Protein AF-A0A0L0DV68-F1 (afdb_monomer)

Solvent-accessible surface area (backbone atoms only — not comparable to full-atom values): 23708 Å² total; per-residue (Å²): 133,90,84,85,75,81,83,61,69,49,74,47,81,45,77,39,84,91,65,30,35,39,22,37,43,39,29,26,82,90,66,39,16,22,33,39,34,48,41,49,31,47,70,41,86,89,80,71,48,73,49,52,77,67,43,48,54,56,53,46,53,35,61,77,66,68,40,44,39,55,33,26,34,37,32,44,70,42,40,53,47,31,35,22,40,49,57,52,30,75,74,59,44,42,42,37,33,36,29,50,40,41,20,57,55,28,42,56,47,30,62,73,68,68,43,88,82,68,68,50,74,46,76,59,38,79,36,70,43,52,70,72,39,72,51,66,41,62,84,40,57,33,37,31,39,66,32,28,9,31,33,60,18,22,24,22,52,28,30,84,96,38,37,33,38,40,24,64,49,46,39,51,32,91,72,16,58,54,61,28,70,44,90,71,25,30,47,67,46,29,51,53,29,51,54,57,55,61,70,49,60,47,81,29,32,30,34,25,30,47,42,84,40,71,85,90,47,88,63,79,62,46,76,53,28,38,39,53,35,40,72,51,16,70,61,68,17,74,88,61,54,67,68,62,39,33,52,52,48,53,61,52,40,78,71,56,76,80,54,94,32,32,68,69,8,42,72,19,23,67,34,41,30,44,75,59,76,56,46,100,84,70,49,62,70,86,82,79,71,78,76,65,63,82,39,35,70,57,53,40,59,44,40,74,47,38,43,73,78,52,86,49,36,32,31,13,35,72,68,51,75,70,49,43,41,48,37,35,77,70,63,67,36,43,18,39,37,40,32,46,44,90,87,48,92,87,60,60,86,63,48,63,59,54,36,48,74,38,73,35,46,70,45,84,30,46,39,49,97,69,84,64,48,55,66,36,50,50,50,29,31,51,53,58,73,71,48,53,69,20,27,35,28,18,16,80,80,19,54,68,26,46,37,34,53,37,45,55,45,46,75,77,44,90,60,56,71,66,57,54,38,59,76,72,45,96,64,59,67,72,51,56,48,47,37,51,53,36,56,62,71,74,109

InterPro domains:
  IPR001279 Metallo-beta-lactamase [PF00753] (32-210)
  IPR001279 Metallo-beta-lactamase [SM00849] (20-210)
  IPR005939 Beta-lactamase hydrolase-like protein, phosphatase-like domain [PF04273] (306-410)
  IPR029021 Protein-tyrosine phosphatase-like [G3DSA:3.90.190.10] (297-435)
  IPR029021 Protein-tyrosine phosphatase-like [SSF52799] (291-408)
  IPR036866 Ribonuclease Z/Hydroxyacylglutathione hydrolase-like [G3DSA:3.60.15.10] (4-293)
  IPR036866 Ribonuclease Z/Hydroxyacylglutathione hydrolase-like [SSF56281] (14-298)
  IPR044528 Persulfide dioxygenase-like, MBL-fold metallo-hydrolase domain [cd07724] (14-212)
  IPR051682 Mitochondrial Persulfide Dioxygenase [PTHR43084] (8-285)

Secondary structure (DSSP, 8-state):
-------PPEEEEEEETTTTEEEEEEEETTTTEEEEES-EEEEETTTTEEE-TTHHHHHHHHHHTT-EEEEEE-SS--SSSEE-HHHHHHHH--EEEEETTHHHHHHHHHHHTT-SS--SSSTTSSEEEPTT-EEEETTEEEEEEE--SSSTT-EEEEETTTEEE--SSB--TTT-B----STT--HHHHHHHHHHHHTS-TT-EEE-SB----TT--S---EEEHHHHHHH-TTT-TT--HHHHHHHHHHHHTTPPPPTTHHHHHHHHTTTTPPPPP-TTS-------SSSSTTHHHHHHHHTT-EE-SSSEEEESPPPHHHHHHHHHTT--SEEEE-PPTT-TTPPTTHHHHHHHTT-EEEE----SSS--HHHHHHHHHHHHHSPSSEEEE-TTSHHHHHHHHHHHHTTS---HHHHHHHH----HHHHHHHHHHHHTT-

Sequence (443 aa):
MSATNENKATVIVFHEPDSHTAQYLVIDETTSACAVIDSVLEYNAVSGVTSTTEVDKIIAVINERELRCEWVLDTHAHADHISASRYVQSKVGGTTGIGEHIKTVQSIFKTVFNWGDLIPDGRDFDKLFKEGETFAIGSLEVNVLSTPGHTPACVSYYLPGDAVFVGDTIFMPDMGTARCDFPGGSSEVLWNSVQKLFALPDETRLFTCHDYAPGDRSDYVFESTIGAQKASNKHVALGTDEEQFVNWRAERDATLSLPRLFVPSIQLNVRAGKLPEAEVNGVRYLKMPINLFGSIDEFVARQGKFRIIDNDVLVGPWLSTDDLTYLADKGLVASIVDVAAANEDGHLENEGEAVAAAGLSFAAAPIPPSGPTVADLTAAVAAFDAAPKPVLVHCRSGARAAAVVAAARARAAPDTVDTLMSEYMVVKDVHKQLVRDYLAAQV

Mean predicted aligned error: 11.62 Å

Nearest PDB structures (foldseek):
  4efz-assembly3_B  TM=9.841E-01  e=1.621E-38  Burkholderia pseudomallei 1710b
  4ysl-assembly1_B  TM=9.803E-01  e=1.933E-38  Pseudomonas putida F1
  4efz-assembly2_A  TM=9.631E-01  e=2.109E-36  Burkholderia pseudomallei 1710b
  3gxh-assembly3_B  TM=8.303E-01  e=4.662E-07  Shewanella putrefaciens CN-32
  3gxg-assembly1_A  TM=7.650E-01  e=2.593E-07  Shewanella putrefaciens CN-32

pLDDT: mean 88.01, std 13.82, range [34.75, 98.94]

Radius of gyration: 23.17 Å; Cα contacts (8 Å, |Δi|>4): 911; chains: 1; bounding box: 58×58×61 Å

Structure (mmCIF, N/CA/C/O backbone):
data_AF-A0A0L0DV68-F1
#
_entry.id   AF-A0A0L0DV68-F1
#
loop_
_atom_site.group_PDB
_atom_site.id
_atom_site.type_symbol
_atom_site.label_atom_id
_atom_site.label_alt_id
_atom_site.label_comp_id
_atom_site.label_asym_id
_atom_site.label_entity_id
_atom_site.label_seq_id
_atom_site.pdbx_PDB_ins_code
_atom_site.Cartn_x
_atom_site.Cartn_y
_atom_site.Cartn_z
_atom_site.occupancy
_atom_site.B_iso_or_equiv
_atom_site.auth_seq_id
_atom_site.auth_comp_id
_atom_site.auth_asym_id
_atom_site.auth_atom_id
_atom_site.pdbx_PDB_model_num
ATOM 1 N N . MET A 1 1 ? -18.703 24.742 28.998 1.00 34.75 1 MET A N 1
ATOM 2 C CA . MET A 1 1 ? -19.522 23.517 28.919 1.00 34.75 1 MET A CA 1
ATOM 3 C C . MET A 1 1 ? -18.657 22.482 28.234 1.00 34.75 1 MET A C 1
ATOM 5 O O . MET A 1 1 ? -18.193 22.754 27.138 1.00 34.75 1 MET A O 1
ATOM 9 N N . SER A 1 2 ? -18.317 21.415 28.956 1.00 37.75 2 SER A N 1
ATOM 10 C CA . SER A 1 2 ? -17.449 20.333 28.487 1.00 37.75 2 SER A CA 1
ATOM 11 C C . SER A 1 2 ? -18.145 19.563 27.364 1.00 37.75 2 SER A C 1
ATOM 13 O O . SER A 1 2 ? -19.257 19.087 27.574 1.00 37.75 2 SER A O 1
ATOM 15 N N . ALA A 1 3 ? -17.504 19.459 26.203 1.00 37.97 3 ALA A N 1
ATOM 16 C CA . ALA A 1 3 ? -17.896 18.553 25.129 1.00 37.97 3 ALA A CA 1
ATOM 17 C C . ALA A 1 3 ? -16.793 17.501 24.941 1.00 37.97 3 ALA A C 1
ATOM 19 O O . ALA A 1 3 ? -16.195 17.392 23.881 1.00 37.97 3 ALA A O 1
ATOM 20 N N . THR A 1 4 ? -16.473 16.763 26.004 1.00 43.12 4 THR A N 1
ATOM 21 C CA . THR A 1 4 ? -15.651 15.550 25.921 1.00 43.12 4 THR A CA 1
ATOM 22 C C . THR A 1 4 ? -16.578 14.346 25.820 1.00 43.12 4 THR A C 1
ATOM 24 O O . THR A 1 4 ? -16.886 13.708 26.823 1.00 43.12 4 THR A O 1
ATOM 27 N N . ASN A 1 5 ? -17.052 14.075 24.612 1.00 44.09 5 ASN A N 1
ATOM 28 C CA . ASN A 1 5 ? -17.360 12.717 24.179 1.00 44.09 5 ASN A CA 1
ATOM 29 C C . ASN A 1 5 ? -16.576 12.540 22.877 1.00 44.09 5 ASN A C 1
ATOM 31 O O . ASN A 1 5 ? -17.111 12.760 21.795 1.00 44.09 5 ASN A O 1
ATOM 35 N N . GLU A 1 6 ? -15.274 12.264 22.989 1.00 63.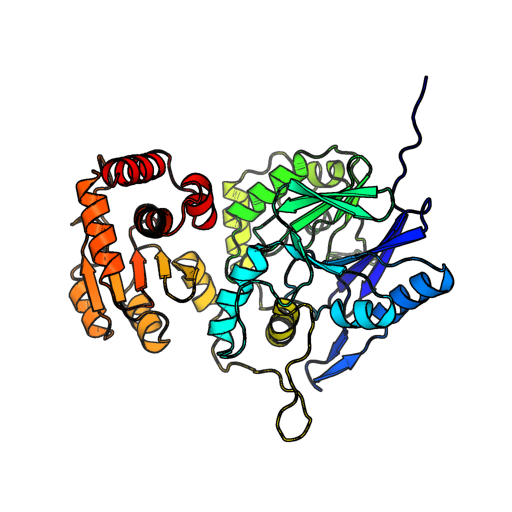38 6 GLU A N 1
ATOM 36 C CA . GLU A 1 6 ? -14.477 11.818 21.843 1.00 63.38 6 GLU A CA 1
ATOM 37 C C . GLU A 1 6 ? -15.056 10.469 21.410 1.00 63.38 6 GLU A C 1
ATOM 39 O O . GLU A 1 6 ? -14.866 9.464 22.097 1.00 63.38 6 GLU A O 1
ATOM 44 N N . ASN A 1 7 ? -15.845 10.458 20.333 1.00 80.06 7 ASN A N 1
ATOM 45 C CA . ASN A 1 7 ? -16.344 9.223 19.738 1.00 80.06 7 ASN A CA 1
ATOM 46 C C . ASN A 1 7 ? -15.153 8.518 19.074 1.00 80.06 7 ASN A C 1
ATOM 48 O O . ASN A 1 7 ? -14.844 8.783 17.916 1.00 80.06 7 ASN A O 1
ATOM 52 N N . LYS A 1 8 ? -14.421 7.711 19.849 1.00 92.94 8 LYS A N 1
ATOM 53 C CA . LYS A 1 8 ? -13.301 6.900 19.360 1.00 92.94 8 LYS A CA 1
ATOM 54 C C . LYS A 1 8 ? -13.823 5.661 18.648 1.00 92.94 8 LYS A C 1
ATOM 56 O O . LYS A 1 8 ? -14.838 5.093 19.049 1.00 92.94 8 LYS A O 1
ATOM 61 N N . ALA A 1 9 ? -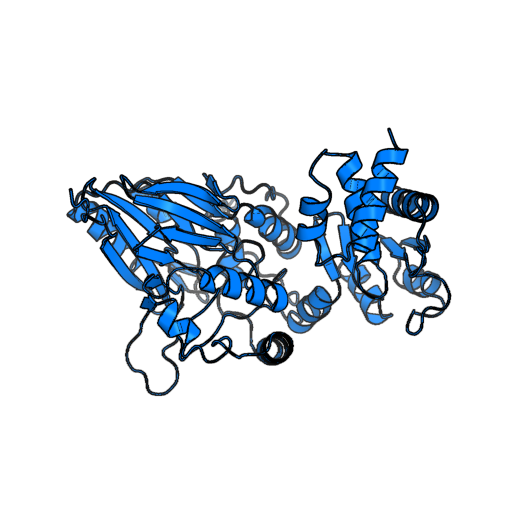13.103 5.221 17.628 1.00 97.19 9 ALA A N 1
ATOM 62 C CA . ALA A 1 9 ? -13.431 4.015 16.898 1.00 97.19 9 ALA A CA 1
ATOM 63 C C . ALA A 1 9 ? -13.127 2.766 17.740 1.00 97.19 9 ALA A C 1
ATOM 65 O O . ALA A 1 9 ? -12.026 2.609 18.290 1.00 97.19 9 ALA A O 1
ATOM 66 N N . THR A 1 10 ? -14.072 1.823 17.770 1.00 98.50 10 THR A N 1
ATOM 67 C CA . THR A 1 10 ? -13.751 0.446 18.160 1.00 98.50 10 THR A CA 1
ATOM 68 C C . THR A 1 10 ? -12.981 -0.190 17.008 1.00 98.50 10 THR A C 1
ATOM 70 O O . THR A 1 10 ? -13.466 -0.229 15.879 1.00 98.50 10 THR A O 1
ATOM 73 N N . VAL A 1 11 ? -11.785 -0.707 17.288 1.00 98.69 11 VAL A N 1
ATOM 74 C CA . VAL A 1 11 ? -10.940 -1.387 16.297 1.00 98.69 11 VAL A CA 1
ATOM 75 C C . VAL A 1 11 ? -10.763 -2.837 16.723 1.00 98.69 11 VAL A C 1
ATOM 77 O O . VAL A 1 11 ? -10.284 -3.104 17.824 1.00 98.69 11 VAL A O 1
ATOM 80 N N . ILE A 1 12 ? -11.154 -3.773 15.859 1.00 98.69 12 ILE A N 1
ATOM 81 C CA . ILE A 1 12 ? -10.911 -5.208 16.043 1.00 98.69 12 ILE A CA 1
ATOM 82 C C . ILE A 1 12 ? -9.857 -5.639 15.026 1.00 98.69 12 ILE A C 1
ATOM 84 O O . ILE A 1 12 ? -10.007 -5.376 13.833 1.00 98.69 12 ILE A O 1
ATOM 88 N N . VAL A 1 13 ? -8.801 -6.297 15.506 1.00 98.50 13 VAL A N 1
ATOM 89 C CA . VAL A 1 13 ? -7.684 -6.773 14.682 1.00 98.50 13 VAL A CA 1
ATOM 90 C C . VAL A 1 13 ? -7.826 -8.271 14.434 1.00 98.50 13 VAL A C 1
ATOM 92 O O . VAL A 1 13 ? -8.016 -9.042 15.377 1.00 98.50 13 VAL A O 1
ATOM 95 N N . PHE A 1 14 ? -7.693 -8.683 13.178 1.00 98.50 14 PHE A N 1
ATOM 96 C CA . PHE A 1 14 ? -7.663 -10.079 12.755 1.00 98.50 14 PHE A CA 1
ATOM 97 C C . PHE A 1 14 ? -6.320 -10.351 12.079 1.00 98.50 14 PHE A C 1
ATOM 99 O O . PHE A 1 14 ? -6.010 -9.762 11.048 1.00 98.50 14 PHE A O 1
ATOM 106 N N . HIS A 1 15 ? -5.514 -11.227 12.670 1.00 97.56 15 HIS A N 1
ATOM 107 C CA . HIS A 1 15 ? -4.205 -11.597 12.134 1.00 97.56 15 HIS A CA 1
ATOM 108 C C . HIS A 1 15 ? -4.344 -12.757 11.144 1.00 97.56 15 HIS A C 1
ATOM 110 O O . HIS A 1 15 ? -4.804 -13.833 11.530 1.00 97.56 15 HIS A O 1
ATOM 116 N N . GLU A 1 16 ? -3.921 -12.547 9.897 1.00 97.75 16 GLU A N 1
ATOM 117 C CA . GLU A 1 16 ? -3.729 -13.616 8.916 1.00 97.75 16 GLU A CA 1
ATOM 118 C C . GLU A 1 16 ? -2.303 -14.189 9.065 1.00 97.75 16 GLU A C 1
ATOM 120 O O . GLU A 1 16 ? -1.330 -13.447 8.920 1.00 97.75 16 GLU A O 1
ATOM 125 N N . PRO A 1 17 ? -2.151 -15.480 9.416 1.00 94.88 17 PRO A N 1
ATOM 126 C CA . PRO A 1 17 ? -0.864 -16.033 9.833 1.00 94.88 17 PRO A CA 1
ATOM 127 C C . PRO A 1 17 ? 0.112 -16.406 8.701 1.00 94.88 17 PRO A C 1
ATOM 129 O O . PRO A 1 17 ? 1.274 -16.661 9.013 1.00 94.88 17 PRO A O 1
ATOM 132 N N . ASP A 1 18 ? -0.310 -16.502 7.435 1.00 94.75 18 ASP A N 1
ATOM 133 C CA . ASP A 1 18 ? 0.555 -16.889 6.304 1.00 94.75 18 ASP A CA 1
ATOM 134 C C . ASP A 1 18 ? 1.336 -15.699 5.713 1.00 94.75 18 ASP A C 1
ATOM 136 O O . ASP A 1 18 ? 2.488 -15.861 5.288 1.00 94.75 18 ASP A O 1
ATOM 140 N N . SER A 1 19 ? 0.728 -14.511 5.687 1.00 95.81 19 SER A N 1
ATOM 141 C CA . SER A 1 19 ? 1.345 -13.240 5.285 1.00 95.81 19 SER A CA 1
ATOM 142 C C . SER A 1 19 ? 1.708 -12.340 6.468 1.00 95.81 19 SER A C 1
ATOM 144 O O . SER A 1 19 ? 2.452 -11.378 6.289 1.00 95.81 19 SER A O 1
ATOM 146 N N . HIS A 1 20 ? 1.256 -12.677 7.681 1.00 97.00 20 HIS A N 1
ATOM 147 C CA . HIS A 1 20 ? 1.410 -11.867 8.894 1.00 97.00 20 HIS A CA 1
ATOM 148 C C . HIS A 1 20 ? 0.721 -10.498 8.821 1.00 97.00 20 HIS A C 1
ATOM 150 O O . HIS A 1 20 ? 1.164 -9.521 9.434 1.00 97.00 20 HIS A O 1
ATOM 156 N N . THR A 1 21 ? -0.367 -10.431 8.056 1.00 98.50 21 THR A N 1
ATOM 157 C CA . THR A 1 21 ? -1.139 -9.210 7.826 1.00 98.50 21 THR A CA 1
ATOM 158 C C . THR A 1 21 ? -2.168 -9.007 8.934 1.00 98.50 21 THR A C 1
ATOM 160 O O . THR A 1 21 ? -2.883 -9.932 9.333 1.00 98.50 21 THR A O 1
ATOM 163 N N . ALA A 1 22 ? -2.275 -7.774 9.413 1.00 98.62 22 ALA A N 1
ATOM 164 C CA . ALA A 1 22 ? -3.366 -7.313 10.249 1.00 98.62 22 ALA A CA 1
ATOM 165 C C . ALA A 1 22 ? -4.504 -6.783 9.375 1.00 98.62 22 ALA A C 1
ATOM 167 O O . ALA A 1 22 ? -4.355 -5.804 8.651 1.00 98.62 22 ALA A O 1
ATOM 168 N N . GLN A 1 23 ? -5.668 -7.403 9.514 1.00 98.62 23 GLN A N 1
ATOM 169 C CA . GLN A 1 23 ? -6.914 -6.942 8.923 1.00 98.62 23 GLN A CA 1
ATOM 170 C C . GLN A 1 23 ? -7.708 -6.207 10.003 1.00 98.62 23 GLN A C 1
ATOM 172 O O . GLN A 1 23 ? -7.880 -6.727 11.113 1.00 98.62 23 GLN A O 1
ATOM 177 N N . TYR A 1 24 ? -8.222 -5.021 9.696 1.00 98.94 24 TYR A N 1
ATOM 178 C CA . TYR A 1 24 ? -8.925 -4.203 10.685 1.00 98.94 24 TYR A CA 1
ATOM 179 C C . TYR A 1 24 ? -10.410 -4.093 10.382 1.00 98.94 24 TYR A C 1
ATOM 181 O O . TYR A 1 24 ? -10.796 -3.746 9.269 1.00 98.94 24 TYR A O 1
ATOM 189 N N . LEU A 1 25 ? -11.240 -4.310 11.402 1.00 98.94 25 LEU A N 1
ATOM 190 C CA . LEU A 1 25 ? -12.635 -3.883 11.415 1.00 98.94 25 LEU A CA 1
ATOM 191 C C . LEU A 1 25 ? -12.754 -2.641 12.301 1.00 98.94 25 LEU A C 1
ATOM 193 O O . LEU A 1 25 ? -12.602 -2.727 13.522 1.00 98.94 25 LEU A O 1
ATOM 197 N N . VAL A 1 26 ? -13.016 -1.497 11.676 1.00 98.88 26 VAL A N 1
ATOM 198 C CA . VAL A 1 26 ? -13.181 -0.193 12.330 1.00 98.88 26 VAL A CA 1
ATOM 199 C C . VAL A 1 26 ? -14.667 0.092 12.458 1.00 98.88 26 VAL A C 1
ATOM 201 O O . VAL A 1 26 ? -15.372 0.086 11.452 1.00 98.88 26 VAL A O 1
ATOM 204 N N . ILE A 1 27 ? -15.154 0.318 13.675 1.00 98.81 27 ILE A N 1
ATOM 205 C CA . ILE A 1 27 ? -16.582 0.422 13.982 1.00 98.81 27 ILE A CA 1
ATOM 206 C C . ILE A 1 27 ? -16.862 1.766 14.651 1.00 98.81 27 ILE A C 1
ATOM 208 O O . ILE A 1 27 ? -16.257 2.108 15.670 1.00 98.81 27 ILE A O 1
ATOM 212 N N . ASP A 1 28 ? -17.833 2.491 14.103 1.00 98.44 28 ASP A N 1
ATOM 213 C CA . ASP A 1 28 ? -18.521 3.559 14.816 1.00 98.44 28 ASP A CA 1
ATOM 214 C C . ASP A 1 28 ? -19.673 2.960 15.630 1.00 98.44 28 ASP A C 1
ATOM 216 O O . ASP A 1 28 ? -20.759 2.702 15.105 1.00 98.44 28 ASP A O 1
ATOM 220 N N . GLU A 1 29 ? -19.452 2.758 16.928 1.00 97.00 29 GLU A N 1
ATOM 221 C CA . GLU A 1 29 ? -20.454 2.184 17.838 1.00 97.00 29 GLU A CA 1
ATOM 222 C C . GLU A 1 29 ? -21.729 3.044 17.934 1.00 97.00 29 GLU A C 1
ATOM 224 O O . GLU A 1 29 ? -22.790 2.541 18.302 1.00 97.00 29 GLU A O 1
ATOM 229 N N . THR A 1 30 ? -21.658 4.335 17.585 1.00 96.50 30 THR A N 1
ATOM 230 C CA . THR A 1 30 ? -22.813 5.243 17.644 1.00 96.50 30 THR A CA 1
ATOM 231 C C . THR A 1 30 ? -23.785 5.016 16.485 1.00 96.50 30 THR A C 1
ATOM 233 O O . THR A 1 30 ? -24.998 5.146 16.659 1.00 96.50 30 THR A O 1
ATOM 236 N N . THR A 1 31 ? -23.275 4.696 15.294 1.00 97.81 31 THR A N 1
ATOM 237 C CA . THR A 1 31 ? -24.087 4.569 14.068 1.00 97.81 31 THR A CA 1
ATOM 238 C C . THR A 1 31 ? -24.146 3.147 13.517 1.00 97.81 31 THR A C 1
ATOM 240 O O . THR A 1 31 ? -24.839 2.907 12.524 1.00 97.81 31 THR A O 1
ATOM 243 N N . SER A 1 32 ? -23.400 2.223 14.127 1.00 98.12 32 SER A N 1
ATOM 244 C CA . SER A 1 32 ? -23.171 0.859 13.641 1.00 98.12 32 SER A CA 1
ATOM 245 C C . SER A 1 32 ? -22.555 0.806 12.236 1.00 98.12 32 SER A C 1
ATOM 247 O O . SER A 1 32 ? -22.595 -0.236 11.585 1.00 98.12 32 SER A O 1
ATOM 249 N N . ALA A 1 33 ? -21.991 1.913 11.740 1.00 98.75 33 ALA A N 1
ATOM 250 C CA . ALA A 1 33 ? -21.224 1.923 10.503 1.00 98.75 33 ALA A CA 1
ATOM 251 C C . ALA A 1 33 ? -19.843 1.303 10.734 1.00 98.75 33 ALA A C 1
ATOM 253 O O . ALA A 1 33 ? -19.257 1.454 11.809 1.00 98.75 33 ALA A O 1
ATOM 254 N N . CYS A 1 34 ? -19.307 0.625 9.724 1.00 98.88 34 CYS A N 1
ATOM 255 C CA . CYS A 1 34 ? -17.966 0.067 9.807 1.00 98.88 34 CYS A CA 1
ATOM 256 C C . CYS A 1 34 ? -17.186 0.150 8.493 1.00 98.88 34 CYS A C 1
ATOM 258 O O . CYS A 1 34 ? -17.757 0.259 7.403 1.00 98.88 34 CYS A O 1
ATOM 260 N N . ALA A 1 35 ? -15.865 0.046 8.617 1.00 98.94 35 ALA A N 1
ATOM 261 C CA . ALA A 1 35 ? -14.934 -0.142 7.516 1.00 98.94 35 ALA A CA 1
ATOM 262 C C . ALA A 1 35 ? -14.073 -1.384 7.755 1.00 98.94 35 ALA A C 1
ATOM 264 O O . ALA A 1 35 ? -13.702 -1.675 8.893 1.00 98.94 35 ALA A O 1
ATOM 265 N N . VAL A 1 36 ? -13.743 -2.090 6.677 1.00 98.94 36 VAL A N 1
ATOM 266 C CA . VAL A 1 36 ? -12.718 -3.139 6.678 1.00 98.94 36 VAL A CA 1
ATOM 267 C C . VAL A 1 36 ? -11.468 -2.579 6.012 1.00 98.94 36 VAL A C 1
ATOM 269 O O . VAL A 1 36 ? -11.587 -1.986 4.944 1.00 98.94 36 VAL A O 1
ATOM 272 N N . ILE A 1 37 ? -10.296 -2.740 6.623 1.00 98.94 37 ILE A N 1
ATOM 273 C CA . ILE A 1 37 ? -9.017 -2.256 6.083 1.00 98.94 37 ILE A CA 1
ATOM 274 C C . ILE A 1 37 ? -8.057 -3.437 5.908 1.00 98.94 37 ILE A C 1
ATOM 276 O O . ILE A 1 37 ? -7.916 -4.238 6.834 1.00 98.94 37 ILE A O 1
ATOM 280 N N . ASP A 1 38 ? -7.418 -3.516 4.737 1.00 98.81 38 ASP A N 1
ATOM 281 C CA . ASP A 1 38 ? -6.386 -4.492 4.354 1.00 98.81 38 ASP A CA 1
ATOM 282 C C . ASP A 1 38 ? -6.836 -5.958 4.505 1.00 98.81 38 ASP A C 1
ATOM 284 O O . ASP A 1 38 ? -6.138 -6.802 5.057 1.00 98.81 38 ASP A O 1
ATOM 288 N N . SER A 1 39 ? -8.052 -6.271 4.037 1.00 98.69 39 SER A N 1
ATOM 289 C CA . SER A 1 39 ? -8.605 -7.635 4.096 1.00 98.69 39 SER A CA 1
ATOM 290 C C . SER A 1 39 ? -7.831 -8.627 3.224 1.00 98.69 39 SER A C 1
ATOM 292 O O . SER A 1 39 ? -7.484 -8.297 2.092 1.00 98.69 39 SER A O 1
ATOM 294 N N . VAL A 1 40 ? -7.667 -9.871 3.683 1.00 98.75 40 VAL A N 1
ATOM 295 C CA . VAL A 1 40 ? -6.854 -10.896 3.008 1.00 98.75 40 VAL A CA 1
ATOM 296 C C . VAL A 1 40 ? -7.711 -12.018 2.422 1.00 98.75 40 VAL A C 1
ATOM 298 O O . VAL A 1 40 ? -8.560 -12.596 3.094 1.00 98.75 40 VAL A O 1
ATOM 301 N N . LEU A 1 41 ? -7.455 -12.363 1.161 1.00 98.50 41 LEU A N 1
ATOM 302 C CA . LEU A 1 41 ? -7.883 -13.600 0.519 1.00 98.50 41 LEU A CA 1
ATOM 303 C C . LEU A 1 41 ? -6.708 -14.580 0.568 1.00 98.50 41 LEU A C 1
ATOM 305 O O . LEU A 1 41 ? -5.719 -14.402 -0.149 1.00 98.50 41 LEU A O 1
ATOM 309 N N . GLU A 1 42 ? -6.802 -15.615 1.402 1.00 97.88 42 GLU A N 1
ATOM 310 C CA . GLU A 1 42 ? -5.700 -16.563 1.565 1.00 97.88 42 GLU A CA 1
ATOM 311 C C . GLU A 1 42 ? -5.409 -17.284 0.242 1.00 97.88 42 GLU A C 1
ATOM 313 O O . GLU A 1 42 ? -6.331 -17.695 -0.468 1.00 97.88 42 GLU A O 1
ATOM 318 N N . TYR A 1 43 ? -4.130 -17.477 -0.092 1.00 97.12 43 TYR A N 1
ATOM 319 C CA . TYR A 1 43 ? -3.729 -18.077 -1.363 1.00 97.12 43 TYR A CA 1
ATOM 320 C C . TYR A 1 43 ? -2.548 -19.031 -1.232 1.00 97.12 43 TYR A C 1
ATOM 322 O O . TYR A 1 43 ? -1.442 -18.674 -0.825 1.00 97.12 43 TYR A O 1
ATOM 330 N N . ASN A 1 44 ? -2.759 -20.264 -1.684 1.00 95.06 44 ASN A N 1
ATOM 331 C CA . ASN A 1 44 ? -1.718 -21.272 -1.737 1.00 95.06 44 ASN A CA 1
ATOM 332 C C . ASN A 1 44 ? -0.987 -21.223 -3.088 1.00 95.06 44 ASN A C 1
ATOM 334 O O . ASN A 1 44 ? -1.468 -21.754 -4.089 1.00 95.06 44 ASN A O 1
ATOM 338 N N . ALA A 1 45 ? 0.223 -20.662 -3.102 1.00 91.12 45 ALA A N 1
ATOM 339 C CA . ALA A 1 45 ? 1.017 -20.506 -4.325 1.00 91.12 45 ALA A CA 1
ATOM 340 C C . ALA A 1 45 ? 1.417 -21.816 -5.028 1.00 91.12 45 ALA A C 1
ATOM 342 O O . ALA A 1 45 ? 1.740 -21.787 -6.213 1.00 91.12 45 ALA A O 1
ATOM 343 N N . VAL A 1 46 ? 1.396 -22.957 -4.330 1.00 89.75 46 VAL A N 1
ATOM 344 C CA . VAL A 1 46 ? 1.735 -24.263 -4.923 1.00 89.75 46 VAL A CA 1
ATOM 345 C C . VAL A 1 46 ? 0.563 -24.828 -5.726 1.00 89.75 46 VAL A C 1
ATOM 347 O O . VAL A 1 46 ? 0.764 -25.411 -6.787 1.00 89.75 46 VAL A O 1
ATOM 350 N N . SER A 1 47 ? -0.658 -24.675 -5.216 1.00 93.88 47 SER A N 1
ATOM 351 C CA . SER A 1 47 ? -1.867 -25.282 -5.791 1.00 93.88 47 SER A CA 1
ATOM 352 C C . SER A 1 47 ? -2.764 -24.300 -6.544 1.00 93.88 47 SER A C 1
ATOM 354 O O . SER A 1 47 ? -3.635 -24.735 -7.293 1.00 93.88 47 SER A O 1
ATOM 356 N N . GLY A 1 48 ? -2.577 -22.994 -6.349 1.00 94.62 48 GLY A N 1
ATOM 357 C CA . GLY A 1 48 ? -3.457 -21.955 -6.882 1.00 94.62 48 GLY A CA 1
ATOM 358 C C . GLY A 1 48 ? -4.797 -21.831 -6.147 1.00 94.62 48 GLY A C 1
ATOM 359 O O . GLY A 1 48 ? -5.694 -21.147 -6.634 1.00 94.62 48 GLY A O 1
ATOM 360 N N . VAL A 1 49 ? -4.965 -22.506 -5.005 1.00 96.25 49 VAL A N 1
ATOM 361 C CA . VAL A 1 49 ? -6.216 -22.499 -4.233 1.00 96.25 49 VAL A CA 1
ATOM 362 C C . VAL A 1 49 ? -6.323 -21.225 -3.400 1.00 96.25 49 VAL A C 1
ATOM 364 O O . VAL A 1 49 ? -5.398 -20.897 -2.657 1.00 96.25 49 VAL A O 1
ATOM 367 N N . THR A 1 50 ? -7.473 -20.555 -3.488 1.00 96.88 50 THR A N 1
ATOM 368 C CA . THR A 1 50 ? -7.867 -19.466 -2.585 1.00 96.88 50 THR A CA 1
ATOM 369 C C . THR A 1 50 ? -8.742 -19.984 -1.439 1.00 96.88 50 THR A C 1
ATOM 371 O O . THR A 1 50 ? -9.548 -20.894 -1.647 1.00 96.88 50 THR A O 1
ATOM 374 N N . SER A 1 51 ? -8.640 -19.377 -0.260 1.00 97.38 51 SER A N 1
ATOM 375 C CA . SER A 1 51 ? -9.497 -19.607 0.915 1.00 97.38 51 SER A CA 1
ATOM 376 C C . SER A 1 51 ? -9.996 -18.266 1.461 1.00 97.38 51 SER A C 1
ATOM 378 O O . SER A 1 51 ? -9.467 -17.224 1.089 1.00 97.38 51 SER A O 1
ATOM 380 N N . THR A 1 52 ? -11.051 -18.303 2.276 1.00 98.31 52 THR A N 1
ATOM 381 C CA . THR A 1 52 ? -11.682 -17.128 2.903 1.00 98.31 52 THR A CA 1
ATOM 382 C C . THR A 1 52 ? -11.784 -17.272 4.423 1.00 98.31 52 THR A C 1
ATOM 384 O O . THR A 1 52 ? -12.594 -16.598 5.052 1.00 98.31 52 THR A O 1
ATOM 387 N N . THR A 1 53 ? -11.014 -18.178 5.032 1.00 97.50 53 THR A N 1
ATOM 388 C CA . THR A 1 53 ? -11.233 -18.613 6.421 1.00 97.50 53 THR A CA 1
ATOM 389 C C . THR A 1 53 ? -11.026 -17.462 7.398 1.00 97.50 53 THR A C 1
ATOM 391 O O . THR A 1 53 ? -11.829 -17.288 8.316 1.00 97.50 53 THR A O 1
ATOM 394 N N . GLU A 1 54 ? -9.975 -16.666 7.206 1.00 97.25 54 GLU A N 1
ATOM 395 C CA . GLU A 1 54 ? -9.685 -15.529 8.082 1.00 97.25 54 GLU A CA 1
ATOM 396 C C . GLU A 1 54 ? -10.616 -14.339 7.816 1.00 97.25 54 GLU A C 1
ATOM 398 O O . GLU A 1 54 ? -11.196 -13.795 8.759 1.00 97.25 54 GLU A O 1
ATOM 403 N N . VAL A 1 55 ? -10.847 -13.971 6.552 1.00 98.38 55 VAL A N 1
ATOM 404 C CA . VAL A 1 55 ? -11.729 -12.836 6.220 1.00 98.38 55 VAL A CA 1
ATOM 405 C C . VAL A 1 55 ? -13.204 -13.112 6.544 1.00 98.38 55 VAL A C 1
ATOM 407 O O . VAL A 1 55 ? -13.941 -12.196 6.920 1.00 98.38 55 VAL A O 1
ATOM 410 N N . ASP A 1 56 ? -13.649 -14.373 6.506 1.00 98.75 56 ASP A N 1
ATOM 411 C CA . ASP A 1 56 ? -15.006 -14.748 6.915 1.00 98.75 56 ASP A CA 1
ATOM 412 C C . ASP A 1 56 ? -15.250 -14.498 8.416 1.00 98.75 56 ASP A C 1
ATOM 414 O O . ASP A 1 56 ? -16.396 -14.281 8.811 1.00 98.75 56 ASP A O 1
ATOM 418 N N . LYS A 1 57 ? -14.205 -14.430 9.258 1.00 98.75 57 LYS A N 1
ATOM 419 C CA . LYS A 1 57 ? -14.343 -14.024 10.672 1.00 98.75 57 LYS A CA 1
ATOM 420 C C . LYS A 1 57 ? -14.723 -12.550 10.803 1.00 98.75 57 LYS A C 1
ATOM 422 O O . LYS A 1 57 ? -15.532 -12.203 11.660 1.00 98.75 57 LYS A O 1
ATOM 427 N N . ILE A 1 58 ? -14.187 -11.692 9.934 1.00 98.81 58 ILE A N 1
ATOM 428 C CA . ILE A 1 58 ? -14.545 -10.267 9.873 1.00 98.81 58 ILE A CA 1
ATOM 429 C C . ILE A 1 58 ? -16.010 -10.131 9.455 1.00 98.81 58 ILE A C 1
ATOM 431 O O . ILE A 1 58 ? -16.795 -9.449 10.113 1.00 98.81 58 ILE A O 1
ATOM 435 N N . ILE A 1 59 ? -16.396 -10.846 8.394 1.00 98.88 59 ILE A N 1
ATOM 436 C CA . ILE A 1 59 ? -17.771 -10.876 7.881 1.00 98.88 59 ILE A CA 1
ATOM 437 C C . ILE A 1 59 ? -18.746 -11.416 8.936 1.00 98.88 59 ILE A C 1
ATOM 439 O O . ILE A 1 59 ? -19.851 -10.891 9.070 1.00 98.88 59 ILE A O 1
ATOM 443 N N . ALA A 1 60 ? -18.350 -12.431 9.709 1.00 98.81 60 ALA A N 1
ATOM 444 C CA . ALA A 1 60 ? -19.154 -12.954 10.808 1.00 98.81 60 ALA A CA 1
ATOM 445 C C . ALA A 1 60 ? -19.441 -11.868 11.852 1.00 98.81 60 ALA A C 1
ATOM 447 O O . ALA A 1 60 ? -20.604 -11.656 12.176 1.00 98.81 60 ALA A O 1
ATOM 448 N N . VAL A 1 61 ? -18.430 -11.108 12.292 1.00 98.81 61 VAL A N 1
ATOM 449 C CA . VAL A 1 61 ? -18.637 -10.007 13.251 1.00 98.81 61 VAL A CA 1
ATOM 450 C C . VAL A 1 61 ? -19.549 -8.918 12.681 1.00 98.81 61 VAL A C 1
ATOM 452 O O . VAL A 1 61 ? -20.424 -8.435 13.399 1.00 98.81 61 VAL A O 1
ATOM 455 N N . ILE A 1 62 ? -19.388 -8.555 11.403 1.00 98.81 62 ILE A N 1
ATOM 456 C CA . ILE A 1 62 ? -20.262 -7.580 10.728 1.00 98.81 62 ILE A CA 1
ATOM 457 C C . ILE A 1 62 ? -21.720 -8.049 10.760 1.00 98.81 62 ILE A C 1
ATOM 459 O O . ILE A 1 62 ? -22.600 -7.284 11.147 1.00 98.81 62 ILE A O 1
ATOM 463 N N . ASN A 1 63 ? -21.977 -9.311 10.409 1.00 98.69 63 ASN A N 1
ATOM 464 C CA . ASN A 1 63 ? -23.330 -9.864 10.371 1.00 98.69 63 ASN A CA 1
ATOM 465 C C . ASN A 1 63 ? -23.930 -10.062 11.771 1.00 98.69 63 ASN A C 1
ATOM 467 O O . ASN A 1 63 ? -25.085 -9.716 11.996 1.00 98.69 63 ASN A O 1
ATOM 471 N N . GLU A 1 64 ? -23.159 -10.603 12.716 1.00 98.50 64 GLU A N 1
ATOM 472 C CA . GLU A 1 64 ? -23.608 -10.879 14.087 1.00 98.50 64 GLU A CA 1
ATOM 473 C C . GLU A 1 64 ? -23.962 -9.605 14.856 1.00 98.50 64 GLU A C 1
ATOM 475 O O . GLU A 1 64 ? -24.865 -9.620 15.692 1.00 98.50 64 GLU A O 1
ATOM 480 N N . ARG A 1 65 ? -23.255 -8.504 14.579 1.00 98.50 65 ARG A N 1
ATOM 481 C CA . ARG A 1 65 ? -23.498 -7.195 15.198 1.00 98.50 65 ARG A CA 1
ATOM 482 C C . ARG A 1 65 ? -24.381 -6.274 14.354 1.00 98.50 65 ARG A C 1
ATOM 484 O O . ARG A 1 65 ? -24.541 -5.116 14.724 1.00 98.50 65 ARG A O 1
ATOM 491 N N . GLU A 1 66 ? -24.928 -6.769 13.242 1.00 98.31 66 GLU A N 1
ATOM 492 C CA . GLU A 1 66 ? -25.774 -6.007 12.311 1.00 98.31 66 GLU A CA 1
ATOM 493 C C . GLU A 1 66 ? -25.126 -4.681 11.853 1.00 98.31 66 GLU A C 1
ATOM 495 O O . GLU A 1 66 ? -25.789 -3.652 11.709 1.00 98.31 66 GLU A O 1
ATOM 500 N N . LEU A 1 67 ? -23.806 -4.698 11.631 1.00 98.75 67 LEU A N 1
ATOM 501 C CA . LEU A 1 67 ? -23.052 -3.517 11.212 1.00 98.75 67 LEU A CA 1
ATOM 502 C C . LEU A 1 67 ? -23.301 -3.200 9.737 1.00 98.75 67 LEU A C 1
ATOM 504 O O . LEU A 1 67 ? -23.455 -4.083 8.890 1.00 98.75 67 LEU A O 1
ATOM 508 N N . ARG A 1 68 ? -23.259 -1.911 9.405 1.00 98.69 68 ARG A N 1
ATOM 509 C CA . ARG A 1 68 ? -23.354 -1.415 8.034 1.00 98.69 68 ARG A CA 1
ATOM 510 C C . ARG A 1 68 ? -21.958 -1.138 7.489 1.00 98.69 68 ARG A C 1
ATOM 512 O O . ARG A 1 68 ? -21.370 -0.101 7.788 1.00 98.69 68 ARG A O 1
ATOM 519 N N . CYS A 1 69 ? -21.448 -2.050 6.664 1.00 98.81 69 CYS A N 1
ATOM 520 C CA . CYS A 1 69 ? -20.170 -1.862 5.984 1.00 98.81 69 CYS A CA 1
ATOM 521 C C . CYS A 1 69 ? -20.285 -0.751 4.929 1.00 98.81 69 CYS A C 1
ATOM 523 O O . CYS A 1 69 ? -20.992 -0.892 3.930 1.00 98.81 69 CYS A O 1
ATOM 525 N N . GLU A 1 70 ? -19.619 0.377 5.172 1.00 98.81 70 GLU A N 1
ATOM 526 C CA . GLU A 1 70 ? -19.578 1.516 4.246 1.00 98.81 70 GLU A CA 1
ATOM 527 C C . GLU A 1 70 ? -18.344 1.471 3.343 1.00 98.81 70 GLU A C 1
ATOM 529 O O . GLU A 1 70 ? -18.420 1.870 2.178 1.00 98.81 70 GLU A O 1
ATOM 534 N N . TRP A 1 71 ? -17.233 0.937 3.856 1.00 98.94 71 TRP A N 1
ATOM 535 C CA . TRP A 1 71 ? -15.931 0.975 3.197 1.00 98.94 71 TRP A CA 1
ATOM 536 C C . TRP A 1 71 ? -15.179 -0.346 3.303 1.00 98.94 71 TRP A C 1
ATOM 538 O O . TRP A 1 71 ? -15.172 -0.996 4.350 1.00 98.94 71 TRP A O 1
ATOM 548 N N . VAL A 1 72 ? -14.496 -0.693 2.216 1.00 98.88 72 VAL A N 1
ATOM 549 C CA . VAL A 1 72 ? -13.513 -1.773 2.156 1.00 98.88 72 VAL A CA 1
ATOM 550 C C . VAL A 1 72 ? -12.245 -1.177 1.554 1.00 98.88 72 VAL A C 1
ATOM 552 O O . VAL A 1 72 ? -12.217 -0.811 0.382 1.00 98.88 72 VAL A O 1
ATOM 555 N N . LEU A 1 73 ? -11.240 -0.951 2.384 1.00 98.94 73 LEU A N 1
ATOM 556 C CA . LEU A 1 73 ? -10.116 -0.079 2.080 1.00 98.94 73 LEU A CA 1
ATOM 557 C C . LEU A 1 73 ? -8.830 -0.886 1.992 1.00 98.94 73 LEU A C 1
ATOM 559 O O . LEU A 1 73 ? -8.558 -1.712 2.856 1.00 98.94 73 LEU A O 1
ATOM 563 N N . ASP A 1 74 ? -8.010 -0.574 1.001 1.00 98.88 74 ASP A N 1
ATOM 564 C CA . ASP A 1 74 ? -6.622 -1.011 0.952 1.00 98.88 74 ASP A CA 1
ATOM 565 C C . ASP A 1 74 ? -5.727 0.210 1.222 1.00 98.88 74 ASP A C 1
ATOM 567 O O . ASP A 1 74 ? -5.945 1.300 0.678 1.00 98.88 74 ASP A O 1
ATOM 571 N N . THR A 1 75 ? -4.728 0.064 2.091 1.00 98.88 75 THR A N 1
ATOM 572 C CA . THR A 1 75 ? -3.722 1.107 2.353 1.00 98.88 75 THR A CA 1
ATOM 573 C C . THR A 1 75 ? -2.757 1.256 1.183 1.00 98.88 75 THR A C 1
ATOM 575 O O . THR A 1 75 ? -2.246 2.346 0.933 1.00 98.88 75 THR A O 1
ATOM 578 N N . HIS A 1 76 ? -2.507 0.172 0.448 1.00 98.69 76 HIS A N 1
ATOM 579 C CA . HIS A 1 76 ? -1.676 0.142 -0.749 1.00 98.69 76 HIS A CA 1
ATOM 580 C C . HIS A 1 76 ? -1.959 -1.118 -1.583 1.00 98.69 76 HIS A C 1
ATOM 582 O O . HIS A 1 76 ? -2.728 -1.989 -1.187 1.00 98.69 76 HIS A O 1
ATOM 588 N N . ALA A 1 77 ? -1.339 -1.229 -2.761 1.00 97.62 77 ALA A N 1
ATOM 589 C CA . ALA A 1 77 ? -1.356 -2.477 -3.519 1.00 97.62 77 ALA A CA 1
ATOM 590 C C . ALA A 1 77 ? -0.373 -3.475 -2.888 1.00 97.62 77 ALA A C 1
ATOM 592 O O . ALA A 1 77 ? 0.826 -3.417 -3.162 1.00 97.62 77 ALA A O 1
ATOM 593 N N . HIS A 1 78 ? -0.897 -4.370 -2.050 1.00 98.25 78 HIS A N 1
ATOM 594 C CA . HIS A 1 78 ? -0.109 -5.337 -1.280 1.00 98.25 78 HIS A CA 1
ATOM 595 C C . HIS A 1 78 ? 0.688 -6.292 -2.174 1.00 98.25 78 HIS A C 1
ATOM 597 O O . HIS A 1 78 ? 0.217 -6.721 -3.234 1.00 98.25 78 HIS A O 1
ATOM 603 N N . ALA A 1 79 ? 1.894 -6.650 -1.742 1.00 96.00 79 ALA A N 1
ATOM 604 C CA . ALA A 1 79 ? 2.796 -7.538 -2.479 1.00 96.00 79 ALA A CA 1
ATOM 605 C C . ALA A 1 79 ? 2.984 -8.905 -1.796 1.00 96.00 79 ALA A C 1
ATOM 607 O O . ALA A 1 79 ? 3.625 -9.802 -2.333 1.00 96.00 79 ALA A O 1
ATOM 608 N N . ASP A 1 80 ? 2.446 -9.077 -0.604 1.00 96.62 80 ASP A N 1
ATOM 609 C CA . ASP A 1 80 ? 2.664 -10.217 0.284 1.00 96.62 80 ASP A CA 1
ATOM 610 C C . ASP A 1 80 ? 1.401 -11.078 0.455 1.00 96.62 80 ASP A C 1
ATOM 612 O O . ASP A 1 80 ? 1.530 -12.261 0.758 1.00 96.62 80 ASP A O 1
ATOM 616 N N . HIS A 1 81 ? 0.216 -10.537 0.150 1.00 98.19 81 HIS A N 1
ATOM 617 C CA . HIS A 1 81 ? -1.072 -11.237 0.180 1.00 98.19 81 HIS A CA 1
ATOM 618 C C . HIS A 1 81 ? -2.024 -10.727 -0.909 1.00 98.19 81 HIS A C 1
ATOM 620 O O . HIS A 1 81 ? -1.775 -9.689 -1.516 1.00 98.19 81 HIS A O 1
ATOM 626 N N . ILE A 1 82 ? -3.113 -11.448 -1.181 1.00 98.50 82 ILE A N 1
ATOM 627 C CA . ILE A 1 82 ? -4.154 -11.013 -2.125 1.00 98.50 82 ILE A CA 1
ATOM 628 C C . ILE A 1 82 ? -5.245 -10.295 -1.336 1.00 98.50 82 ILE A C 1
ATOM 630 O O . ILE A 1 82 ? -5.729 -10.835 -0.349 1.00 98.50 82 ILE A O 1
ATOM 634 N N . SER A 1 83 ? -5.661 -9.113 -1.776 1.00 98.50 83 SER A N 1
ATOM 635 C CA . SER A 1 83 ? -6.746 -8.372 -1.139 1.00 98.50 83 SER A CA 1
ATOM 636 C C . SER A 1 83 ? -8.076 -9.114 -1.301 1.00 98.50 83 SER A C 1
ATOM 638 O O . SER A 1 83 ? -8.447 -9.540 -2.399 1.00 98.50 83 SER A O 1
ATOM 640 N N . ALA A 1 84 ? -8.828 -9.243 -0.211 1.00 98.56 84 ALA A N 1
ATOM 641 C CA . ALA A 1 84 ? -10.203 -9.733 -0.218 1.00 98.56 84 ALA A CA 1
ATOM 642 C C . ALA A 1 84 ? -11.233 -8.616 -0.454 1.00 98.56 84 ALA A C 1
ATOM 644 O O . ALA A 1 84 ? -12.431 -8.877 -0.319 1.00 98.56 84 ALA A O 1
ATOM 645 N N . SER A 1 85 ? -10.820 -7.408 -0.864 1.00 98.38 85 SER A N 1
ATOM 646 C CA . SER A 1 85 ? -11.706 -6.242 -0.970 1.00 98.38 85 SER A CA 1
ATOM 647 C C . SER A 1 85 ? -12.990 -6.520 -1.765 1.00 98.38 85 SER A C 1
ATOM 649 O O . SER A 1 85 ? -14.104 -6.279 -1.290 1.00 98.38 85 SER A O 1
ATOM 651 N N . ARG A 1 86 ? -12.870 -7.128 -2.954 1.00 97.31 86 ARG A N 1
ATOM 652 C CA . ARG A 1 86 ? -14.036 -7.516 -3.774 1.00 97.31 86 ARG A CA 1
ATOM 653 C C . ARG A 1 86 ? -14.846 -8.673 -3.183 1.00 97.31 86 ARG A C 1
ATOM 655 O O . ARG A 1 86 ? -16.061 -8.720 -3.381 1.00 97.31 86 ARG A O 1
ATOM 662 N N . TYR A 1 87 ? -14.213 -9.592 -2.453 1.00 98.44 87 TYR A N 1
ATOM 663 C CA . TYR A 1 87 ? -14.926 -10.667 -1.761 1.00 98.44 87 TYR A CA 1
ATOM 664 C C . TYR A 1 87 ? -15.775 -10.105 -0.616 1.00 98.44 87 TYR A C 1
ATOM 666 O O . TYR A 1 87 ? -16.986 -10.330 -0.613 1.00 98.44 87 TYR A O 1
ATOM 674 N N . VAL A 1 88 ? -15.184 -9.307 0.278 1.00 98.69 88 VAL A N 1
ATOM 675 C CA . VAL A 1 88 ? -15.888 -8.622 1.376 1.00 98.69 88 VAL A CA 1
ATOM 676 C C . VAL A 1 88 ? -17.045 -7.799 0.823 1.00 98.69 88 VAL A C 1
ATOM 678 O O . VAL A 1 88 ? -18.188 -7.987 1.245 1.00 98.69 88 VAL A O 1
ATOM 681 N N . GLN A 1 89 ? -16.786 -6.986 -0.206 1.00 98.56 89 GLN A N 1
ATOM 682 C CA . GLN A 1 89 ? -17.822 -6.182 -0.846 1.00 98.56 89 GLN A CA 1
ATOM 683 C C . GLN A 1 89 ? -19.007 -7.022 -1.338 1.00 98.56 89 GLN A C 1
ATOM 685 O O . GLN A 1 89 ? -20.164 -6.647 -1.149 1.00 98.56 89 GLN A O 1
ATOM 690 N N . SER A 1 90 ? -18.745 -8.184 -1.941 1.00 98.19 90 SER A N 1
ATOM 691 C CA . SER A 1 90 ? -19.808 -9.070 -2.430 1.00 98.19 90 SER A CA 1
ATOM 692 C C . SER A 1 90 ? -20.674 -9.680 -1.319 1.00 98.19 90 SER A C 1
ATOM 694 O O . SER A 1 90 ? -21.788 -10.128 -1.593 1.00 98.19 90 SER A O 1
ATOM 696 N N . LYS A 1 91 ? -20.165 -9.732 -0.080 1.00 98.69 91 LYS A N 1
ATOM 697 C CA . LYS A 1 91 ? -20.833 -10.355 1.070 1.00 98.69 91 LYS A CA 1
ATOM 698 C C . LYS A 1 91 ? -21.592 -9.357 1.928 1.00 98.69 91 LYS A C 1
ATOM 700 O O . LYS A 1 91 ? -22.702 -9.667 2.346 1.00 98.69 91 LYS A O 1
ATOM 705 N N . VAL A 1 92 ? -20.997 -8.195 2.187 1.00 98.44 92 VAL A N 1
ATOM 706 C CA . VAL A 1 92 ? -21.521 -7.215 3.155 1.00 98.44 92 VAL A CA 1
ATOM 707 C C . VAL A 1 92 ? -21.693 -5.807 2.577 1.00 98.44 92 VAL A C 1
ATOM 709 O O . VAL A 1 92 ? -22.131 -4.906 3.287 1.00 98.44 92 VAL A O 1
ATOM 712 N N . GLY A 1 93 ? -21.415 -5.608 1.286 1.00 98.12 93 GLY A N 1
ATOM 713 C CA . GLY A 1 93 ? -21.492 -4.302 0.633 1.00 98.12 93 GLY A CA 1
ATOM 714 C C . GLY A 1 93 ? -20.279 -3.416 0.928 1.00 98.12 93 GLY A C 1
ATOM 715 O O . GLY A 1 93 ? -19.179 -3.904 1.160 1.00 98.12 93 GLY A O 1
ATOM 716 N N . GLY A 1 94 ? -20.482 -2.102 0.886 1.00 98.12 94 GLY A N 1
ATOM 717 C CA . GLY A 1 94 ? -19.416 -1.114 1.047 1.00 98.12 94 GLY A CA 1
ATOM 718 C C . GLY A 1 94 ? -18.741 -0.714 -0.266 1.00 98.12 94 GLY A C 1
ATOM 719 O O . GLY A 1 94 ? -18.944 -1.317 -1.323 1.00 98.12 94 GLY A O 1
ATOM 720 N N . THR A 1 95 ? -17.958 0.355 -0.194 1.00 98.75 95 THR A N 1
ATOM 721 C CA . THR A 1 95 ? -17.240 0.958 -1.323 1.00 98.75 95 THR A CA 1
ATOM 722 C C . THR A 1 95 ? -15.772 0.561 -1.249 1.00 98.75 95 THR A C 1
ATOM 724 O O . THR A 1 95 ? -15.135 0.797 -0.220 1.00 98.75 95 THR A O 1
ATOM 727 N N . THR A 1 96 ? -15.229 -0.030 -2.319 1.00 98.81 96 THR A N 1
ATOM 728 C CA . THR A 1 96 ? -13.789 -0.326 -2.379 1.00 98.81 96 THR A CA 1
ATOM 729 C C . THR A 1 96 ? -12.983 0.957 -2.565 1.00 98.81 96 THR A C 1
ATOM 731 O O . THR A 1 96 ? -13.341 1.786 -3.406 1.00 98.81 96 THR A O 1
ATOM 734 N N . GLY A 1 97 ? -11.911 1.137 -1.794 1.00 98.62 97 GLY A N 1
ATOM 735 C CA . GLY A 1 97 ? -11.141 2.380 -1.786 1.00 98.62 97 GLY A CA 1
ATOM 736 C C . GLY A 1 97 ? -9.631 2.186 -1.676 1.00 98.62 97 GLY A C 1
ATOM 737 O O . GLY A 1 97 ? -9.171 1.318 -0.941 1.00 98.62 97 GLY A O 1
ATOM 738 N N . ILE A 1 98 ? -8.871 3.009 -2.403 1.00 98.81 98 ILE A N 1
ATOM 739 C CA . ILE A 1 98 ? -7.398 3.036 -2.385 1.00 98.81 98 ILE A CA 1
ATOM 740 C C . ILE A 1 98 ? -6.877 4.440 -2.748 1.00 98.81 98 ILE A C 1
ATOM 742 O O . ILE A 1 98 ? -7.622 5.270 -3.275 1.00 98.81 98 ILE A O 1
ATOM 746 N N . GLY A 1 99 ? -5.595 4.725 -2.504 1.00 98.62 99 GLY A N 1
ATOM 747 C CA . GLY A 1 99 ? -4.945 5.964 -2.946 1.00 98.62 99 GLY A CA 1
ATOM 748 C C . GLY A 1 99 ? -4.909 6.132 -4.471 1.00 98.62 99 GLY A C 1
ATOM 749 O O . GLY A 1 99 ? -4.695 5.175 -5.217 1.00 98.62 99 GLY A O 1
ATOM 750 N N . GLU A 1 100 ? -5.074 7.362 -4.967 1.00 97.69 100 GLU A N 1
ATOM 751 C CA . GLU A 1 100 ? -5.199 7.625 -6.408 1.00 97.69 100 GLU A CA 1
ATOM 752 C C . GLU A 1 100 ? -3.960 7.242 -7.231 1.00 97.69 100 GLU A C 1
ATOM 754 O O . GLU A 1 100 ? -4.073 6.920 -8.415 1.00 97.69 100 GLU A O 1
ATOM 759 N N . HIS A 1 101 ? -2.777 7.205 -6.616 1.00 92.81 101 HIS A N 1
ATOM 760 C CA . HIS A 1 101 ? -1.542 6.788 -7.283 1.00 92.81 101 HIS A CA 1
ATOM 761 C C . HIS A 1 101 ? -1.476 5.276 -7.561 1.00 92.81 101 HIS A C 1
ATOM 763 O O . HIS A 1 101 ? -0.502 4.800 -8.146 1.00 92.81 101 HIS A O 1
ATOM 769 N N . ILE A 1 102 ? -2.543 4.517 -7.270 1.00 97.81 102 ILE A N 1
ATOM 770 C CA . ILE A 1 102 ? -2.749 3.177 -7.836 1.00 97.81 102 ILE A CA 1
ATOM 771 C C . ILE A 1 102 ? -2.636 3.180 -9.367 1.00 97.81 102 ILE A C 1
ATOM 773 O O . ILE A 1 102 ? -2.156 2.209 -9.942 1.00 97.81 102 ILE A O 1
ATOM 777 N N . LYS A 1 103 ? -2.971 4.301 -10.025 1.00 91.88 103 LYS A N 1
ATOM 778 C CA . LYS A 1 103 ? -2.754 4.541 -11.464 1.00 91.88 103 LYS A CA 1
ATOM 779 C C . LYS A 1 103 ? -1.295 4.308 -11.887 1.00 91.88 103 LYS A C 1
ATOM 781 O O . LYS A 1 103 ? -1.025 3.696 -12.923 1.00 91.88 103 LYS A O 1
ATOM 786 N N . THR A 1 104 ? -0.344 4.748 -11.062 1.00 84.88 104 THR A N 1
ATOM 787 C CA . THR A 1 104 ? 1.096 4.567 -11.297 1.00 84.88 104 THR A CA 1
ATOM 788 C C . THR A 1 104 ? 1.476 3.095 -11.184 1.00 84.88 104 THR A C 1
ATOM 790 O O . THR A 1 104 ? 2.120 2.547 -12.076 1.00 84.88 104 THR A O 1
ATOM 793 N N . VAL A 1 105 ? 1.005 2.420 -10.133 1.00 87.25 105 VAL A N 1
ATOM 794 C CA . VAL A 1 105 ? 1.263 0.988 -9.919 1.00 87.25 105 VAL A CA 1
ATOM 795 C C . VAL A 1 105 ? 0.650 0.155 -11.054 1.00 87.25 105 VAL A C 1
ATOM 797 O O . VAL A 1 105 ? 1.322 -0.696 -11.632 1.00 87.25 105 VAL A O 1
ATOM 800 N N . GLN A 1 106 ? -0.589 0.449 -11.455 1.00 91.00 106 GLN A N 1
ATOM 801 C CA . GLN A 1 106 ? -1.240 -0.179 -12.605 1.00 91.00 106 GLN A CA 1
ATOM 802 C C . GLN A 1 106 ? -0.437 0.018 -13.897 1.00 91.00 106 GLN A C 1
ATOM 804 O O . GLN A 1 106 ? -0.283 -0.938 -14.652 1.00 91.00 106 GLN A O 1
ATOM 809 N N . SER A 1 107 ? 0.103 1.216 -14.148 1.00 83.81 107 SER A N 1
ATOM 810 C CA . SER A 1 107 ? 0.934 1.493 -15.331 1.00 83.81 107 SER A CA 1
ATOM 811 C C . SER A 1 107 ? 2.205 0.643 -15.345 1.00 83.81 107 SER A C 1
ATOM 813 O O . SER A 1 107 ? 2.494 -0.014 -16.344 1.00 83.81 107 SER A O 1
ATOM 815 N N . ILE A 1 108 ? 2.921 0.577 -14.218 1.00 79.06 108 ILE A N 1
ATOM 816 C CA . ILE A 1 108 ? 4.136 -0.239 -14.086 1.00 79.06 108 ILE A CA 1
ATOM 817 C C . ILE A 1 108 ? 3.820 -1.711 -14.373 1.00 79.06 108 ILE A C 1
ATOM 819 O O . ILE A 1 108 ? 4.449 -2.346 -15.225 1.00 79.06 108 ILE A O 1
ATOM 823 N N . PHE A 1 109 ? 2.818 -2.266 -13.689 1.00 84.81 109 PHE A N 1
ATOM 824 C CA . PHE A 1 109 ? 2.548 -3.699 -13.766 1.00 84.81 109 PHE A CA 1
ATOM 825 C C . PHE A 1 109 ? 1.794 -4.124 -15.026 1.00 84.81 109 PHE A C 1
ATOM 827 O O . PHE A 1 109 ? 1.934 -5.275 -15.443 1.00 84.81 109 PHE A O 1
ATOM 834 N N . LYS A 1 110 ? 1.101 -3.199 -15.705 1.00 85.44 110 LYS A N 1
ATOM 835 C CA . LYS A 1 110 ? 0.596 -3.407 -17.070 1.00 85.44 110 LYS A CA 1
ATOM 836 C C . LYS A 1 110 ? 1.696 -3.881 -18.009 1.00 85.44 110 LYS A C 1
ATOM 838 O O . LYS A 1 110 ? 1.493 -4.858 -18.733 1.00 85.44 110 LYS A O 1
ATOM 843 N N . THR A 1 111 ? 2.850 -3.225 -17.955 1.00 78.25 111 THR A N 1
ATOM 844 C CA . THR A 1 111 ? 4.017 -3.567 -18.770 1.00 78.25 111 THR A CA 1
ATOM 845 C C . THR A 1 111 ? 4.642 -4.881 -18.309 1.00 78.25 111 THR A C 1
ATOM 847 O O . THR A 1 111 ? 4.835 -5.784 -19.121 1.00 78.25 111 THR A O 1
ATOM 850 N N . VAL A 1 112 ? 4.870 -5.041 -17.000 1.00 79.06 112 VAL A N 1
ATOM 851 C CA . VAL A 1 112 ? 5.485 -6.248 -16.408 1.00 79.06 112 VAL A CA 1
ATOM 852 C C . VAL A 1 112 ? 4.718 -7.524 -16.762 1.00 79.06 112 VAL A C 1
ATOM 854 O O . VAL A 1 112 ? 5.316 -8.531 -17.142 1.00 79.06 112 VAL A O 1
ATOM 857 N N . PHE A 1 113 ? 3.389 -7.494 -16.660 1.00 84.31 113 PHE A N 1
ATOM 858 C CA . PHE A 1 113 ? 2.544 -8.660 -16.916 1.00 84.31 113 PHE A CA 1
ATOM 859 C C . PHE A 1 113 ? 1.995 -8.720 -18.339 1.00 84.31 113 PHE A C 1
ATOM 861 O O . PHE A 1 113 ? 1.271 -9.666 -18.665 1.00 84.31 113 PHE A O 1
ATOM 868 N N . ASN A 1 114 ? 2.358 -7.767 -19.204 1.00 81.69 114 ASN A N 1
ATOM 869 C CA . ASN A 1 114 ? 1.876 -7.658 -20.579 1.00 81.69 114 ASN A CA 1
ATOM 870 C C . ASN A 1 114 ? 0.341 -7.785 -20.648 1.00 81.69 114 ASN A C 1
ATOM 872 O O . ASN A 1 114 ? -0.202 -8.738 -21.225 1.00 81.69 114 ASN A O 1
ATOM 876 N N . TRP A 1 115 ? -0.356 -6.880 -19.961 1.00 84.69 115 TRP A N 1
ATOM 877 C CA . TRP A 1 115 ? -1.817 -6.812 -19.978 1.00 84.69 115 TRP A CA 1
ATOM 878 C C . TRP A 1 115 ? -2.294 -5.834 -21.046 1.00 84.69 115 TRP A C 1
ATOM 880 O O . TRP A 1 115 ? -2.082 -4.628 -20.942 1.00 84.69 115 TRP A O 1
ATOM 890 N N . GLY A 1 116 ? -2.992 -6.343 -22.059 1.00 80.56 116 GLY A N 1
ATOM 891 C CA . GLY A 1 116 ? -3.655 -5.494 -23.052 1.00 80.56 116 GLY A CA 1
ATOM 892 C C . GLY A 1 116 ? -4.952 -4.861 -22.535 1.00 80.56 116 GLY A C 1
ATOM 893 O O . GLY A 1 116 ? -5.352 -3.804 -23.013 1.00 80.56 116 GLY A O 1
ATOM 894 N N . ASP A 1 117 ? -5.595 -5.493 -21.553 1.00 86.56 117 ASP A N 1
ATOM 895 C CA . ASP A 1 117 ? -6.926 -5.149 -21.049 1.00 86.56 117 ASP A CA 1
ATOM 896 C C . ASP A 1 117 ? -6.908 -4.193 -19.846 1.00 86.56 117 ASP A C 1
ATOM 898 O O . ASP A 1 117 ? -7.901 -3.507 -19.605 1.00 86.56 117 ASP A O 1
ATOM 902 N N . LEU A 1 118 ? -5.801 -4.121 -19.095 1.00 91.25 118 LEU A N 1
ATOM 903 C CA . LEU A 1 118 ? -5.691 -3.197 -17.964 1.00 91.25 118 LEU A CA 1
ATOM 904 C C . LEU A 1 118 ? -5.636 -1.754 -18.473 1.00 91.25 118 LEU A C 1
ATOM 906 O O . LEU A 1 118 ? -4.750 -1.398 -19.253 1.00 91.25 118 LEU A O 1
ATOM 910 N N . ILE A 1 119 ? -6.538 -0.901 -17.995 1.00 92.12 119 ILE A N 1
ATOM 911 C CA . ILE A 1 119 ? -6.471 0.548 -18.201 1.00 92.12 119 ILE A CA 1
ATOM 912 C C . ILE A 1 119 ? -5.985 1.159 -16.882 1.00 92.12 119 ILE A C 1
ATOM 914 O O . ILE A 1 119 ? -6.671 0.995 -15.878 1.00 92.12 119 ILE A O 1
ATOM 918 N N . PRO A 1 120 ? -4.813 1.819 -16.851 1.00 91.12 120 PRO A N 1
ATOM 919 C CA . PRO A 1 120 ? -4.201 2.266 -15.604 1.00 91.12 120 PRO A CA 1
ATOM 920 C C . PRO A 1 120 ? -4.777 3.606 -15.111 1.00 91.12 120 PRO A C 1
ATOM 922 O O . PRO A 1 120 ? -4.055 4.580 -14.918 1.00 91.12 120 PRO A O 1
ATOM 925 N N . ASP A 1 121 ? -6.097 3.678 -14.956 1.00 92.44 121 ASP A N 1
ATOM 926 C CA . ASP A 1 121 ? -6.818 4.864 -14.478 1.00 92.44 121 ASP A CA 1
ATOM 927 C C . ASP A 1 121 ? -7.517 4.647 -13.124 1.00 92.44 121 ASP A C 1
ATOM 929 O O . ASP A 1 121 ? -8.261 5.512 -12.665 1.00 92.44 121 ASP A O 1
ATOM 933 N N . GLY A 1 122 ? -7.257 3.510 -12.473 1.00 96.69 122 GLY A N 1
ATOM 934 C CA . GLY A 1 122 ? -7.787 3.156 -11.160 1.00 96.69 122 GLY A CA 1
ATOM 935 C C . GLY A 1 122 ? -9.262 2.749 -11.152 1.00 96.69 122 GLY A C 1
ATOM 936 O O . GLY A 1 122 ? -9.808 2.532 -10.074 1.00 96.69 122 GLY A O 1
ATOM 937 N N . ARG A 1 123 ? -9.913 2.589 -12.316 1.00 96.88 123 ARG A N 1
ATOM 938 C CA . ARG A 1 123 ? -11.346 2.232 -12.422 1.00 96.88 123 ARG A CA 1
ATOM 939 C C . ARG A 1 123 ? -11.733 0.893 -11.790 1.00 96.88 123 ARG A C 1
ATOM 941 O O . ARG A 1 123 ? -12.916 0.600 -11.646 1.00 96.88 123 ARG A O 1
ATOM 948 N N . ASP A 1 124 ? -10.750 0.057 -11.474 1.00 96.75 124 ASP A N 1
ATOM 949 C CA . ASP A 1 124 ? -10.953 -1.202 -10.764 1.00 96.75 124 ASP A CA 1
ATOM 950 C C . ASP A 1 124 ? -11.271 -1.004 -9.274 1.00 96.75 124 ASP A C 1
ATOM 952 O O . ASP A 1 124 ? -11.572 -1.986 -8.599 1.00 96.75 124 ASP A O 1
ATOM 956 N N . PHE A 1 125 ? -11.235 0.229 -8.765 1.00 98.50 125 PHE A N 1
ATOM 957 C CA . PHE A 1 125 ? -11.660 0.617 -7.421 1.00 98.50 125 PHE A CA 1
ATOM 958 C C . PHE A 1 125 ? -12.845 1.577 -7.519 1.00 98.50 125 PHE A C 1
ATOM 960 O O . PHE A 1 125 ? -12.915 2.400 -8.432 1.00 98.50 125 PHE A O 1
ATOM 967 N N . ASP A 1 126 ? -13.781 1.487 -6.576 1.00 98.62 126 ASP A N 1
ATOM 968 C CA . ASP A 1 126 ? -14.972 2.346 -6.602 1.00 98.62 126 ASP A CA 1
ATOM 969 C C . ASP A 1 126 ? -14.639 3.784 -6.158 1.00 98.62 126 ASP A C 1
ATOM 971 O O . ASP A 1 126 ? -15.284 4.741 -6.594 1.00 98.62 126 ASP A O 1
ATOM 975 N N . LYS A 1 127 ? -13.608 3.942 -5.314 1.00 98.69 127 LYS A N 1
ATOM 976 C CA . LYS A 1 127 ? -13.103 5.227 -4.830 1.00 98.69 127 LYS A CA 1
ATOM 977 C C . LYS A 1 127 ? -11.576 5.313 -4.915 1.00 98.69 127 LYS A C 1
ATOM 979 O O . LYS A 1 127 ? -10.859 4.463 -4.398 1.00 98.69 127 LYS A O 1
ATOM 984 N N . LEU A 1 128 ? -11.095 6.401 -5.516 1.00 98.81 128 LEU A N 1
ATOM 985 C CA . LEU A 1 128 ? -9.697 6.827 -5.457 1.00 98.81 128 LEU A CA 1
ATOM 986 C C . LEU A 1 128 ? -9.579 8.024 -4.517 1.00 98.81 128 LEU A C 1
ATOM 988 O O . LEU A 1 128 ? -10.306 9.006 -4.699 1.00 98.81 128 LEU A O 1
ATOM 992 N N . PHE A 1 129 ? -8.685 7.934 -3.537 1.00 98.62 129 PHE A N 1
ATOM 993 C CA . PHE A 1 129 ? -8.468 8.981 -2.544 1.00 98.62 129 PHE A CA 1
ATOM 994 C C . PHE A 1 129 ? -7.241 9.833 -2.846 1.00 98.62 129 PHE A C 1
ATOM 996 O O . PHE A 1 129 ? -6.185 9.314 -3.219 1.00 98.62 129 PHE A O 1
ATOM 1003 N N . LYS A 1 130 ? -7.382 11.142 -2.635 1.00 97.56 130 LYS A N 1
ATOM 1004 C CA . LYS A 1 130 ? -6.295 12.119 -2.764 1.00 97.56 130 LYS A CA 1
ATOM 1005 C C . LYS A 1 130 ? -5.699 12.490 -1.408 1.00 97.56 130 LYS A C 1
ATOM 1007 O O . LYS A 1 130 ? -6.327 12.299 -0.369 1.00 97.56 130 LYS A O 1
ATOM 1012 N N . GLU A 1 131 ? -4.508 13.088 -1.425 1.00 97.38 131 GLU A N 1
ATOM 1013 C CA . GLU A 1 131 ? -3.937 13.754 -0.246 1.00 97.38 131 GLU A CA 1
ATOM 1014 C C . GLU A 1 131 ? -4.941 14.744 0.362 1.00 97.38 131 GLU A C 1
ATOM 1016 O O . GLU A 1 131 ? -5.483 15.601 -0.340 1.00 97.38 131 GLU A O 1
ATOM 1021 N N . GLY A 1 132 ? -5.154 14.643 1.675 1.00 95.69 132 GLY A N 1
ATOM 1022 C CA . GLY A 1 132 ? -6.004 15.551 2.442 1.00 95.69 132 GLY A CA 1
ATOM 1023 C C . GLY A 1 132 ? -7.502 15.385 2.185 1.00 95.69 132 GLY A C 1
ATOM 1024 O O . GLY A 1 132 ? -8.293 16.142 2.745 1.00 95.69 132 GLY A O 1
ATOM 1025 N N . GLU A 1 133 ? -7.908 14.424 1.352 1.00 98.25 133 GLU A N 1
ATOM 1026 C CA . GLU A 1 133 ? -9.317 14.117 1.154 1.00 98.25 133 GLU A CA 1
ATOM 1027 C C . GLU A 1 133 ? -9.923 13.536 2.433 1.00 98.25 133 GLU A C 1
ATOM 1029 O O . GLU A 1 133 ? -9.279 12.761 3.143 1.00 98.25 133 GLU A O 1
ATOM 1034 N N . THR A 1 134 ? -11.173 13.901 2.714 1.00 98.44 134 THR A N 1
ATOM 1035 C CA . THR A 1 134 ? -11.901 13.405 3.877 1.00 98.44 134 THR A CA 1
ATOM 1036 C C . THR A 1 134 ? -13.126 12.598 3.468 1.00 98.44 134 THR A C 1
ATOM 1038 O O . THR A 1 134 ? -13.784 12.875 2.461 1.00 98.44 134 THR A O 1
ATOM 1041 N N . PHE A 1 135 ? -13.436 11.574 4.255 1.00 98.69 135 PHE A N 1
ATOM 1042 C CA . PHE A 1 135 ? -14.672 10.800 4.166 1.00 98.69 135 PHE A CA 1
ATOM 1043 C C . PHE A 1 135 ? -15.124 10.397 5.573 1.00 98.69 135 PHE A C 1
ATOM 1045 O O . PHE A 1 135 ? -14.465 10.731 6.555 1.00 98.69 135 PHE A O 1
ATOM 1052 N N . ALA A 1 136 ? -16.262 9.714 5.688 1.00 98.25 136 ALA A N 1
ATOM 1053 C CA . ALA A 1 136 ? -16.798 9.298 6.979 1.00 98.25 136 ALA A CA 1
ATOM 1054 C C . ALA A 1 136 ? -17.033 7.788 7.051 1.00 98.25 136 ALA A C 1
ATOM 1056 O O . ALA A 1 136 ? -17.418 7.181 6.052 1.00 98.25 136 ALA A O 1
ATOM 1057 N N . ILE A 1 137 ? -16.848 7.222 8.244 1.00 98.50 137 ILE A N 1
ATOM 1058 C CA . ILE A 1 137 ? -17.373 5.914 8.651 1.00 98.50 137 ILE A CA 1
ATOM 1059 C C . ILE A 1 137 ? -18.461 6.204 9.685 1.00 98.50 137 ILE A C 1
ATOM 1061 O O . ILE A 1 137 ? -18.174 6.428 10.863 1.00 98.50 137 ILE A O 1
ATOM 1065 N N . GLY A 1 138 ? -19.712 6.296 9.239 1.00 97.88 138 GLY A N 1
ATOM 1066 C CA . GLY A 1 138 ? -20.799 6.789 10.081 1.00 97.88 138 GLY A CA 1
ATOM 1067 C C . GLY A 1 138 ? -20.564 8.232 10.532 1.00 97.88 138 GLY A C 1
ATOM 1068 O O . GLY A 1 138 ? -20.650 9.158 9.730 1.00 97.88 138 GLY A O 1
ATOM 1069 N N . SER A 1 139 ? -20.291 8.427 11.822 1.00 97.31 139 SER A N 1
ATOM 1070 C CA . SER A 1 139 ? -19.955 9.727 12.417 1.00 97.31 139 SER A CA 1
ATOM 1071 C C . SER A 1 139 ? -18.451 9.972 12.598 1.00 97.31 139 SER A C 1
ATOM 1073 O O . SER A 1 139 ? -18.067 11.072 12.994 1.00 97.31 139 SER A O 1
ATOM 1075 N N . LEU A 1 140 ? -17.603 8.980 12.307 1.00 98.00 140 LEU A N 1
ATOM 1076 C CA . LEU A 1 140 ? -16.147 9.104 12.382 1.00 98.00 140 LEU A CA 1
ATOM 1077 C C . LEU A 1 140 ? -15.623 9.787 11.117 1.00 98.00 140 LEU A C 1
ATOM 1079 O O . LEU A 1 140 ? -15.792 9.254 10.022 1.00 98.00 140 LEU A O 1
ATOM 1083 N N . GLU A 1 141 ? -14.975 10.942 11.259 1.00 98.25 141 GLU A N 1
ATOM 1084 C CA . GLU A 1 141 ? -14.248 11.591 10.163 1.00 98.25 141 GLU A CA 1
ATOM 1085 C C . GLU A 1 141 ? -12.908 10.882 9.928 1.00 98.25 141 GLU A C 1
ATOM 1087 O O . GLU A 1 141 ? -12.172 10.594 10.873 1.00 98.25 141 GLU A O 1
ATOM 1092 N N . VAL A 1 142 ? -12.590 10.615 8.662 1.00 98.69 142 VAL A N 1
ATOM 1093 C CA . VAL A 1 142 ? -11.323 10.028 8.228 1.00 98.69 142 VAL A CA 1
ATOM 1094 C C . VAL A 1 142 ? -10.650 10.972 7.242 1.00 98.69 142 VAL A C 1
ATOM 1096 O O . VAL A 1 142 ? -11.218 11.298 6.201 1.00 98.69 142 VAL A O 1
ATOM 1099 N N . ASN A 1 143 ? -9.414 11.351 7.546 1.00 98.62 143 ASN A N 1
ATOM 1100 C CA . ASN A 1 143 ? -8.523 12.123 6.694 1.00 98.62 143 ASN A CA 1
ATOM 1101 C C . ASN A 1 143 ? -7.534 11.178 6.014 1.00 98.62 143 ASN A C 1
ATOM 1103 O O . ASN A 1 143 ? -6.828 10.413 6.676 1.00 98.62 143 ASN A O 1
ATOM 1107 N N . VAL A 1 144 ? -7.450 11.254 4.691 1.00 98.81 144 VAL A N 1
ATOM 1108 C CA . VAL A 1 144 ? -6.488 10.475 3.916 1.00 98.81 144 VAL A CA 1
ATOM 1109 C C . VAL A 1 144 ? -5.164 11.222 3.851 1.00 98.81 144 VAL A C 1
ATOM 1111 O O . VAL A 1 144 ? -5.080 12.341 3.346 1.00 98.81 144 VAL A O 1
ATOM 1114 N N . LEU A 1 145 ? -4.112 10.582 4.348 1.00 98.81 145 LEU A N 1
ATOM 1115 C CA . LEU A 1 145 ? -2.738 11.050 4.224 1.00 98.81 145 LEU A CA 1
ATOM 1116 C C . LEU A 1 145 ? -2.048 10.202 3.156 1.00 98.81 145 LEU A C 1
ATOM 1118 O O . LEU A 1 145 ? -1.889 9.003 3.337 1.00 98.81 145 LEU A O 1
ATOM 1122 N N . SER A 1 146 ? -1.613 10.799 2.054 1.00 98.19 146 SER A N 1
ATOM 1123 C CA . SER A 1 146 ? -0.687 10.164 1.117 1.00 98.19 146 SER A CA 1
ATOM 1124 C C . SER A 1 146 ? 0.649 9.954 1.826 1.00 98.19 146 SER A C 1
ATOM 1126 O O . SER A 1 146 ? 1.288 10.916 2.272 1.00 98.19 146 SER A O 1
ATOM 1128 N N . THR A 1 147 ? 1.055 8.697 1.964 1.00 98.44 147 THR A N 1
ATOM 1129 C CA . THR A 1 147 ? 2.273 8.273 2.667 1.00 98.44 147 THR A CA 1
ATOM 1130 C C . THR A 1 147 ? 3.118 7.347 1.785 1.00 98.44 147 THR A C 1
ATOM 1132 O O . THR A 1 147 ? 3.441 6.225 2.177 1.00 98.44 147 THR A O 1
ATOM 1135 N N . PRO A 1 148 ? 3.502 7.792 0.570 1.00 95.38 148 PRO A N 1
ATOM 1136 C CA . PRO A 1 148 ? 4.293 6.988 -0.350 1.00 95.38 148 PRO A CA 1
ATOM 1137 C C . PRO A 1 148 ? 5.685 6.679 0.212 1.00 95.38 148 PRO A C 1
ATOM 1139 O O . PRO A 1 148 ? 6.167 7.309 1.153 1.00 95.38 148 PRO A O 1
ATOM 1142 N N . GLY A 1 149 ? 6.360 5.717 -0.404 1.00 90.00 149 GLY A N 1
ATOM 1143 C CA . GLY A 1 149 ? 7.732 5.349 -0.061 1.00 90.00 149 GLY A CA 1
ATOM 1144 C C . GLY A 1 149 ? 7.937 3.849 -0.143 1.00 90.00 149 GLY A C 1
ATOM 1145 O O . GLY A 1 149 ? 8.780 3.394 -0.908 1.00 90.00 149 GLY A O 1
ATOM 1146 N N . HIS A 1 150 ? 7.094 3.079 0.548 1.00 95.19 150 HIS A N 1
ATOM 1147 C CA . HIS A 1 150 ? 7.023 1.634 0.336 1.00 95.19 150 HIS A CA 1
ATOM 1148 C C . HIS A 1 150 ? 6.480 1.309 -1.060 1.00 95.19 150 HIS A C 1
ATOM 1150 O O . HIS A 1 150 ? 7.112 0.583 -1.820 1.00 95.19 150 HIS A O 1
ATOM 1156 N N . THR A 1 151 ? 5.364 1.937 -1.439 1.00 92.56 151 THR A N 1
ATOM 1157 C CA . THR A 1 151 ? 4.882 2.005 -2.825 1.00 92.56 151 THR A CA 1
ATOM 1158 C C . THR A 1 151 ? 4.503 3.452 -3.174 1.00 92.56 151 THR A C 1
ATOM 1160 O O . THR A 1 151 ? 4.305 4.265 -2.264 1.00 92.56 151 THR A O 1
ATOM 1163 N N . PRO A 1 152 ? 4.341 3.800 -4.465 1.00 84.69 152 PRO A N 1
ATOM 1164 C CA . PRO A 1 152 ? 3.813 5.108 -4.866 1.00 84.69 152 PRO A CA 1
ATOM 1165 C C . PRO A 1 152 ? 2.379 5.385 -4.390 1.00 84.69 152 PRO A C 1
ATOM 1167 O O . PRO A 1 152 ? 1.966 6.538 -4.344 1.00 84.69 152 PRO A O 1
ATOM 1170 N N . ALA A 1 153 ? 1.605 4.335 -4.094 1.00 93.75 153 ALA A N 1
ATOM 1171 C CA . ALA A 1 153 ? 0.168 4.410 -3.836 1.00 93.75 153 ALA A CA 1
ATOM 1172 C C . ALA A 1 153 ? -0.212 4.307 -2.354 1.00 93.75 153 ALA A C 1
ATOM 1174 O O . ALA A 1 153 ? -1.403 4.263 -2.048 1.00 93.75 153 ALA A O 1
ATOM 1175 N N . CYS A 1 154 ? 0.772 4.246 -1.452 1.00 98.50 154 CYS A N 1
ATOM 1176 C CA . CYS A 1 154 ? 0.514 4.130 -0.023 1.00 98.50 154 CYS A CA 1
ATOM 1177 C C . CYS A 1 154 ? -0.260 5.341 0.507 1.00 98.50 154 CYS A C 1
ATOM 1179 O O . CYS A 1 154 ? 0.107 6.496 0.270 1.00 98.50 154 CYS A O 1
ATOM 1181 N N . VAL A 1 155 ? -1.314 5.049 1.260 1.00 98.88 155 VAL A N 1
ATOM 1182 C CA . VAL A 1 155 ? -2.065 6.015 2.053 1.00 98.88 155 VAL A CA 1
ATOM 1183 C C . VAL A 1 155 ? -2.170 5.544 3.496 1.00 98.88 155 VAL A C 1
ATOM 1185 O O . VAL A 1 155 ? -2.122 4.352 3.800 1.00 98.88 155 VAL A O 1
ATOM 1188 N N . SER A 1 156 ? -2.355 6.502 4.393 1.00 98.94 156 SER A N 1
ATOM 1189 C CA . SER A 1 156 ? -2.712 6.274 5.781 1.00 98.94 156 SER A CA 1
ATOM 1190 C C . SER A 1 156 ? -4.074 6.891 6.074 1.00 98.94 156 SER A C 1
ATOM 1192 O O . SER A 1 156 ? -4.332 8.046 5.730 1.00 98.94 156 SER A O 1
ATOM 1194 N N . TYR A 1 157 ? -4.946 6.119 6.716 1.00 98.88 157 TYR A N 1
ATOM 1195 C CA . TYR A 1 157 ? -6.291 6.550 7.091 1.00 98.88 157 TYR A CA 1
ATOM 1196 C C . TYR A 1 157 ? -6.254 7.084 8.522 1.00 98.88 157 TYR A C 1
ATOM 1198 O O . TYR A 1 157 ? -6.115 6.307 9.466 1.00 98.88 157 TYR A O 1
ATOM 1206 N N . TYR A 1 158 ? -6.316 8.405 8.686 1.00 98.81 158 TYR A N 1
ATOM 1207 C CA . TYR A 1 158 ? -6.218 9.077 9.982 1.00 98.81 158 TYR A CA 1
ATOM 1208 C C . TYR A 1 158 ? -7.596 9.513 10.477 1.00 98.81 158 TYR A C 1
ATOM 1210 O O . TYR A 1 158 ? -8.283 10.261 9.797 1.00 98.81 158 TYR A O 1
ATOM 1218 N N . LEU A 1 159 ? -7.982 9.080 11.673 1.00 98.56 159 LEU A N 1
ATOM 1219 C CA . LEU A 1 159 ? -9.163 9.519 12.407 1.00 98.56 159 LEU A CA 1
ATOM 1220 C C . LEU A 1 159 ? -8.715 10.578 13.427 1.00 98.56 159 LEU A C 1
ATOM 1222 O O . LEU A 1 159 ? -8.098 10.214 14.439 1.00 98.56 159 LEU A O 1
ATOM 1226 N N . PRO A 1 160 ? -8.971 11.879 13.183 1.00 97.62 160 PRO A N 1
ATOM 1227 C CA . PRO A 1 160 ? -8.474 12.945 14.041 1.00 97.62 160 PRO A CA 1
ATOM 1228 C C . PRO A 1 160 ? -8.849 12.773 15.514 1.00 97.62 160 PRO A C 1
ATOM 1230 O O . PRO A 1 160 ? -10.020 12.637 15.858 1.00 97.62 160 PRO A O 1
ATOM 1233 N N . GLY A 1 161 ? -7.840 12.809 16.390 1.00 95.69 161 GLY A N 1
ATOM 1234 C CA . GLY A 1 161 ? -8.017 12.648 17.839 1.00 95.69 161 GLY A CA 1
ATOM 1235 C C . GLY A 1 161 ? -8.110 11.198 18.339 1.00 95.69 161 GLY A C 1
ATOM 1236 O O . GLY A 1 161 ? -8.320 10.990 19.533 1.00 95.69 161 GLY A O 1
ATOM 1237 N N . ASP A 1 162 ? -7.937 10.194 17.472 1.00 98.12 162 ASP A N 1
ATOM 1238 C CA . ASP A 1 162 ? -8.000 8.781 17.873 1.00 98.12 162 ASP A CA 1
ATOM 1239 C C . ASP A 1 162 ? -6.870 7.929 17.283 1.00 98.12 162 ASP A C 1
ATOM 1241 O O . ASP A 1 162 ? -5.953 7.538 18.011 1.00 98.12 162 ASP A O 1
ATOM 1245 N N . ALA A 1 163 ? -6.928 7.628 15.983 1.00 98.62 163 ALA A N 1
ATOM 1246 C CA . ALA A 1 163 ? -6.168 6.529 15.392 1.00 98.62 163 ALA A CA 1
ATOM 1247 C C . ALA A 1 163 ? -5.674 6.818 13.970 1.00 98.62 163 ALA A C 1
ATOM 1249 O O . ALA A 1 163 ? -6.297 7.567 13.229 1.00 98.62 163 ALA A O 1
ATOM 1250 N N . VAL A 1 164 ? -4.585 6.174 13.554 1.00 98.88 164 VAL A N 1
ATOM 1251 C CA . VAL A 1 164 ? -4.104 6.159 12.169 1.00 98.88 164 VAL A CA 1
ATOM 1252 C C . VAL A 1 164 ? -3.733 4.743 11.738 1.00 98.88 164 VAL A C 1
ATOM 1254 O O . VAL A 1 164 ? -2.989 4.051 12.430 1.00 98.88 164 VAL A O 1
ATOM 1257 N N . PHE A 1 165 ? -4.230 4.320 10.577 1.00 98.94 165 PHE A N 1
ATOM 1258 C CA . PHE A 1 165 ? -3.862 3.059 9.926 1.00 98.94 165 PHE A CA 1
ATOM 1259 C C . PHE A 1 165 ? -2.791 3.358 8.886 1.00 98.94 165 PHE A C 1
ATOM 1261 O O . PHE A 1 165 ? -3.066 4.084 7.933 1.00 98.94 165 PHE A O 1
ATOM 1268 N N . VAL A 1 166 ? -1.565 2.875 9.094 1.00 98.81 166 VAL A N 1
ATOM 1269 C CA . VAL A 1 166 ? -0.379 3.395 8.385 1.00 98.81 166 VAL A CA 1
ATOM 1270 C C . VAL A 1 166 ? 0.083 2.554 7.197 1.00 98.81 166 VAL A C 1
ATOM 1272 O O . VAL A 1 166 ? 1.051 2.931 6.534 1.00 98.81 166 VAL A O 1
ATOM 1275 N N . GLY A 1 167 ? -0.585 1.432 6.918 1.00 98.56 167 GLY A N 1
ATOM 1276 C CA . GLY A 1 167 ? -0.124 0.493 5.897 1.00 98.56 167 GLY A CA 1
ATOM 1277 C C . GLY A 1 167 ? 1.297 0.002 6.197 1.00 98.56 167 GLY A C 1
ATOM 1278 O O . GLY A 1 167 ? 1.732 -0.023 7.353 1.00 98.56 167 GLY A O 1
ATOM 1279 N N . ASP A 1 168 ? 2.048 -0.292 5.140 1.00 98.38 168 ASP A N 1
ATOM 1280 C CA . ASP A 1 168 ? 3.484 -0.580 5.204 1.00 98.38 168 ASP A CA 1
ATOM 1281 C C . ASP A 1 168 ? 4.331 0.697 5.104 1.00 98.38 168 ASP A C 1
ATOM 1283 O O . ASP A 1 168 ? 5.218 0.826 4.269 1.00 98.38 168 ASP A O 1
ATOM 1287 N N . THR A 1 169 ? 4.077 1.670 5.979 1.00 98.06 169 THR A N 1
ATOM 1288 C CA . THR A 1 169 ? 4.968 2.835 6.146 1.00 98.06 169 THR A CA 1
ATOM 1289 C C . THR A 1 169 ? 5.975 2.571 7.269 1.00 98.06 169 THR A C 1
ATOM 1291 O O . THR A 1 169 ? 7.196 2.581 7.088 1.00 98.06 169 THR A O 1
ATOM 1294 N N . ILE A 1 170 ? 5.447 2.293 8.459 1.00 97.81 170 ILE A N 1
ATOM 1295 C CA . ILE A 1 170 ? 6.200 2.062 9.689 1.00 97.81 170 ILE A CA 1
ATOM 1296 C C . ILE A 1 170 ? 5.638 0.814 10.370 1.00 97.81 170 ILE A C 1
ATOM 1298 O O . ILE A 1 170 ? 4.431 0.581 10.344 1.00 97.81 170 ILE A O 1
ATOM 1302 N N . PHE A 1 171 ? 6.515 0.012 10.964 1.00 98.44 171 PHE A N 1
ATOM 1303 C CA . PHE A 1 171 ? 6.145 -1.172 11.735 1.00 98.44 171 PHE A CA 1
ATOM 1304 C C . PHE A 1 171 ? 6.189 -0.878 13.231 1.00 98.44 171 PHE A C 1
ATOM 1306 O O . PHE A 1 171 ? 6.447 0.252 13.651 1.00 98.44 171 PHE A O 1
ATOM 1313 N N . MET A 1 172 ? 5.954 -1.899 14.053 1.00 98.31 172 MET A N 1
ATOM 1314 C CA . MET A 1 172 ? 6.176 -1.810 15.493 1.00 98.31 172 MET A CA 1
ATOM 1315 C C . MET A 1 172 ? 7.587 -1.269 15.804 1.00 98.31 172 MET A C 1
ATOM 1317 O O . MET A 1 172 ? 8.518 -1.511 15.027 1.00 98.31 172 MET A O 1
ATOM 1321 N N . PRO A 1 173 ? 7.785 -0.520 16.909 1.00 97.88 173 PRO A N 1
ATOM 1322 C CA . PRO A 1 173 ? 9.057 0.157 17.168 1.00 97.88 173 PRO A CA 1
ATOM 1323 C C . PRO A 1 173 ? 10.291 -0.761 17.151 1.00 97.88 173 PRO A C 1
ATOM 1325 O O . PRO A 1 173 ? 11.358 -0.350 16.701 1.00 97.88 173 PRO A O 1
ATOM 1328 N N . ASP A 1 174 ? 10.141 -2.016 17.579 1.00 96.00 174 ASP A N 1
ATOM 1329 C CA . ASP A 1 174 ? 11.177 -3.058 17.574 1.00 96.00 174 ASP A CA 1
ATOM 1330 C C . ASP A 1 174 ? 11.530 -3.583 16.167 1.00 96.00 174 ASP A C 1
ATOM 1332 O O . ASP A 1 174 ? 12.641 -4.078 15.942 1.00 96.00 174 ASP A O 1
ATOM 1336 N N . MET A 1 175 ? 10.613 -3.441 15.209 1.00 95.75 175 MET A N 1
ATOM 1337 C CA . MET A 1 175 ? 10.776 -3.820 13.805 1.00 95.75 175 MET A CA 1
ATOM 1338 C C . MET A 1 175 ? 11.274 -2.682 12.920 1.00 95.75 175 MET A C 1
ATOM 1340 O O . MET A 1 175 ? 12.032 -2.924 11.980 1.00 95.75 175 MET A O 1
ATOM 1344 N N . GLY A 1 176 ? 10.843 -1.454 13.200 1.00 97.62 176 GLY A N 1
ATOM 1345 C CA . GLY A 1 176 ? 11.263 -0.266 12.475 1.00 97.62 176 GLY A CA 1
ATOM 1346 C C . GLY A 1 176 ? 10.361 0.099 11.290 1.00 97.62 176 GLY A C 1
ATOM 1347 O O . GLY A 1 176 ? 9.272 0.624 11.495 1.00 97.62 176 GLY A O 1
ATOM 1348 N N . THR A 1 177 ? 10.814 -0.107 10.051 1.00 98.31 177 THR A N 1
ATOM 1349 C CA . THR A 1 177 ? 10.187 0.427 8.820 1.00 98.31 177 THR A CA 1
ATOM 1350 C C . THR A 1 177 ? 10.134 -0.594 7.689 1.00 98.31 177 THR A C 1
ATOM 1352 O O . THR A 1 177 ? 10.948 -1.526 7.640 1.00 98.31 177 THR A O 1
ATOM 1355 N N . ALA A 1 178 ? 9.201 -0.378 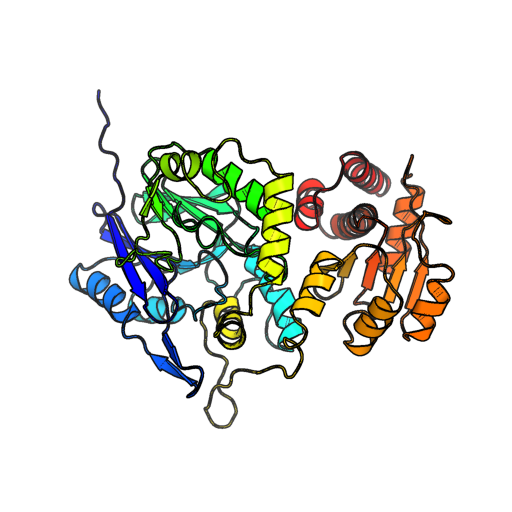6.759 1.00 97.38 178 ALA A N 1
ATOM 1356 C CA . ALA A 1 178 ? 9.041 -1.184 5.556 1.00 97.38 178 ALA A CA 1
ATOM 1357 C C . ALA A 1 178 ? 10.211 -1.039 4.567 1.00 97.38 178 ALA A C 1
ATOM 1359 O O . ALA A 1 178 ? 11.046 -0.136 4.667 1.00 97.38 178 ALA A O 1
ATOM 1360 N N . ARG A 1 179 ? 10.277 -1.980 3.620 1.00 94.19 179 ARG A N 1
ATOM 1361 C CA . ARG A 1 179 ? 11.193 -1.963 2.466 1.00 94.19 179 ARG A CA 1
ATOM 1362 C C . ARG A 1 179 ? 10.758 -0.915 1.432 1.00 94.19 179 ARG A C 1
ATOM 1364 O O . ARG A 1 179 ? 9.575 -0.598 1.370 1.00 94.19 179 ARG A O 1
ATOM 1371 N N . CYS A 1 180 ? 11.677 -0.398 0.623 1.00 88.69 180 CYS A N 1
ATOM 1372 C CA . CYS A 1 180 ? 11.437 0.667 -0.368 1.00 88.69 180 CYS A CA 1
ATOM 1373 C C . CYS A 1 180 ? 11.837 0.280 -1.802 1.00 88.69 180 CYS A C 1
ATOM 1375 O O . CYS A 1 180 ? 11.919 1.133 -2.680 1.00 88.69 180 CYS A O 1
ATOM 1377 N N . ASP A 1 181 ? 12.100 -0.996 -2.046 1.00 79.94 181 ASP A N 1
ATOM 1378 C CA . ASP A 1 181 ? 12.596 -1.565 -3.302 1.00 79.94 181 ASP A CA 1
ATOM 1379 C C . ASP A 1 181 ? 11.481 -2.168 -4.177 1.00 79.94 181 ASP A C 1
ATOM 1381 O O . ASP A 1 181 ? 11.729 -2.823 -5.190 1.00 79.94 181 ASP A O 1
ATOM 1385 N N . PHE A 1 182 ? 10.222 -1.917 -3.819 1.00 80.50 182 PHE A N 1
ATOM 1386 C CA . PHE A 1 182 ? 9.103 -2.094 -4.737 1.00 80.50 182 PHE A CA 1
ATOM 1387 C C . PHE A 1 182 ? 9.279 -1.174 -5.963 1.00 80.50 182 PHE A C 1
ATOM 1389 O O . PHE A 1 182 ? 9.807 -0.070 -5.820 1.00 80.50 182 PHE A O 1
ATOM 1396 N N . PRO A 1 183 ? 8.814 -1.546 -7.171 1.00 76.88 183 PRO A N 1
ATOM 1397 C CA . PRO A 1 183 ? 8.833 -0.638 -8.317 1.00 76.88 183 PRO A CA 1
ATOM 1398 C C . PRO A 1 183 ? 8.135 0.708 -8.029 1.00 76.88 183 PRO A C 1
ATOM 1400 O O . PRO A 1 183 ? 6.921 0.770 -7.839 1.00 76.88 183 PRO A O 1
ATOM 1403 N N . GLY A 1 184 ? 8.916 1.794 -8.000 1.00 73.25 184 GLY A N 1
ATOM 1404 C CA . GLY A 1 184 ? 8.458 3.142 -7.635 1.00 73.25 184 GLY A CA 1
ATOM 1405 C C . GLY A 1 184 ? 8.552 3.484 -6.139 1.00 73.25 184 GLY A C 1
ATOM 1406 O O . GLY A 1 184 ? 8.167 4.584 -5.747 1.00 73.25 184 GLY A O 1
ATOM 1407 N N . GLY A 1 185 ? 9.060 2.578 -5.304 1.00 80.00 185 GLY A N 1
ATOM 1408 C CA . GLY A 1 185 ? 9.409 2.855 -3.914 1.00 80.00 185 GLY A CA 1
ATOM 1409 C C . GLY A 1 185 ? 10.644 3.758 -3.783 1.00 80.00 185 GLY A C 1
ATOM 1410 O O . GLY A 1 185 ? 11.442 3.908 -4.711 1.00 80.00 185 GLY A O 1
ATOM 1411 N N . SER A 1 186 ? 10.776 4.423 -2.635 1.00 86.25 186 SER A N 1
ATOM 1412 C CA . SER A 1 186 ? 11.888 5.328 -2.331 1.00 86.25 186 SER A CA 1
ATOM 1413 C C . SER A 1 186 ? 12.026 5.543 -0.825 1.00 86.25 186 SER A C 1
ATOM 1415 O O . SER A 1 186 ? 11.075 5.957 -0.162 1.00 86.25 186 SER A O 1
ATOM 1417 N N . SER A 1 187 ? 13.230 5.319 -0.293 1.00 88.06 187 SER A N 1
ATOM 1418 C CA . SER A 1 187 ? 13.544 5.541 1.123 1.00 88.06 187 SER A CA 1
ATOM 1419 C C . SER A 1 187 ? 13.514 7.023 1.513 1.00 88.06 187 SER A C 1
ATOM 1421 O O . SER A 1 187 ? 13.025 7.343 2.592 1.00 88.06 187 SER A O 1
ATOM 1423 N N . GLU A 1 188 ? 13.935 7.935 0.631 1.00 87.12 188 GLU A N 1
ATOM 1424 C CA . GLU A 1 188 ? 13.789 9.391 0.830 1.00 87.12 188 GLU A CA 1
ATOM 1425 C C . GLU A 1 188 ? 12.310 9.790 0.953 1.00 87.12 188 GLU A C 1
ATOM 1427 O O . GLU A 1 188 ? 11.912 10.561 1.827 1.00 87.12 188 GLU A O 1
ATOM 1432 N N . VAL A 1 189 ? 11.455 9.240 0.087 1.00 88.44 189 VAL A N 1
ATOM 1433 C CA . VAL A 1 189 ? 10.014 9.519 0.131 1.00 88.44 189 VAL A CA 1
ATOM 1434 C C . VAL A 1 189 ? 9.384 8.886 1.375 1.00 88.44 189 VAL A C 1
ATOM 1436 O O . VAL A 1 189 ? 8.599 9.548 2.053 1.00 88.44 189 VAL A O 1
ATOM 1439 N N . LEU A 1 190 ? 9.785 7.660 1.735 1.00 96.12 190 LEU A N 1
ATOM 1440 C CA . LEU A 1 190 ? 9.323 6.997 2.955 1.00 96.12 190 LEU A CA 1
ATOM 1441 C C . LEU A 1 190 ? 9.669 7.815 4.202 1.00 96.12 190 LEU A C 1
ATOM 1443 O O . LEU A 1 190 ? 8.820 7.984 5.074 1.00 96.12 190 LEU A O 1
ATOM 1447 N N . TRP A 1 191 ? 10.890 8.348 4.278 1.00 97.25 191 TRP A N 1
ATOM 1448 C CA . TRP A 1 191 ? 11.312 9.217 5.374 1.00 97.25 191 TRP A CA 1
ATOM 1449 C C . TRP A 1 191 ? 10.367 10.409 5.536 1.00 97.25 191 TRP A C 1
ATOM 1451 O O . TRP A 1 191 ? 9.843 10.640 6.626 1.00 97.25 191 TRP A O 1
ATOM 1461 N N . ASN A 1 192 ? 10.076 11.118 4.443 1.00 96.19 192 ASN A N 1
ATOM 1462 C CA . ASN A 1 192 ? 9.157 12.257 4.451 1.00 96.19 192 ASN A CA 1
ATOM 1463 C C . ASN A 1 192 ? 7.732 11.862 4.879 1.00 96.19 192 ASN A C 1
ATOM 1465 O O . ASN A 1 192 ? 7.090 12.586 5.644 1.00 96.19 192 ASN A O 1
ATOM 1469 N N . SER A 1 193 ? 7.251 10.693 4.450 1.00 98.19 193 SER A N 1
ATOM 1470 C CA . SER A 1 193 ? 5.965 10.136 4.890 1.00 98.19 193 SER A CA 1
ATOM 1471 C C . SER A 1 193 ? 5.947 9.820 6.387 1.00 98.19 193 SER A C 1
ATOM 1473 O O . SER A 1 193 ? 4.973 10.139 7.069 1.00 98.19 193 SER A O 1
ATOM 1475 N N . VAL A 1 194 ? 7.037 9.279 6.939 1.00 98.44 194 VAL A N 1
ATOM 1476 C CA . VAL A 1 194 ? 7.188 9.082 8.389 1.00 98.44 194 VAL A CA 1
ATOM 1477 C C . VAL A 1 194 ? 7.181 10.422 9.126 1.00 98.44 194 VAL A C 1
ATOM 1479 O O . VAL A 1 194 ? 6.481 10.546 10.130 1.00 98.44 194 VAL A O 1
ATOM 1482 N N . GLN A 1 195 ? 7.879 11.449 8.627 1.00 97.94 195 GLN A N 1
ATOM 1483 C CA . GLN A 1 195 ? 7.854 12.780 9.251 1.00 97.94 195 GLN A CA 1
ATOM 1484 C C . GLN A 1 195 ? 6.445 13.389 9.245 1.00 97.94 195 GLN A C 1
ATOM 1486 O O . GLN A 1 195 ? 6.036 14.004 10.230 1.00 97.94 195 GLN A O 1
ATOM 1491 N N . LYS A 1 196 ? 5.666 13.164 8.177 1.00 98.12 196 LYS A N 1
ATOM 1492 C CA . LYS A 1 196 ? 4.247 13.548 8.119 1.00 98.12 196 LYS A CA 1
ATOM 1493 C C . LYS A 1 196 ? 3.436 12.851 9.216 1.00 98.12 196 LYS A C 1
ATOM 1495 O O . LYS A 1 196 ? 2.693 13.521 9.929 1.00 98.12 196 LYS A O 1
ATOM 1500 N N . LEU A 1 197 ? 3.605 11.539 9.402 1.00 98.62 197 LEU A N 1
ATOM 1501 C CA . LEU A 1 197 ? 2.954 10.803 10.495 1.00 98.62 197 LEU A CA 1
ATOM 1502 C C . LEU A 1 197 ? 3.404 11.319 11.868 1.00 98.62 197 LEU A C 1
ATOM 1504 O O . LEU A 1 197 ? 2.592 11.472 12.775 1.00 98.62 197 LEU A O 1
ATOM 1508 N N . PHE A 1 198 ? 4.681 11.660 12.027 1.00 98.50 198 PHE A N 1
ATOM 1509 C CA . PHE A 1 198 ? 5.212 12.209 13.274 1.00 98.50 198 PHE A CA 1
ATOM 1510 C C . PHE A 1 198 ? 4.738 13.643 13.557 1.00 98.50 198 PHE A C 1
ATOM 1512 O O . PHE A 1 198 ? 4.905 14.127 14.674 1.00 98.50 198 PHE A O 1
ATOM 1519 N N . ALA A 1 199 ? 4.094 14.329 12.615 1.00 98.25 199 ALA A N 1
ATOM 1520 C CA . ALA A 1 199 ? 3.417 15.591 12.904 1.00 98.25 199 ALA A CA 1
ATOM 1521 C C . ALA A 1 199 ? 2.082 15.398 13.654 1.00 98.25 199 ALA A C 1
ATOM 1523 O O . ALA A 1 199 ? 1.539 16.367 14.186 1.00 98.25 199 ALA A O 1
ATOM 1524 N N . LEU A 1 200 ? 1.555 14.168 13.718 1.00 98.56 200 LEU A N 1
ATOM 1525 C CA . LEU A 1 200 ? 0.341 13.845 14.468 1.00 98.56 200 LEU A CA 1
ATOM 1526 C C . LEU A 1 200 ? 0.585 13.879 15.996 1.00 98.56 200 LEU A C 1
ATOM 1528 O O . LEU A 1 200 ? 1.734 13.724 16.441 1.00 98.56 200 LEU A O 1
ATOM 1532 N N . PRO A 1 201 ? -0.475 14.061 16.814 1.00 98.56 201 PRO A N 1
ATOM 1533 C CA . PRO A 1 201 ? -0.376 14.028 18.275 1.00 98.56 201 PRO A CA 1
ATOM 1534 C C . PRO A 1 201 ? 0.214 12.714 18.795 1.00 98.56 201 PRO A C 1
ATOM 1536 O O . PRO A 1 201 ? -0.083 11.645 18.259 1.00 98.56 201 PRO A O 1
ATOM 1539 N N . ASP A 1 202 ? 1.027 12.779 19.850 1.00 98.62 202 ASP A N 1
ATOM 1540 C CA . ASP A 1 202 ? 1.774 11.628 20.382 1.00 98.62 202 ASP A CA 1
ATOM 1541 C C . ASP A 1 202 ? 0.858 10.503 20.893 1.00 98.62 202 ASP A C 1
ATOM 1543 O O . ASP A 1 202 ? 1.215 9.326 20.821 1.00 98.62 202 ASP A O 1
ATOM 1547 N N . GLU A 1 203 ? -0.326 10.860 21.385 1.00 98.06 203 GLU A N 1
ATOM 1548 C CA . GLU A 1 203 ? -1.367 9.957 21.873 1.00 98.06 203 GLU A CA 1
ATOM 1549 C C . GLU A 1 203 ? -2.146 9.239 20.764 1.00 98.06 203 GLU A C 1
ATOM 1551 O O . GLU A 1 203 ? -2.902 8.316 21.067 1.00 98.06 203 GLU A O 1
ATOM 1556 N N . THR A 1 204 ? -1.967 9.635 19.498 1.00 98.69 204 THR A N 1
ATOM 1557 C CA . THR A 1 204 ? -2.638 8.997 18.358 1.00 98.69 204 THR A CA 1
ATOM 1558 C C . THR A 1 204 ? -2.246 7.524 18.303 1.00 98.69 204 THR A C 1
ATOM 1560 O O . THR A 1 204 ? -1.058 7.197 18.194 1.00 98.69 204 THR A O 1
ATOM 1563 N N . ARG A 1 205 ? -3.243 6.636 18.359 1.00 98.75 205 ARG A N 1
ATOM 1564 C CA . ARG A 1 205 ? -3.063 5.191 18.182 1.00 98.75 205 ARG A CA 1
ATOM 1565 C C . ARG A 1 205 ? -2.591 4.928 16.762 1.00 98.75 205 ARG A C 1
ATOM 1567 O O . ARG A 1 205 ? -3.110 5.512 15.818 1.00 98.75 205 ARG A O 1
ATOM 1574 N N . LEU A 1 206 ? -1.610 4.059 16.596 1.00 98.81 206 LEU A N 1
ATOM 1575 C CA . LEU A 1 206 ? -1.045 3.732 15.295 1.00 98.81 206 LEU A CA 1
ATOM 1576 C C . LEU A 1 206 ?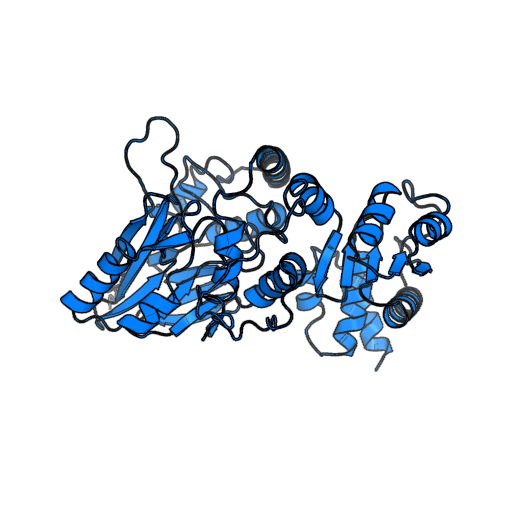 -1.210 2.242 15.028 1.00 98.81 206 LEU A C 1
ATOM 1578 O O . LEU A 1 206 ? -0.762 1.427 15.830 1.00 98.81 206 LEU A O 1
ATOM 1582 N N . PHE A 1 207 ? -1.817 1.914 13.891 1.00 98.88 207 PHE A N 1
ATOM 1583 C CA . PHE A 1 207 ? -2.136 0.558 13.460 1.00 98.88 207 PHE A CA 1
ATOM 1584 C C . PHE A 1 207 ? -1.298 0.151 12.244 1.00 98.88 207 PHE A C 1
ATOM 1586 O O . PHE A 1 207 ? -1.416 0.765 11.181 1.00 98.88 207 PHE A O 1
ATOM 1593 N N . THR A 1 208 ? -0.433 -0.853 12.414 1.00 98.56 208 THR A N 1
ATOM 1594 C CA . THR A 1 208 ? 0.537 -1.325 11.407 1.00 98.56 208 THR A CA 1
ATOM 1595 C C . THR A 1 208 ? 0.001 -2.486 10.573 1.00 98.56 208 THR A C 1
ATOM 1597 O O . THR A 1 208 ? -0.508 -3.449 11.135 1.00 98.56 208 THR A O 1
ATOM 1600 N N . CYS A 1 209 ? 0.221 -2.484 9.258 1.00 98.50 209 CYS A N 1
ATOM 1601 C CA . CYS A 1 209 ? -0.301 -3.543 8.380 1.00 98.50 209 CYS A CA 1
ATOM 1602 C C . CYS A 1 209 ? 0.314 -4.930 8.646 1.00 98.50 209 CYS A C 1
ATOM 1604 O O . CYS A 1 209 ? -0.385 -5.932 8.533 1.00 98.50 209 CYS A O 1
ATOM 1606 N N . HIS A 1 210 ? 1.579 -5.000 9.075 1.00 98.56 210 HIS A N 1
ATOM 1607 C CA . HIS A 1 210 ? 2.259 -6.269 9.347 1.00 98.56 210 HIS A CA 1
ATOM 1608 C C . HIS A 1 210 ? 2.995 -6.280 10.677 1.00 98.56 210 HIS A C 1
ATOM 1610 O O . HIS A 1 210 ? 3.493 -5.255 11.153 1.00 98.56 210 HIS A O 1
ATOM 1616 N N . ASP A 1 211 ? 3.135 -7.487 11.216 1.00 97.69 211 ASP A N 1
ATOM 1617 C CA . ASP A 1 211 ? 4.016 -7.768 12.334 1.00 97.69 211 ASP A CA 1
ATOM 1618 C C . ASP A 1 211 ? 4.666 -9.147 12.195 1.00 97.69 211 ASP A C 1
ATOM 1620 O O . ASP A 1 211 ? 3.989 -10.162 12.093 1.00 97.69 211 ASP A O 1
ATOM 1624 N N . TYR A 1 212 ? 5.997 -9.194 12.232 1.00 94.50 212 TYR A N 1
ATOM 1625 C CA . TYR A 1 212 ? 6.770 -10.429 12.060 1.00 94.50 212 TYR A CA 1
ATOM 1626 C C . TYR A 1 212 ? 7.325 -10.979 13.383 1.00 94.50 212 TYR A C 1
ATOM 1628 O O . TYR A 1 212 ? 8.173 -11.869 13.345 1.00 94.50 212 TYR A O 1
ATOM 1636 N N . ALA A 1 213 ? 6.890 -10.436 14.532 1.00 91.25 213 ALA A N 1
ATOM 1637 C CA . ALA A 1 213 ? 7.290 -10.860 15.879 1.00 91.25 213 ALA A CA 1
ATOM 1638 C C . ALA A 1 213 ? 8.822 -11.053 16.030 1.00 91.25 213 ALA A C 1
ATOM 1640 O O . ALA A 1 213 ? 9.305 -12.167 16.241 1.00 91.25 213 ALA A O 1
ATOM 1641 N N . PRO A 1 214 ? 9.633 -9.986 15.874 1.00 87.69 214 PRO A N 1
ATOM 1642 C CA . PRO A 1 214 ? 11.085 -10.110 15.847 1.00 87.69 214 PRO A CA 1
ATOM 1643 C C . PRO A 1 214 ? 11.667 -10.507 17.214 1.00 87.69 214 PRO A C 1
ATOM 1645 O O . PRO A 1 214 ? 11.155 -10.147 18.276 1.00 87.69 214 PRO A O 1
ATOM 1648 N N . GLY A 1 215 ? 12.828 -11.165 17.183 1.00 85.56 215 GLY A N 1
ATOM 1649 C CA . GLY A 1 215 ? 13.573 -11.532 18.390 1.00 85.56 215 GLY A CA 1
ATOM 1650 C C . GLY A 1 215 ? 12.891 -12.654 19.171 1.00 85.56 215 GLY A C 1
ATOM 1651 O O . GLY A 1 215 ? 12.532 -13.673 18.592 1.00 85.56 215 GLY A O 1
ATOM 1652 N N . ASP A 1 216 ? 12.734 -12.459 20.482 1.00 86.75 216 ASP A N 1
ATOM 1653 C CA . ASP A 1 216 ? 12.136 -13.448 21.392 1.00 86.75 216 ASP A CA 1
ATOM 1654 C C . ASP A 1 216 ? 10.629 -13.213 21.624 1.00 86.75 216 ASP A C 1
ATOM 1656 O O . ASP A 1 216 ? 10.035 -13.792 22.538 1.00 86.75 216 ASP A O 1
ATOM 1660 N N . ARG A 1 217 ? 9.997 -12.325 20.843 1.00 91.50 217 ARG A N 1
ATOM 1661 C CA . ARG A 1 217 ? 8.579 -11.991 21.001 1.00 91.50 217 ARG A CA 1
ATOM 1662 C C . ARG A 1 217 ? 7.702 -13.153 20.517 1.00 91.50 217 ARG A C 1
ATOM 1664 O O . ARG A 1 217 ? 7.806 -13.578 19.375 1.00 91.50 217 ARG A O 1
ATOM 1671 N N . SER A 1 218 ? 6.829 -13.659 21.393 1.00 83.69 218 SER A N 1
ATOM 1672 C CA . SER A 1 218 ? 5.886 -14.746 21.072 1.00 83.69 218 SER A CA 1
ATOM 1673 C C . SER A 1 218 ? 4.563 -14.265 20.481 1.00 83.69 218 SER A C 1
ATOM 1675 O O . SER A 1 218 ? 3.859 -15.047 19.846 1.00 83.69 218 SER A O 1
ATOM 1677 N N . ASP A 1 219 ? 4.218 -13.001 20.725 1.00 91.06 219 ASP A N 1
ATOM 1678 C CA . ASP A 1 219 ? 2.893 -12.458 20.447 1.00 91.06 219 ASP A CA 1
ATOM 1679 C C . ASP A 1 219 ? 2.956 -11.474 19.287 1.00 91.06 219 ASP A C 1
ATOM 1681 O O . ASP A 1 219 ? 3.863 -10.642 19.240 1.00 91.06 219 ASP A O 1
ATOM 1685 N N . TYR A 1 220 ? 1.964 -11.524 18.401 1.00 95.44 220 TYR A N 1
ATOM 1686 C CA . TYR A 1 220 ? 1.803 -10.544 17.334 1.00 95.44 220 TYR A CA 1
ATOM 1687 C C . TYR A 1 220 ? 1.110 -9.283 17.868 1.00 95.44 220 TYR A C 1
ATOM 1689 O O . TYR A 1 220 ? 0.102 -9.372 18.572 1.00 95.44 220 TYR A O 1
ATOM 1697 N N . VAL A 1 221 ? 1.650 -8.109 17.551 1.00 96.25 221 VAL A N 1
ATOM 1698 C CA . VAL A 1 221 ? 1.200 -6.801 18.030 1.00 96.25 221 VAL A CA 1
ATOM 1699 C C . VAL A 1 221 ? 1.116 -5.851 16.846 1.00 96.25 221 VAL A C 1
ATOM 1701 O O . VAL A 1 221 ? 2.072 -5.704 16.095 1.00 96.25 221 VAL A O 1
ATOM 1704 N N . PHE A 1 222 ? -0.025 -5.178 16.721 1.00 98.00 222 PHE A N 1
ATOM 1705 C CA . PHE A 1 222 ? -0.338 -4.319 15.575 1.00 98.00 222 PHE A CA 1
ATOM 1706 C C . PHE A 1 222 ? -0.762 -2.904 15.976 1.00 98.00 222 PHE A C 1
ATOM 1708 O O . PHE A 1 222 ? -1.163 -2.126 15.117 1.00 98.00 222 PHE A O 1
ATOM 1715 N N . GLU A 1 223 ? -0.733 -2.587 17.274 1.00 98.38 223 GLU A N 1
ATOM 1716 C CA . GLU A 1 223 ? -1.099 -1.280 17.818 1.00 98.38 223 GLU A CA 1
ATOM 1717 C C . GLU A 1 223 ? 0.087 -0.676 18.577 1.00 98.38 223 GLU A C 1
ATOM 1719 O O . GLU A 1 223 ? 0.688 -1.304 19.450 1.00 98.38 223 GLU A O 1
ATOM 1724 N N . SER A 1 224 ? 0.405 0.570 18.247 1.00 98.25 224 SER A N 1
ATOM 1725 C CA . SER A 1 224 ? 1.389 1.418 18.913 1.00 98.25 224 SER A CA 1
ATOM 1726 C C . SER A 1 224 ? 0.814 2.831 19.077 1.00 98.25 224 SER A C 1
ATOM 1728 O O . SER A 1 224 ? -0.391 3.045 18.948 1.00 98.25 224 SER A O 1
ATOM 1730 N N . THR A 1 225 ? 1.663 3.820 19.340 1.00 98.81 225 THR A N 1
ATOM 1731 C CA . THR A 1 225 ? 1.296 5.239 19.283 1.00 98.81 225 THR A CA 1
ATOM 1732 C C . THR A 1 225 ? 2.353 6.040 18.542 1.00 98.81 225 THR A C 1
ATOM 1734 O O . THR A 1 225 ? 3.516 5.635 18.468 1.00 98.81 225 THR A O 1
ATOM 1737 N N . ILE A 1 226 ? 1.979 7.212 18.031 1.00 98.75 226 ILE A N 1
ATOM 1738 C CA . ILE A 1 226 ? 2.935 8.138 17.407 1.00 98.75 226 ILE A CA 1
ATOM 1739 C C . ILE A 1 226 ? 4.073 8.497 18.374 1.00 98.75 226 ILE A C 1
ATOM 1741 O O . ILE A 1 226 ? 5.239 8.490 17.979 1.00 98.75 226 ILE A O 1
ATOM 1745 N N . GLY A 1 227 ? 3.767 8.729 19.653 1.00 98.75 227 GLY A N 1
ATOM 1746 C CA . GLY A 1 227 ? 4.771 9.001 20.683 1.00 98.75 227 GLY A CA 1
ATOM 1747 C C . GLY A 1 227 ? 5.738 7.833 20.905 1.00 98.75 227 GLY A C 1
ATOM 1748 O O . GLY A 1 227 ? 6.946 8.044 21.015 1.00 98.75 227 GLY A O 1
ATOM 1749 N N . ALA A 1 228 ? 5.243 6.590 20.915 1.00 98.62 228 ALA A N 1
ATOM 1750 C CA . ALA A 1 228 ? 6.091 5.406 21.054 1.00 98.62 228 ALA A CA 1
ATOM 1751 C C . ALA A 1 228 ? 7.019 5.218 19.842 1.00 98.62 228 ALA A C 1
ATOM 1753 O O . ALA A 1 228 ? 8.205 4.918 20.015 1.00 98.62 228 ALA A O 1
ATOM 1754 N N . GLN A 1 229 ? 6.509 5.459 18.630 1.00 98.62 229 GLN A N 1
ATOM 1755 C CA . GLN A 1 229 ? 7.304 5.419 17.402 1.00 98.62 229 GLN A CA 1
ATOM 1756 C C . GLN A 1 229 ? 8.410 6.478 17.416 1.00 98.62 229 GLN A C 1
ATOM 1758 O O . GLN A 1 229 ? 9.582 6.152 17.228 1.00 98.62 229 GLN A O 1
ATOM 1763 N N . LYS A 1 230 ? 8.069 7.728 17.744 1.00 98.62 230 LYS A N 1
ATOM 1764 C CA . LYS A 1 230 ? 9.037 8.821 17.918 1.00 98.62 230 LYS A CA 1
ATOM 1765 C C . LYS A 1 230 ? 10.125 8.483 18.933 1.00 98.62 230 LYS A C 1
ATOM 1767 O O . LYS A 1 230 ? 11.287 8.803 18.708 1.00 98.62 230 LYS A O 1
ATOM 1772 N N . ALA A 1 231 ? 9.760 7.861 20.051 1.00 98.50 231 ALA A N 1
ATOM 1773 C CA . ALA A 1 231 ? 10.694 7.585 21.135 1.00 98.50 231 ALA A CA 1
ATOM 1774 C C . ALA A 1 231 ? 11.622 6.394 20.858 1.00 98.50 231 ALA A C 1
ATOM 1776 O O . ALA A 1 231 ? 12.749 6.382 21.347 1.00 98.50 231 ALA A O 1
ATOM 1777 N N . SER A 1 232 ? 11.137 5.371 20.149 1.00 97.81 232 SER A N 1
ATOM 1778 C CA . SER A 1 232 ? 11.773 4.048 20.188 1.00 97.81 232 SER A CA 1
ATOM 1779 C C . SER A 1 232 ? 11.799 3.280 18.871 1.00 97.81 232 SER A C 1
ATOM 1781 O O . SER A 1 232 ? 12.303 2.158 18.860 1.00 97.81 232 SER A O 1
ATOM 1783 N N . ASN A 1 233 ? 11.303 3.845 17.763 1.00 98.44 233 ASN A N 1
ATOM 1784 C CA . ASN A 1 233 ? 11.403 3.160 16.480 1.00 98.44 233 ASN A CA 1
ATOM 1785 C C . ASN A 1 233 ? 12.871 2.925 16.100 1.00 98.44 233 ASN A C 1
ATOM 1787 O O . ASN A 1 233 ? 13.660 3.860 15.971 1.00 98.44 233 ASN A O 1
ATOM 1791 N N . LYS A 1 234 ? 13.216 1.660 15.870 1.00 96.38 234 LYS A N 1
ATOM 1792 C CA . LYS A 1 234 ? 14.580 1.201 15.613 1.00 96.38 234 LYS A CA 1
ATOM 1793 C C . LYS A 1 234 ? 15.264 1.882 14.424 1.00 96.38 234 LYS A C 1
ATOM 1795 O O . LYS A 1 234 ? 16.491 1.924 14.398 1.00 96.38 234 LYS A O 1
ATOM 1800 N N . HIS A 1 235 ? 14.505 2.359 13.435 1.00 97.81 235 HIS A N 1
ATOM 1801 C CA . HIS A 1 235 ? 15.061 2.940 12.209 1.00 97.81 235 HIS A CA 1
ATOM 1802 C C . HIS A 1 235 ? 14.819 4.441 12.070 1.00 97.81 235 HIS A C 1
ATOM 1804 O O . HIS A 1 235 ? 15.560 5.079 11.336 1.00 97.81 235 HIS A O 1
ATOM 1810 N N . VAL A 1 236 ? 13.773 4.992 12.695 1.00 97.75 236 VAL A N 1
ATOM 1811 C CA . VAL A 1 236 ? 13.331 6.379 12.452 1.00 97.75 236 VAL A CA 1
ATOM 1812 C C . VAL A 1 236 ? 12.958 7.141 13.726 1.00 97.75 236 VAL A C 1
ATOM 1814 O O . VAL A 1 236 ? 12.267 8.150 13.643 1.00 97.75 236 VAL A O 1
ATOM 1817 N N . ALA A 1 237 ? 13.384 6.697 14.915 1.00 97.56 237 ALA A N 1
ATOM 1818 C CA . ALA A 1 237 ? 13.165 7.456 16.152 1.00 97.56 237 ALA A CA 1
ATOM 1819 C C . ALA A 1 237 ? 13.713 8.895 16.054 1.00 97.56 237 ALA A C 1
ATOM 1821 O O . ALA A 1 237 ? 14.641 9.181 15.290 1.00 97.56 237 ALA A O 1
ATOM 1822 N N . LEU A 1 238 ? 13.163 9.806 16.862 1.00 95.62 238 LEU A N 1
ATOM 1823 C CA . LEU A 1 238 ? 13.612 11.195 16.938 1.00 95.62 238 LEU A CA 1
ATOM 1824 C C . LEU A 1 238 ? 15.118 11.270 17.221 1.00 95.62 238 LEU A C 1
ATOM 1826 O O . LEU A 1 238 ? 15.627 10.638 18.144 1.00 95.62 238 LEU A O 1
ATOM 1830 N N . GLY A 1 239 ? 15.817 12.084 16.429 1.00 94.69 239 GLY A N 1
ATOM 1831 C CA . GLY A 1 239 ? 17.276 12.200 16.461 1.00 94.69 239 GLY A CA 1
ATOM 1832 C C . GLY A 1 239 ? 18.002 11.312 15.448 1.00 94.69 239 GLY A C 1
ATOM 1833 O O . GLY A 1 239 ? 19.216 11.445 15.320 1.00 94.69 239 GLY A O 1
ATOM 1834 N N . THR A 1 240 ? 17.286 10.455 14.711 1.00 96.38 240 THR A N 1
ATOM 1835 C CA . THR A 1 240 ? 17.843 9.769 13.537 1.00 96.38 240 THR A CA 1
ATOM 1836 C C . THR A 1 240 ? 18.111 10.781 12.420 1.00 96.38 240 THR A C 1
ATOM 1838 O O . THR A 1 240 ? 17.319 11.700 12.210 1.00 96.38 240 THR A O 1
ATOM 1841 N N . ASP A 1 241 ? 19.224 10.614 11.712 1.00 96.56 241 ASP A N 1
ATOM 1842 C CA . ASP A 1 241 ? 19.582 11.420 10.546 1.00 96.56 241 ASP A CA 1
ATOM 1843 C C . ASP A 1 241 ? 18.982 10.830 9.255 1.00 96.56 241 ASP A C 1
ATOM 1845 O O . ASP A 1 241 ? 18.992 9.612 9.056 1.00 96.56 241 ASP A O 1
ATOM 1849 N N . GLU A 1 242 ? 18.458 11.691 8.379 1.00 96.00 242 GLU A N 1
ATOM 1850 C CA . GLU A 1 242 ? 17.795 11.280 7.134 1.00 96.00 242 GLU A CA 1
ATOM 1851 C C . GLU A 1 242 ? 18.748 10.537 6.195 1.00 96.00 242 GLU A C 1
ATOM 1853 O O . GLU A 1 242 ? 18.399 9.477 5.675 1.00 96.00 242 GLU A O 1
ATOM 1858 N N . GLU A 1 243 ? 19.964 11.054 6.003 1.00 91.62 243 GLU A N 1
ATOM 1859 C CA . GLU A 1 243 ? 20.947 10.454 5.100 1.00 91.62 243 GLU A CA 1
ATOM 1860 C C . GLU A 1 243 ? 21.372 9.072 5.613 1.00 91.62 243 GLU A C 1
ATOM 1862 O O . GLU A 1 243 ? 21.462 8.113 4.842 1.00 91.62 243 GLU A O 1
ATOM 1867 N N . GLN A 1 244 ? 21.554 8.930 6.930 1.00 92.56 244 GLN A N 1
ATOM 1868 C CA . GLN A 1 244 ? 21.814 7.632 7.557 1.00 92.56 244 GLN A CA 1
ATOM 1869 C C . GLN A 1 244 ? 20.672 6.641 7.326 1.00 92.56 244 GLN A C 1
ATOM 1871 O O . GLN A 1 244 ? 20.936 5.494 6.963 1.00 92.56 244 GLN A O 1
ATOM 1876 N N . PHE A 1 245 ? 19.418 7.067 7.505 1.00 96.25 245 PHE A N 1
ATOM 1877 C CA . PHE A 1 245 ? 18.259 6.215 7.255 1.00 96.25 245 PHE A CA 1
ATOM 1878 C C . PHE A 1 245 ? 18.175 5.783 5.788 1.00 96.25 245 PHE A C 1
ATOM 1880 O O . PHE A 1 245 ? 18.016 4.595 5.513 1.00 96.25 245 PHE A O 1
ATOM 1887 N N . VAL A 1 246 ? 18.299 6.727 4.852 1.00 87.25 246 VAL A N 1
ATOM 1888 C CA . VAL A 1 246 ? 18.194 6.478 3.407 1.00 87.25 246 VAL A CA 1
ATOM 1889 C C . VAL A 1 246 ? 19.252 5.477 2.949 1.00 87.25 246 VAL A C 1
ATOM 1891 O O . VAL A 1 246 ? 18.908 4.502 2.274 1.00 87.25 246 VAL A O 1
ATOM 1894 N N . ASN A 1 247 ? 20.505 5.671 3.372 1.00 81.88 247 ASN A N 1
ATOM 1895 C CA . ASN A 1 247 ? 21.616 4.779 3.043 1.00 81.88 247 ASN A CA 1
ATOM 1896 C C . ASN A 1 247 ? 21.419 3.388 3.656 1.00 81.88 247 ASN A C 1
ATOM 1898 O O . ASN A 1 247 ? 21.466 2.385 2.944 1.00 81.88 247 ASN A O 1
ATOM 1902 N N . TRP A 1 248 ? 21.121 3.320 4.956 1.00 93.75 248 TRP A N 1
ATOM 1903 C CA . TRP A 1 248 ? 20.878 2.051 5.640 1.00 93.75 248 TRP A CA 1
ATOM 1904 C C . TRP A 1 248 ? 19.700 1.282 5.024 1.00 93.75 248 TRP A C 1
ATOM 1906 O O . TRP A 1 248 ? 19.774 0.065 4.844 1.00 93.75 248 TRP A O 1
ATOM 1916 N N . ARG A 1 249 ? 18.610 1.977 4.672 1.00 93.12 249 ARG A N 1
ATOM 1917 C CA . ARG A 1 249 ? 17.418 1.361 4.082 1.00 93.12 249 ARG A CA 1
ATOM 1918 C C . ARG A 1 249 ? 17.732 0.758 2.719 1.00 93.12 249 ARG A C 1
ATOM 1920 O O . ARG A 1 249 ? 17.321 -0.373 2.472 1.00 93.12 249 ARG A O 1
ATOM 1927 N N . ALA A 1 250 ? 18.490 1.472 1.885 1.00 81.00 250 ALA A N 1
ATOM 1928 C CA . ALA A 1 250 ? 18.938 0.986 0.583 1.00 81.00 250 ALA A CA 1
ATOM 1929 C C . ALA A 1 250 ? 19.858 -0.242 0.711 1.00 81.00 250 ALA A C 1
ATOM 1931 O O . ALA A 1 250 ? 19.645 -1.245 0.030 1.00 81.00 250 ALA A O 1
ATOM 1932 N N . GLU A 1 251 ? 20.833 -0.206 1.628 1.00 81.56 251 GLU A N 1
ATOM 1933 C CA . GLU A 1 251 ? 21.703 -1.353 1.922 1.00 81.56 251 GLU A CA 1
ATOM 1934 C C . GLU A 1 251 ? 20.900 -2.560 2.410 1.00 81.56 251 GLU A C 1
ATOM 1936 O O . GLU A 1 251 ? 21.139 -3.690 1.985 1.00 81.56 251 GLU A O 1
ATOM 1941 N N . ARG A 1 252 ? 19.922 -2.333 3.291 1.00 88.25 252 ARG A N 1
ATOM 1942 C CA . ARG A 1 252 ? 19.071 -3.398 3.815 1.00 88.25 252 ARG A CA 1
ATOM 1943 C C . ARG A 1 252 ? 18.191 -3.990 2.722 1.00 88.25 252 ARG A C 1
ATOM 1945 O O . ARG A 1 252 ? 18.081 -5.213 2.667 1.00 88.25 252 ARG A O 1
ATOM 1952 N N . ASP A 1 253 ? 17.580 -3.167 1.879 1.00 84.50 253 ASP A N 1
ATOM 1953 C CA . ASP A 1 253 ? 16.700 -3.625 0.802 1.00 84.50 253 ASP A CA 1
ATOM 1954 C C . ASP A 1 253 ? 17.443 -4.503 -0.208 1.00 84.50 253 ASP A C 1
ATOM 1956 O O . ASP A 1 253 ? 16.949 -5.573 -0.548 1.00 84.50 253 ASP A O 1
ATOM 1960 N N . ALA A 1 254 ? 18.692 -4.162 -0.544 1.00 78.31 254 ALA A N 1
ATOM 1961 C CA . ALA A 1 254 ? 19.554 -4.977 -1.407 1.00 78.31 254 ALA A CA 1
ATOM 1962 C C . ALA A 1 254 ? 19.870 -6.388 -0.856 1.00 78.31 254 ALA A C 1
ATOM 1964 O O . ALA A 1 254 ? 20.438 -7.219 -1.561 1.00 78.31 254 ALA A O 1
ATOM 1965 N N . THR A 1 255 ? 19.535 -6.675 0.409 1.00 81.62 255 THR A N 1
ATOM 1966 C CA . THR A 1 255 ? 19.695 -8.008 1.024 1.00 81.62 255 THR A CA 1
ATOM 1967 C C . THR A 1 255 ? 18.398 -8.816 1.084 1.00 81.62 255 THR A C 1
ATOM 1969 O O . THR A 1 255 ? 18.416 -9.968 1.525 1.00 81.62 255 THR A O 1
ATOM 1972 N N . LEU A 1 256 ? 17.258 -8.223 0.722 1.00 84.31 256 LEU A N 1
ATOM 1973 C CA . LEU A 1 256 ? 15.945 -8.837 0.882 1.00 84.31 256 LEU A CA 1
ATOM 1974 C C . LEU A 1 256 ? 15.519 -9.573 -0.383 1.00 84.31 256 LEU A C 1
ATOM 1976 O O . LEU A 1 256 ? 15.495 -9.023 -1.474 1.00 84.31 256 LEU A O 1
ATOM 1980 N N . SER A 1 257 ? 15.059 -10.812 -0.224 1.00 84.38 257 SER A N 1
ATOM 1981 C CA . SER A 1 257 ? 14.366 -11.510 -1.307 1.00 84.38 257 SER A CA 1
ATOM 1982 C C . SER A 1 257 ? 12.986 -10.904 -1.566 1.00 84.38 257 SER A C 1
ATOM 1984 O O . SER A 1 257 ? 12.393 -10.256 -0.698 1.00 84.38 257 SER A O 1
ATOM 1986 N N . LEU A 1 258 ? 12.443 -11.151 -2.757 1.00 83.19 258 LEU A N 1
ATOM 1987 C CA . LEU A 1 258 ? 11.056 -10.814 -3.062 1.00 83.19 258 LEU A CA 1
ATOM 1988 C C . LEU A 1 258 ? 10.074 -11.509 -2.112 1.00 83.19 258 LEU A C 1
ATOM 1990 O O . LEU A 1 258 ? 10.317 -12.657 -1.724 1.00 83.19 258 LEU A O 1
ATOM 1994 N N . PRO A 1 259 ? 8.941 -10.860 -1.785 1.00 89.94 259 PRO A N 1
ATOM 1995 C CA . PRO A 1 259 ? 7.854 -11.525 -1.085 1.00 89.94 259 PRO A CA 1
ATOM 1996 C C . PRO A 1 259 ? 7.413 -12.791 -1.825 1.00 89.94 259 PRO A C 1
ATOM 1998 O O . PRO A 1 259 ? 7.297 -12.807 -3.054 1.00 89.94 259 PRO A O 1
ATOM 2001 N N . ARG A 1 260 ? 7.121 -13.854 -1.069 1.00 92.25 260 ARG A N 1
ATOM 2002 C CA . ARG A 1 260 ? 6.698 -15.160 -1.606 1.00 92.25 260 ARG A CA 1
ATOM 2003 C C . ARG A 1 260 ? 5.501 -15.045 -2.553 1.00 92.25 260 ARG A C 1
ATOM 2005 O O . ARG A 1 260 ? 5.440 -15.770 -3.544 1.00 92.25 260 ARG A O 1
ATOM 2012 N N . LEU A 1 261 ? 4.565 -14.146 -2.247 1.00 94.88 261 LEU A N 1
ATOM 2013 C CA . LEU A 1 261 ? 3.348 -13.920 -3.023 1.00 94.88 261 LEU A CA 1
ATOM 2014 C C . LEU A 1 261 ? 3.412 -12.679 -3.928 1.00 94.88 261 LEU A C 1
ATOM 2016 O O . LEU A 1 261 ? 2.403 -12.335 -4.525 1.00 94.88 261 LEU A O 1
ATOM 2020 N N . PHE A 1 262 ? 4.586 -12.074 -4.151 1.00 93.19 262 PHE A N 1
ATOM 2021 C CA . PHE A 1 262 ? 4.724 -10.861 -4.977 1.00 93.19 262 PHE A CA 1
ATOM 2022 C C . PHE A 1 262 ? 3.991 -10.951 -6.318 1.00 93.19 262 PHE A C 1
ATOM 2024 O O . PHE A 1 262 ? 3.180 -10.098 -6.678 1.00 93.19 262 PHE A O 1
ATOM 2031 N N . VAL A 1 263 ? 4.262 -12.028 -7.055 1.00 92.00 263 VAL A N 1
ATOM 2032 C CA . VAL A 1 263 ? 3.712 -12.239 -8.393 1.00 92.00 263 VAL A CA 1
ATOM 2033 C C . VAL A 1 263 ? 2.197 -12.468 -8.387 1.00 92.00 263 VAL A C 1
ATOM 2035 O O . VAL A 1 263 ? 1.519 -11.817 -9.180 1.00 92.00 263 VAL A O 1
ATOM 2038 N N . PRO A 1 264 ? 1.626 -13.377 -7.574 1.00 94.75 264 PRO A N 1
ATOM 2039 C CA . PRO A 1 264 ? 0.175 -13.534 -7.519 1.00 94.75 264 PRO A CA 1
ATOM 2040 C C . PRO A 1 264 ? -0.540 -12.305 -6.942 1.00 94.75 264 PRO A C 1
ATOM 2042 O O . PRO A 1 264 ? -1.525 -11.865 -7.532 1.00 94.75 264 PRO A O 1
ATOM 2045 N N . SER A 1 265 ? -0.033 -11.719 -5.855 1.00 97.19 265 SER A N 1
ATOM 2046 C CA . SER A 1 265 ? -0.660 -10.594 -5.156 1.00 97.19 265 SER A CA 1
ATOM 2047 C C . SER A 1 265 ? -0.830 -9.384 -6.060 1.00 97.19 265 SER A C 1
ATOM 2049 O O . SER A 1 265 ? -1.950 -8.928 -6.282 1.00 97.19 265 SER A O 1
ATOM 2051 N N . ILE A 1 266 ? 0.247 -8.914 -6.692 1.00 94.81 266 ILE A N 1
ATOM 2052 C CA . ILE A 1 266 ? 0.179 -7.707 -7.522 1.00 94.81 266 ILE A CA 1
ATOM 2053 C C . ILE A 1 266 ? -0.734 -7.884 -8.735 1.00 94.81 266 ILE A C 1
ATOM 2055 O O . ILE A 1 266 ? -1.403 -6.932 -9.134 1.00 94.81 266 ILE A O 1
ATOM 2059 N N . GLN A 1 267 ? -0.839 -9.093 -9.292 1.00 94.62 267 GLN A N 1
ATOM 2060 C CA . GLN A 1 267 ? -1.746 -9.340 -10.416 1.00 94.62 267 GLN A CA 1
ATOM 2061 C C . GLN A 1 267 ? -3.216 -9.087 -10.089 1.00 94.62 267 GLN A C 1
ATOM 2063 O O . GLN A 1 267 ? -3.987 -8.735 -10.983 1.00 94.62 267 GLN A O 1
ATOM 2068 N N . LEU A 1 268 ? -3.591 -9.244 -8.823 1.00 97.12 268 LEU A N 1
ATOM 2069 C CA . LEU A 1 268 ? -4.963 -9.091 -8.359 1.00 97.12 268 LEU A CA 1
ATOM 2070 C C . LEU A 1 268 ? -5.175 -7.766 -7.636 1.00 97.12 268 LEU A C 1
ATOM 2072 O O . LEU A 1 268 ? -6.204 -7.118 -7.818 1.00 97.12 268 LEU A O 1
ATOM 2076 N N . ASN A 1 269 ? -4.196 -7.323 -6.854 1.00 98.19 269 ASN A N 1
ATOM 2077 C CA . ASN A 1 269 ? -4.335 -6.168 -5.973 1.00 98.19 269 ASN A CA 1
ATOM 2078 C C . ASN A 1 269 ? -4.349 -4.850 -6.733 1.00 98.19 269 ASN A C 1
ATOM 2080 O O . ASN A 1 269 ? -5.035 -3.927 -6.318 1.00 98.19 269 ASN A O 1
ATOM 2084 N N . VAL A 1 270 ? -3.725 -4.777 -7.913 1.00 96.62 270 VAL A N 1
ATOM 2085 C CA . VAL A 1 270 ? -3.909 -3.619 -8.809 1.00 96.62 270 VAL A CA 1
ATOM 2086 C C . VAL A 1 270 ? -5.329 -3.522 -9.381 1.00 96.62 270 VAL A C 1
ATOM 2088 O O . VAL A 1 270 ? -5.651 -2.537 -10.041 1.00 96.62 270 VAL A O 1
ATOM 2091 N N . ARG A 1 271 ? -6.178 -4.529 -9.130 1.00 96.19 271 ARG A N 1
ATOM 2092 C CA . ARG A 1 271 ? -7.596 -4.591 -9.501 1.00 96.19 271 ARG A CA 1
ATOM 2093 C C . ARG A 1 271 ? -8.505 -4.881 -8.295 1.00 96.19 271 ARG A C 1
ATOM 2095 O O . ARG A 1 271 ? -9.494 -5.604 -8.427 1.00 96.19 271 ARG A O 1
ATOM 2102 N N . ALA A 1 272 ? -8.151 -4.374 -7.112 1.00 94.69 272 ALA A N 1
ATOM 2103 C CA . ALA A 1 272 ? -8.914 -4.543 -5.867 1.00 94.69 272 ALA A CA 1
ATOM 2104 C C . ALA A 1 272 ? -9.159 -6.016 -5.452 1.00 94.69 272 ALA A C 1
ATOM 2106 O O . ALA A 1 272 ? -10.195 -6.350 -4.879 1.00 94.69 272 ALA A O 1
ATOM 2107 N N . GLY A 1 273 ? -8.255 -6.936 -5.806 1.00 95.38 273 GLY A N 1
ATOM 2108 C CA . GLY A 1 273 ? -8.414 -8.369 -5.530 1.00 95.38 273 GLY A CA 1
ATOM 2109 C C . GLY A 1 273 ? -9.311 -9.108 -6.533 1.00 95.38 273 GLY A C 1
ATOM 2110 O O . GLY A 1 273 ? -9.646 -10.278 -6.338 1.00 95.38 273 GLY A O 1
ATOM 2111 N N . LYS A 1 274 ? -9.726 -8.455 -7.629 1.00 94.44 274 LYS A N 1
ATOM 2112 C CA . LYS A 1 274 ? -10.533 -9.093 -8.674 1.00 94.44 274 LYS A CA 1
ATOM 2113 C C . LYS A 1 274 ? -9.722 -10.182 -9.383 1.00 94.44 274 LYS A C 1
ATOM 2115 O O . LYS A 1 274 ? -8.697 -9.902 -10.001 1.00 94.44 274 LYS A O 1
ATOM 2120 N N . LEU A 1 275 ? -10.239 -11.413 -9.377 1.00 93.12 275 LEU A N 1
ATOM 2121 C CA . LEU A 1 275 ? -9.663 -12.514 -10.155 1.00 93.12 275 LEU A CA 1
ATOM 2122 C C . LEU A 1 275 ? -9.687 -12.212 -11.669 1.00 93.12 275 LEU A C 1
ATOM 2124 O O . LEU A 1 275 ? -10.669 -11.635 -12.152 1.00 93.12 275 LEU A O 1
ATOM 2128 N N . PRO A 1 276 ? -8.684 -12.664 -12.452 1.00 92.62 276 PRO A N 1
ATOM 2129 C CA . PRO A 1 276 ? -8.640 -12.454 -13.898 1.00 92.62 276 PRO A CA 1
ATOM 2130 C C . PRO A 1 276 ? -9.837 -13.125 -14.552 1.00 92.62 276 PRO A C 1
ATOM 2132 O O . PRO A 1 276 ? -10.317 -14.132 -14.031 1.00 92.62 276 PRO A O 1
ATOM 2135 N N . GLU A 1 277 ? -10.324 -12.605 -15.677 1.00 92.00 277 GLU A N 1
ATOM 2136 C CA . GLU A 1 277 ? -11.422 -13.255 -16.396 1.00 92.00 277 GLU A CA 1
ATOM 2137 C C . GLU A 1 277 ? -11.076 -14.706 -16.745 1.00 92.00 277 GLU A C 1
ATOM 2139 O O . GLU A 1 277 ? -9.919 -15.056 -16.988 1.00 92.00 277 GLU A O 1
ATOM 2144 N N . ALA A 1 278 ? -12.092 -15.567 -16.719 1.00 95.25 278 ALA A N 1
ATOM 2145 C CA . ALA A 1 278 ? -11.904 -16.957 -17.097 1.00 95.25 278 ALA A CA 1
ATOM 2146 C C . ALA A 1 278 ? -11.584 -17.049 -18.594 1.00 95.25 278 ALA A C 1
ATOM 2148 O O . ALA A 1 278 ? -12.216 -16.385 -19.417 1.00 95.25 278 ALA A O 1
ATOM 2149 N N . GLU A 1 279 ? -10.625 -17.899 -18.948 1.00 94.94 279 GLU A N 1
ATOM 2150 C CA . GLU A 1 279 ? -10.349 -18.229 -20.341 1.00 94.94 279 GLU A CA 1
ATOM 2151 C C . GLU A 1 279 ? -11.443 -19.148 -20.917 1.00 94.94 279 GLU A C 1
ATOM 2153 O O . GLU A 1 279 ? -12.403 -19.528 -20.243 1.00 94.94 279 GLU A O 1
ATOM 2158 N N . VAL A 1 280 ? -11.313 -19.535 -22.191 1.00 96.50 280 VAL A N 1
ATOM 2159 C CA . VAL A 1 280 ? -12.324 -20.318 -22.935 1.00 96.50 280 VAL A CA 1
ATOM 2160 C C . VAL A 1 280 ? -12.687 -21.663 -22.295 1.00 96.50 280 VAL A C 1
ATOM 2162 O O . VAL A 1 280 ? -13.730 -22.232 -22.606 1.00 96.50 280 VAL A O 1
ATOM 2165 N N . ASN A 1 281 ? -11.837 -22.181 -21.407 1.00 95.50 281 ASN A N 1
ATOM 2166 C CA . ASN A 1 281 ? -12.066 -23.413 -20.655 1.00 95.50 281 ASN A CA 1
ATOM 2167 C C . ASN A 1 281 ? -12.750 -23.188 -19.291 1.00 95.50 281 ASN A C 1
ATOM 2169 O O . ASN A 1 281 ? -12.912 -24.142 -18.534 1.00 95.50 281 ASN A O 1
ATOM 2173 N N . GLY A 1 282 ? -13.136 -21.952 -18.965 1.00 96.50 282 GLY A N 1
ATOM 2174 C CA . GLY A 1 282 ? -13.766 -21.590 -17.696 1.00 96.50 282 GLY A CA 1
ATOM 2175 C C . GLY A 1 282 ? -12.799 -21.468 -16.514 1.00 96.50 282 GLY A C 1
ATOM 2176 O O . GLY A 1 282 ? -13.252 -21.239 -15.393 1.00 96.50 282 GLY A O 1
ATOM 2177 N N . VAL A 1 283 ? -11.487 -21.600 -16.736 1.00 96.38 283 VAL A N 1
ATOM 2178 C CA . VAL A 1 283 ? -10.452 -21.499 -15.697 1.00 96.38 283 VAL A CA 1
ATOM 2179 C C . VAL A 1 283 ? -9.812 -20.112 -15.732 1.00 96.38 283 VAL A C 1
ATOM 2181 O O . VAL A 1 283 ? -9.651 -19.513 -16.793 1.00 96.38 283 VAL A O 1
ATOM 2184 N N . ARG A 1 284 ? -9.459 -19.587 -14.557 1.00 95.25 284 ARG A N 1
ATOM 2185 C CA . ARG A 1 284 ? -8.748 -18.313 -14.393 1.00 95.25 284 ARG A CA 1
ATOM 2186 C C . ARG A 1 284 ? -7.266 -18.598 -14.176 1.00 95.25 284 ARG A C 1
ATOM 2188 O O . ARG A 1 284 ? -6.930 -19.511 -13.424 1.00 95.25 284 ARG A O 1
ATOM 2195 N N . TYR A 1 285 ? -6.396 -17.814 -14.803 1.00 94.50 285 TYR A N 1
ATOM 2196 C CA . TYR A 1 285 ? -4.951 -18.033 -14.766 1.00 94.50 285 TYR A CA 1
ATOM 2197 C C . TYR A 1 285 ? -4.210 -16.784 -14.307 1.00 94.50 285 TYR A C 1
ATOM 2199 O O . TYR A 1 285 ? -4.508 -15.674 -14.742 1.00 94.50 285 TYR A O 1
ATOM 2207 N N . LEU A 1 286 ? -3.203 -16.988 -13.462 1.00 94.12 286 LEU A N 1
ATOM 2208 C CA . LEU A 1 286 ? -2.184 -15.984 -13.178 1.00 94.12 286 LEU A CA 1
ATOM 2209 C C . LEU A 1 286 ? -1.024 -16.152 -14.160 1.00 94.12 286 LEU A C 1
ATOM 2211 O O . LEU A 1 286 ? -0.655 -17.272 -14.519 1.00 94.12 286 LEU A O 1
ATOM 2215 N N . LYS A 1 287 ? -0.425 -15.039 -14.583 1.00 91.75 287 LYS A N 1
ATOM 2216 C CA . LYS A 1 287 ? 0.731 -15.037 -15.480 1.00 91.75 287 LYS A CA 1
ATOM 2217 C C . LYS A 1 287 ? 2.006 -15.001 -14.649 1.00 91.75 287 LYS A C 1
ATOM 2219 O O . LYS A 1 287 ? 2.214 -14.092 -13.852 1.00 91.75 287 LYS A O 1
ATOM 2224 N N . MET A 1 288 ? 2.881 -15.976 -14.859 1.00 89.25 288 MET A N 1
ATOM 2225 C CA . MET A 1 288 ? 4.195 -16.018 -14.219 1.00 89.25 288 MET A CA 1
ATOM 2226 C C . MET A 1 288 ? 5.254 -15.589 -15.237 1.00 89.25 288 MET A C 1
ATOM 2228 O O . MET A 1 288 ? 5.573 -16.371 -16.136 1.00 89.25 288 MET A O 1
ATOM 2232 N N . PRO A 1 289 ? 5.791 -14.360 -15.157 1.00 81.94 289 PRO A N 1
ATOM 2233 C CA . PRO A 1 289 ? 6.841 -13.943 -16.070 1.00 81.94 289 PRO A CA 1
ATOM 2234 C C . PRO A 1 289 ? 8.144 -14.676 -15.724 1.00 81.94 289 PRO A C 1
ATOM 2236 O O . PRO A 1 289 ? 8.596 -14.697 -14.578 1.00 81.94 289 PRO A O 1
ATOM 2239 N N . ILE A 1 290 ? 8.752 -15.299 -16.729 1.00 79.56 290 ILE A N 1
ATOM 2240 C CA . ILE A 1 290 ? 9.970 -16.098 -16.568 1.00 79.56 290 ILE A CA 1
ATOM 2241 C C . ILE A 1 290 ? 11.185 -15.177 -16.679 1.00 79.56 290 ILE A C 1
ATOM 2243 O O . ILE A 1 290 ? 11.290 -14.407 -17.631 1.00 79.56 290 ILE A O 1
ATOM 2247 N N . ASN A 1 291 ? 12.110 -15.269 -15.718 1.00 69.94 291 ASN A N 1
ATOM 2248 C CA . ASN A 1 291 ? 13.367 -14.503 -15.672 1.00 69.94 291 ASN A CA 1
ATOM 2249 C C . ASN A 1 291 ? 13.209 -12.973 -15.705 1.00 69.94 291 ASN A C 1
ATOM 2251 O O . ASN A 1 291 ? 14.186 -12.264 -15.919 1.00 69.94 291 ASN A O 1
ATOM 2255 N N . LEU A 1 292 ? 12.001 -12.453 -15.478 1.00 66.75 292 LEU A N 1
ATOM 2256 C CA . LEU A 1 292 ? 11.767 -11.012 -15.372 1.00 66.75 292 LEU A CA 1
ATOM 2257 C C . LEU A 1 292 ? 12.123 -10.495 -13.972 1.00 66.75 292 LEU A C 1
ATOM 2259 O O . LEU A 1 292 ? 12.627 -9.391 -13.820 1.00 66.75 292 LEU A O 1
ATOM 2263 N N . PHE A 1 293 ? 11.896 -11.338 -12.960 1.00 60.25 293 PHE A N 1
ATOM 2264 C CA . PHE A 1 293 ? 12.159 -11.043 -11.551 1.00 60.25 293 PHE A CA 1
ATOM 2265 C C . PHE A 1 293 ? 13.422 -11.725 -11.006 1.00 60.25 293 PHE A C 1
ATOM 2267 O O . PHE A 1 293 ? 13.867 -11.404 -9.913 1.00 60.25 293 PHE A O 1
ATOM 2274 N N . GLY A 1 294 ? 14.034 -12.645 -11.765 1.00 48.06 294 GLY A N 1
ATOM 2275 C CA . GLY A 1 294 ? 15.330 -13.255 -11.413 1.00 48.06 294 GLY A CA 1
ATOM 2276 C C . GLY A 1 294 ? 16.499 -12.263 -11.451 1.00 48.06 294 GLY A C 1
ATOM 2277 O O . GLY A 1 294 ? 17.583 -12.563 -10.970 1.00 48.06 294 GLY A O 1
ATOM 2278 N N . SER A 1 295 ? 16.243 -11.077 -11.997 1.00 46.69 295 SER A N 1
ATOM 2279 C CA . SER A 1 295 ? 17.091 -9.903 -11.952 1.00 46.69 295 SER A CA 1
ATOM 2280 C C . SER A 1 295 ? 16.336 -8.747 -11.297 1.00 46.69 295 SER A C 1
ATOM 2282 O O . SER A 1 295 ? 16.551 -7.621 -11.712 1.00 46.69 295 SER A O 1
ATOM 2284 N N . ILE A 1 296 ? 15.390 -8.959 -10.365 1.00 41.03 296 ILE A N 1
ATOM 2285 C CA . ILE A 1 296 ? 14.682 -7.813 -9.773 1.00 41.03 296 ILE A CA 1
ATOM 2286 C C . ILE A 1 296 ? 15.649 -6.894 -9.048 1.00 41.03 296 ILE A C 1
ATOM 2288 O O . ILE A 1 296 ? 15.480 -5.699 -9.173 1.00 41.03 296 ILE A O 1
ATOM 2292 N N . ASP A 1 297 ? 16.717 -7.404 -8.440 1.00 40.75 297 ASP A N 1
ATOM 2293 C CA . ASP A 1 297 ? 17.795 -6.550 -7.937 1.00 40.75 297 ASP A CA 1
ATOM 2294 C C . ASP A 1 297 ? 18.422 -5.726 -9.064 1.00 40.75 297 ASP A C 1
ATOM 2296 O O . ASP A 1 297 ? 18.774 -4.583 -8.859 1.00 40.75 297 ASP A O 1
ATOM 2300 N N . GLU A 1 298 ? 18.496 -6.246 -10.287 1.00 46.16 298 GLU A N 1
ATOM 2301 C CA . GLU A 1 298 ? 18.966 -5.527 -11.472 1.00 46.16 298 GLU A CA 1
ATOM 2302 C C . GLU A 1 298 ? 17.906 -4.572 -12.045 1.00 46.16 298 GLU A C 1
ATOM 2304 O O . GLU A 1 298 ? 18.228 -3.455 -12.418 1.00 46.16 298 GLU A O 1
ATOM 2309 N N . PHE A 1 299 ? 16.633 -4.966 -12.090 1.00 43.66 299 PHE A N 1
ATOM 2310 C CA . PHE A 1 299 ? 15.514 -4.147 -12.545 1.00 43.66 299 PHE A CA 1
ATOM 2311 C C . PHE A 1 299 ? 15.280 -3.000 -11.567 1.00 43.66 299 PHE A C 1
ATOM 2313 O O . PHE A 1 299 ? 15.182 -1.872 -12.016 1.00 43.66 299 PHE A O 1
ATOM 2320 N N . VAL A 1 300 ? 15.274 -3.270 -10.262 1.00 43.09 300 VAL A N 1
ATOM 2321 C CA . VAL A 1 300 ? 15.095 -2.347 -9.135 1.00 43.09 300 VAL A CA 1
ATOM 2322 C C . VAL A 1 300 ? 16.356 -1.523 -8.864 1.00 43.09 300 VAL A C 1
ATOM 2324 O O . VAL A 1 300 ? 16.229 -0.309 -8.740 1.00 43.09 300 VAL A O 1
ATOM 2327 N N . ALA A 1 301 ? 17.576 -2.085 -8.884 1.00 44.28 301 ALA A N 1
ATOM 2328 C CA . ALA A 1 301 ? 18.800 -1.263 -8.849 1.00 44.28 301 ALA A CA 1
ATOM 2329 C C . ALA A 1 301 ? 18.905 -0.360 -10.084 1.00 44.28 301 ALA A C 1
ATOM 2331 O O . ALA A 1 301 ? 19.441 0.745 -9.999 1.00 44.28 301 ALA A O 1
ATOM 2332 N N . ARG A 1 302 ? 18.356 -0.784 -11.231 1.00 48.50 302 ARG A N 1
ATOM 2333 C CA . ARG A 1 302 ? 18.200 0.080 -12.407 1.00 48.50 302 ARG A CA 1
ATOM 2334 C C . ARG A 1 302 ? 16.934 0.957 -12.349 1.00 48.50 302 ARG A C 1
ATOM 2336 O O . ARG A 1 302 ? 16.950 1.984 -13.007 1.00 48.50 302 ARG A O 1
ATOM 2343 N N . GLN A 1 303 ? 15.898 0.674 -11.545 1.00 46.66 303 GLN A N 1
ATOM 2344 C CA . GLN A 1 303 ? 14.778 1.604 -11.266 1.00 46.66 303 GLN A CA 1
ATOM 2345 C C . GLN A 1 303 ? 15.227 2.739 -10.329 1.00 46.66 303 GLN A C 1
ATOM 2347 O O . GLN A 1 303 ? 14.791 3.876 -10.476 1.00 46.66 303 GLN A O 1
ATOM 2352 N N . GLY A 1 304 ? 16.152 2.461 -9.401 1.00 49.03 304 GLY A N 1
ATOM 2353 C CA . GLY A 1 304 ? 16.851 3.494 -8.629 1.00 49.03 304 GLY A CA 1
ATOM 2354 C C . GLY A 1 304 ? 17.668 4.436 -9.523 1.00 49.03 304 GLY A C 1
ATOM 2355 O O . GLY A 1 304 ? 17.865 5.601 -9.180 1.00 49.03 304 GLY A O 1
ATOM 2356 N N . LYS A 1 305 ? 18.085 3.956 -10.706 1.00 55.34 305 LYS A N 1
ATOM 2357 C CA . LYS A 1 305 ? 18.578 4.808 -11.789 1.00 55.34 305 LYS A CA 1
ATOM 2358 C C . LYS A 1 305 ? 17.395 5.472 -12.518 1.00 55.34 305 LYS A C 1
ATOM 2360 O O . LYS A 1 305 ? 17.224 6.676 -12.404 1.00 55.34 305 LYS A O 1
ATOM 2365 N N . PHE A 1 306 ? 16.550 4.747 -13.243 1.00 64.44 306 PHE A N 1
ATOM 2366 C CA . PHE A 1 306 ? 15.538 5.335 -14.135 1.00 64.44 306 PHE A CA 1
ATOM 2367 C C . PHE A 1 306 ? 14.117 5.211 -13.564 1.00 64.44 306 PHE A C 1
ATOM 2369 O O . PHE A 1 306 ? 13.641 4.116 -13.284 1.00 64.44 306 PHE A O 1
ATOM 2376 N N . ARG A 1 307 ? 13.410 6.336 -13.448 1.00 67.38 307 ARG A N 1
ATOM 2377 C CA . ARG A 1 307 ? 12.008 6.442 -13.039 1.00 67.38 307 ARG A CA 1
ATOM 2378 C C . ARG A 1 307 ? 11.091 6.293 -14.249 1.00 67.38 307 ARG A C 1
ATOM 2380 O O . ARG A 1 307 ? 11.168 7.082 -15.191 1.00 67.38 307 ARG A O 1
ATOM 2387 N N . ILE A 1 308 ? 10.203 5.305 -14.213 1.00 68.50 308 ILE A N 1
ATOM 2388 C CA . ILE A 1 308 ? 9.125 5.164 -15.196 1.00 68.50 308 ILE A CA 1
ATOM 2389 C C . ILE A 1 308 ? 8.034 6.166 -14.832 1.00 68.50 308 ILE A C 1
ATOM 2391 O O . ILE A 1 308 ? 7.446 6.079 -13.756 1.00 68.50 308 ILE A O 1
ATOM 2395 N N . ILE A 1 309 ? 7.786 7.125 -15.718 1.00 65.19 309 ILE A N 1
ATOM 2396 C CA . ILE A 1 309 ? 6.760 8.142 -15.506 1.00 65.19 309 ILE A CA 1
ATOM 2397 C C . ILE A 1 309 ? 5.399 7.617 -15.975 1.00 65.19 309 ILE A C 1
ATOM 2399 O O . ILE A 1 309 ? 4.399 7.782 -15.283 1.00 65.19 309 ILE A O 1
ATOM 2403 N N . ASP A 1 310 ? 5.367 6.966 -17.139 1.00 63.00 310 ASP A N 1
ATOM 2404 C CA . ASP A 1 310 ? 4.241 6.184 -17.658 1.00 63.00 310 ASP A CA 1
ATOM 2405 C C . ASP A 1 310 ? 4.714 5.233 -18.778 1.00 63.00 310 ASP A C 1
ATOM 2407 O O . ASP A 1 310 ? 5.909 4.974 -18.915 1.00 63.00 310 ASP A O 1
ATOM 2411 N N . ASN A 1 311 ? 3.780 4.700 -19.576 1.00 63.31 311 ASN A N 1
ATOM 2412 C CA . ASN A 1 311 ? 4.076 3.765 -20.667 1.00 63.31 311 ASN A CA 1
ATOM 2413 C C . ASN A 1 311 ? 4.959 4.356 -21.776 1.00 63.31 311 ASN A C 1
ATOM 2415 O O . ASN A 1 311 ? 5.598 3.591 -22.492 1.00 63.31 311 ASN A O 1
ATOM 2419 N N . ASP A 1 312 ? 4.985 5.681 -21.934 1.00 77.50 312 ASP A N 1
ATOM 2420 C CA . ASP A 1 312 ? 5.675 6.353 -23.033 1.00 77.50 312 ASP A CA 1
ATOM 2421 C C . ASP A 1 312 ? 6.953 7.064 -22.577 1.00 77.50 312 ASP A C 1
ATOM 2423 O O . ASP A 1 312 ? 7.764 7.455 -23.421 1.00 77.50 312 ASP A O 1
ATOM 2427 N N . VAL A 1 313 ? 7.141 7.274 -21.270 1.00 79.81 313 VAL A N 1
ATOM 2428 C CA . VAL A 1 313 ? 8.200 8.147 -20.754 1.00 79.81 313 VAL A CA 1
ATOM 2429 C C . VAL A 1 313 ? 8.916 7.555 -19.549 1.00 79.81 313 VAL A C 1
ATOM 2431 O O . VAL A 1 313 ? 8.314 7.233 -18.525 1.00 79.81 313 VAL A O 1
ATOM 2434 N N . LEU A 1 314 ? 10.242 7.533 -19.645 1.00 82.56 314 LEU A N 1
ATOM 2435 C CA . LEU A 1 314 ? 11.168 7.242 -18.562 1.00 82.56 314 LEU A CA 1
ATOM 2436 C C . LEU A 1 314 ? 12.091 8.450 -18.335 1.00 82.56 314 LEU A C 1
ATOM 2438 O O . LEU A 1 314 ? 12.410 9.188 -19.270 1.00 82.56 314 LEU A O 1
ATOM 2442 N N . VAL A 1 315 ? 12.539 8.646 -17.096 1.00 81.44 315 VAL A N 1
ATOM 2443 C CA . VAL A 1 315 ? 13.471 9.711 -16.695 1.00 81.44 315 VAL A CA 1
ATOM 2444 C C . VAL A 1 315 ? 14.587 9.135 -15.834 1.00 81.44 315 VAL A C 1
ATOM 2446 O O . VAL A 1 315 ? 14.293 8.436 -14.875 1.00 81.44 315 VAL A O 1
ATOM 2449 N N . GLY A 1 316 ? 15.862 9.450 -16.076 1.00 77.00 316 GLY A N 1
ATOM 2450 C CA . GLY A 1 316 ? 16.918 8.984 -15.163 1.00 77.00 316 GLY A CA 1
ATOM 2451 C C . GLY A 1 316 ? 18.310 9.606 -15.332 1.00 77.00 316 GLY A C 1
ATOM 2452 O O . GLY A 1 316 ? 18.445 10.631 -16.004 1.00 77.00 316 GLY A O 1
ATOM 2453 N N . PRO A 1 317 ? 19.334 9.044 -14.658 1.00 76.50 317 PRO A N 1
ATOM 2454 C CA . PRO A 1 317 ? 20.728 9.446 -14.718 1.00 76.50 317 PRO A CA 1
ATOM 2455 C C . PRO A 1 317 ? 21.379 8.983 -16.023 1.00 76.50 317 PRO A C 1
ATOM 2457 O O . PRO A 1 317 ? 20.732 8.426 -16.905 1.00 76.50 317 PRO A O 1
ATOM 2460 N N . TRP A 1 318 ? 22.681 9.212 -16.165 1.00 79.25 318 TRP A N 1
ATOM 2461 C CA . TRP A 1 318 ? 23.430 8.666 -17.293 1.00 79.25 318 TRP A CA 1
ATOM 2462 C C . TRP A 1 318 ? 23.432 7.142 -17.334 1.00 79.25 318 TRP A C 1
ATOM 2464 O O . TRP A 1 318 ? 23.371 6.462 -16.306 1.00 79.25 318 TRP A O 1
ATOM 2474 N N . LEU A 1 319 ? 23.507 6.638 -18.560 1.00 76.44 319 LEU A N 1
ATOM 2475 C CA . LEU A 1 319 ? 23.450 5.227 -18.887 1.00 76.44 319 LEU A CA 1
ATOM 2476 C C . LEU A 1 319 ? 24.863 4.683 -19.078 1.00 76.44 319 LEU A C 1
ATOM 2478 O O . LEU A 1 319 ? 25.716 5.323 -19.690 1.00 76.44 319 LEU A O 1
ATOM 2482 N N . SER A 1 320 ? 25.103 3.472 -18.586 1.00 80.00 320 SER A N 1
ATOM 2483 C CA . SER A 1 320 ? 26.217 2.659 -19.079 1.00 80.00 320 SER A CA 1
ATOM 2484 C C . SER A 1 320 ? 25.834 1.957 -20.387 1.00 80.00 320 SER A C 1
ATOM 2486 O O . SER A 1 320 ? 24.652 1.809 -20.704 1.00 80.00 320 SER A O 1
ATOM 2488 N N . THR A 1 321 ? 26.814 1.446 -21.134 1.00 81.00 321 THR A N 1
ATOM 2489 C CA . THR A 1 321 ? 26.562 0.592 -22.313 1.00 81.00 321 THR A CA 1
ATOM 2490 C C . THR A 1 321 ? 25.713 -0.639 -21.983 1.00 81.00 321 THR A C 1
ATOM 2492 O O . THR A 1 321 ? 24.885 -1.068 -22.790 1.00 81.00 321 THR A O 1
ATOM 2495 N N . ASP A 1 322 ? 25.864 -1.171 -20.771 1.00 77.88 322 ASP A N 1
ATOM 2496 C CA . ASP A 1 322 ? 25.080 -2.305 -20.278 1.00 77.88 322 ASP A CA 1
ATOM 2497 C C . ASP A 1 322 ? 23.636 -1.900 -19.949 1.00 77.88 322 ASP A C 1
ATOM 2499 O O . ASP A 1 322 ? 22.721 -2.719 -20.040 1.00 77.88 322 ASP A O 1
ATOM 2503 N N . ASP A 1 323 ? 23.402 -0.638 -19.573 1.00 76.81 323 ASP A N 1
ATOM 2504 C CA . ASP A 1 323 ? 22.056 -0.080 -19.416 1.00 76.81 323 ASP A CA 1
ATOM 2505 C C . ASP A 1 323 ? 21.367 0.096 -20.773 1.00 76.81 323 ASP A C 1
ATOM 2507 O O . ASP A 1 323 ? 20.220 -0.318 -20.924 1.00 76.81 323 ASP A O 1
ATOM 2511 N N . LEU A 1 324 ? 22.082 0.606 -21.778 1.00 81.06 324 LEU A N 1
ATOM 2512 C CA . LEU A 1 324 ? 21.566 0.763 -23.142 1.00 81.06 324 LEU A CA 1
ATOM 2513 C C . LEU A 1 324 ? 21.137 -0.569 -23.761 1.00 81.06 324 LEU A C 1
ATOM 2515 O O . LEU A 1 324 ? 20.015 -0.696 -24.251 1.00 81.06 324 LEU A O 1
ATOM 2519 N N . THR A 1 325 ? 22.015 -1.569 -23.687 1.00 80.06 325 THR A N 1
ATOM 2520 C CA . THR A 1 325 ? 21.754 -2.905 -24.240 1.00 80.06 325 THR A CA 1
ATOM 2521 C C . THR A 1 325 ? 20.552 -3.550 -23.556 1.00 80.06 325 THR A C 1
ATOM 2523 O O . THR A 1 325 ? 19.648 -4.051 -24.218 1.00 80.06 325 THR A O 1
ATOM 2526 N N . TYR A 1 326 ? 20.487 -3.469 -22.225 1.00 75.88 326 TYR A N 1
ATOM 2527 C CA . TYR A 1 326 ? 19.372 -4.012 -21.456 1.00 75.88 326 TYR A CA 1
ATOM 2528 C C . TYR A 1 326 ? 18.031 -3.360 -21.822 1.00 75.88 326 TYR A C 1
ATOM 2530 O O . TYR A 1 326 ? 17.043 -4.061 -22.045 1.00 75.88 326 TYR A O 1
ATOM 2538 N N . LEU A 1 327 ? 17.981 -2.024 -21.884 1.00 75.75 327 LEU A N 1
ATOM 2539 C CA . LEU A 1 327 ? 16.751 -1.292 -22.195 1.00 75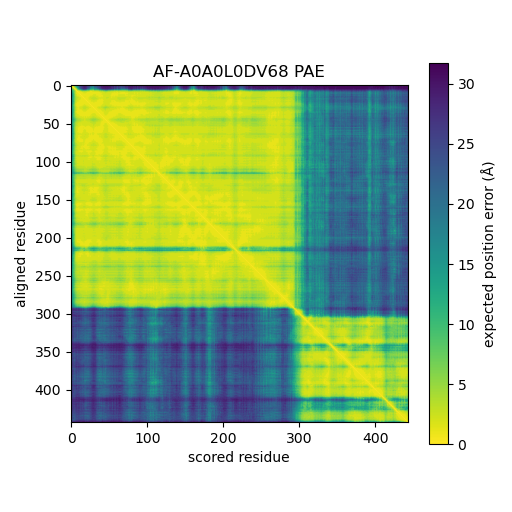.75 327 LEU A CA 1
ATOM 2540 C C . LEU A 1 327 ? 16.224 -1.638 -23.595 1.00 75.75 327 LEU A C 1
ATOM 2542 O O . LEU A 1 327 ? 15.011 -1.798 -23.764 1.00 75.75 327 LEU A O 1
ATOM 2546 N N . ALA A 1 328 ? 17.130 -1.804 -24.561 1.00 77.69 328 ALA A N 1
ATOM 2547 C CA . ALA A 1 328 ? 16.803 -2.234 -25.913 1.00 77.69 328 ALA A CA 1
ATOM 2548 C C . ALA A 1 328 ? 16.314 -3.691 -25.964 1.00 77.69 328 ALA A C 1
ATOM 2550 O O . ALA A 1 328 ? 15.225 -3.953 -26.476 1.00 77.69 328 ALA A O 1
ATOM 2551 N N . ASP A 1 329 ? 17.057 -4.632 -25.371 1.00 75.50 329 ASP A N 1
ATOM 2552 C CA . ASP A 1 329 ? 16.729 -6.066 -25.377 1.00 75.50 329 ASP A CA 1
ATOM 2553 C C . ASP A 1 329 ? 15.377 -6.365 -24.721 1.00 75.50 329 ASP A C 1
ATOM 2555 O O . ASP A 1 329 ? 14.657 -7.286 -25.117 1.00 75.50 329 ASP A O 1
ATOM 2559 N N . LYS A 1 330 ? 15.021 -5.591 -23.692 1.00 68.31 330 LYS A N 1
ATOM 2560 C CA . LYS A 1 330 ? 13.737 -5.712 -22.995 1.00 68.31 330 LYS A CA 1
ATOM 2561 C C . LYS A 1 330 ? 12.605 -4.939 -23.670 1.00 68.31 330 LYS A C 1
ATOM 2563 O O . LYS A 1 330 ? 11.466 -5.063 -23.225 1.00 68.31 330 LYS A O 1
ATOM 2568 N N . GLY A 1 331 ? 12.893 -4.159 -24.714 1.00 70.56 331 GLY A N 1
ATOM 2569 C CA . GLY A 1 331 ? 11.911 -3.319 -25.398 1.00 70.56 331 GLY A CA 1
ATOM 2570 C C . GLY A 1 331 ? 11.294 -2.252 -24.490 1.00 70.56 331 GLY A C 1
ATOM 2571 O O . GLY A 1 331 ? 10.140 -1.881 -24.685 1.00 70.56 331 GLY A O 1
ATOM 2572 N N . LEU A 1 332 ? 12.033 -1.795 -23.472 1.00 68.50 332 LEU A N 1
ATOM 2573 C CA . LEU A 1 332 ? 11.547 -0.813 -22.495 1.00 68.50 332 LEU A CA 1
ATOM 2574 C C . LEU A 1 332 ? 11.580 0.614 -23.042 1.00 68.50 332 LEU A C 1
ATOM 2576 O O . LEU A 1 332 ? 10.827 1.463 -22.578 1.00 68.50 332 LEU A O 1
ATOM 2580 N N . VAL A 1 333 ? 12.455 0.875 -24.013 1.00 79.94 333 VAL A N 1
ATOM 2581 C CA . VAL A 1 333 ? 12.577 2.163 -24.697 1.00 79.94 333 VAL A CA 1
ATOM 2582 C C . VAL A 1 333 ? 12.791 1.928 -26.187 1.00 79.94 333 VAL A C 1
ATOM 2584 O O . VAL A 1 333 ? 13.412 0.950 -26.593 1.00 79.94 333 VAL A O 1
ATOM 2587 N N . ALA A 1 334 ? 12.287 2.847 -26.998 1.00 85.00 334 ALA A N 1
ATOM 2588 C CA . ALA A 1 334 ? 12.552 2.947 -28.427 1.00 85.00 334 ALA A CA 1
ATOM 2589 C C . ALA A 1 334 ? 13.561 4.066 -28.741 1.00 85.00 334 ALA A C 1
ATOM 2591 O O . ALA A 1 334 ? 14.187 4.070 -29.806 1.00 85.00 334 ALA A O 1
ATOM 2592 N N . SER A 1 335 ? 13.719 5.034 -27.833 1.00 92.25 335 SER A N 1
ATOM 2593 C CA . SER A 1 335 ? 14.618 6.167 -28.032 1.00 92.25 335 SER A CA 1
ATOM 2594 C C . SER A 1 335 ? 15.155 6.775 -26.737 1.00 92.25 335 SER A C 1
ATOM 2596 O O . SER A 1 335 ? 14.613 6.559 -25.650 1.00 92.25 335 SER A O 1
ATOM 2598 N N . ILE A 1 336 ? 16.229 7.550 -26.883 1.00 92.56 336 ILE A N 1
ATOM 2599 C CA . ILE A 1 336 ? 16.922 8.259 -25.811 1.00 92.56 336 ILE A CA 1
ATOM 2600 C C . ILE A 1 336 ? 17.071 9.731 -26.186 1.00 92.56 336 ILE A C 1
ATOM 2602 O O . ILE A 1 336 ? 17.500 10.064 -27.294 1.00 92.56 336 ILE A O 1
ATOM 2606 N N . VAL A 1 337 ? 16.724 10.602 -25.240 1.00 94.25 337 VAL A N 1
ATOM 2607 C CA . VAL A 1 337 ? 16.959 12.045 -25.306 1.00 94.25 337 VAL A CA 1
ATOM 2608 C C . VAL A 1 337 ? 17.936 12.426 -24.199 1.00 94.25 337 VAL A C 1
ATOM 2610 O O . VAL A 1 337 ? 17.573 12.450 -23.019 1.00 94.25 337 VAL A O 1
ATOM 2613 N N . ASP A 1 338 ? 19.171 12.728 -24.586 1.00 92.00 338 ASP A N 1
ATOM 2614 C CA . ASP A 1 338 ? 20.209 13.203 -23.675 1.00 92.00 338 ASP A CA 1
ATOM 2615 C C . ASP A 1 338 ? 20.110 14.723 -23.524 1.00 92.00 338 ASP A C 1
ATOM 2617 O O . ASP A 1 338 ? 20.186 15.470 -24.505 1.00 92.00 338 ASP A O 1
ATOM 2621 N N . VAL A 1 339 ? 19.924 15.186 -22.287 1.00 90.44 339 VAL A N 1
ATOM 2622 C CA . VAL A 1 339 ? 19.870 16.620 -21.958 1.00 90.44 339 VAL A CA 1
ATOM 2623 C C . VAL A 1 339 ? 21.068 17.081 -21.128 1.00 90.44 339 VAL A C 1
ATOM 2625 O O . VAL A 1 339 ? 21.048 18.170 -20.544 1.00 90.44 339 VAL A O 1
ATOM 2628 N N . ALA A 1 340 ? 22.122 16.268 -21.057 1.00 83.75 340 ALA A N 1
ATOM 2629 C CA . ALA A 1 340 ? 23.402 16.659 -20.489 1.00 83.75 340 ALA A CA 1
ATOM 2630 C C . ALA A 1 340 ? 24.127 17.671 -21.383 1.00 83.75 340 ALA A C 1
ATOM 2632 O O . ALA A 1 340 ? 24.022 17.645 -22.606 1.00 83.75 340 ALA A O 1
ATOM 2633 N 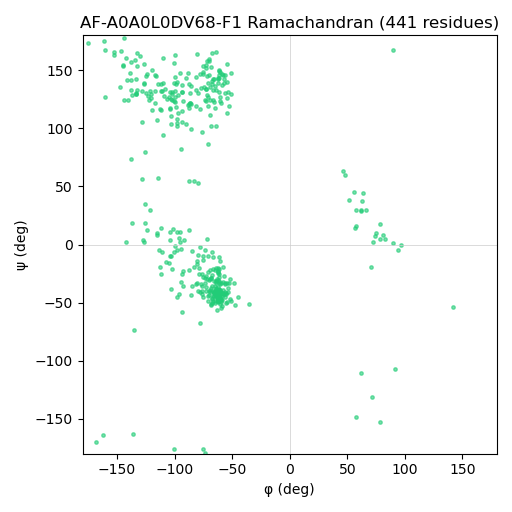N . ALA A 1 341 ? 24.868 18.592 -20.769 1.00 79.31 341 ALA A N 1
ATOM 2634 C CA . ALA A 1 341 ? 25.770 19.464 -21.501 1.00 79.31 341 ALA A CA 1
ATOM 2635 C C . ALA A 1 341 ? 27.031 18.692 -21.918 1.00 79.31 341 ALA A C 1
ATOM 2637 O O . ALA A 1 341 ? 27.444 17.736 -21.262 1.00 79.31 341 ALA A O 1
ATOM 2638 N N . ALA A 1 342 ? 27.672 19.140 -22.999 1.00 67.31 342 ALA A N 1
ATOM 2639 C CA . ALA A 1 342 ? 28.912 18.535 -23.471 1.00 67.31 342 ALA A CA 1
ATOM 2640 C C . ALA A 1 342 ? 30.013 18.594 -22.395 1.00 67.31 342 ALA A C 1
ATOM 2642 O O . ALA A 1 342 ? 30.230 19.643 -21.783 1.00 67.31 342 ALA A O 1
ATOM 2643 N N . ASN A 1 343 ? 30.750 17.489 -22.241 1.00 66.88 343 ASN A N 1
ATOM 2644 C CA . ASN A 1 343 ? 31.901 17.339 -21.339 1.00 66.88 343 ASN A CA 1
ATOM 2645 C C . ASN A 1 343 ? 31.574 17.421 -19.836 1.00 66.88 343 ASN A C 1
ATOM 2647 O O . ASN A 1 343 ? 32.413 17.855 -19.046 1.00 66.88 343 ASN A O 1
ATOM 2651 N N . GLU A 1 344 ? 30.372 17.029 -19.413 1.00 75.88 344 GLU A N 1
ATOM 2652 C CA . GLU A 1 344 ? 30.115 16.816 -17.987 1.00 75.88 344 GLU A CA 1
ATOM 2653 C C . GLU A 1 344 ? 30.853 15.558 -17.485 1.00 75.88 344 GLU A C 1
ATOM 2655 O O . GLU A 1 344 ? 30.697 14.474 -18.044 1.00 75.88 344 GLU A O 1
ATOM 2660 N N . ASP A 1 345 ? 31.646 15.696 -16.413 1.00 68.56 345 ASP A N 1
ATOM 2661 C CA . ASP A 1 345 ? 32.437 14.599 -15.834 1.00 68.56 345 ASP A CA 1
ATOM 2662 C C . ASP A 1 345 ? 31.572 13.365 -15.527 1.00 68.56 345 ASP A C 1
ATOM 2664 O O . ASP A 1 345 ? 30.670 13.429 -14.684 1.00 68.56 345 ASP A O 1
ATOM 2668 N N . GLY A 1 346 ? 31.892 12.237 -16.169 1.00 65.00 346 GLY A N 1
ATOM 2669 C CA . GLY A 1 346 ? 31.190 10.957 -16.020 1.00 65.00 346 GLY A CA 1
ATOM 2670 C C . GLY A 1 346 ? 30.128 10.665 -17.087 1.00 65.00 346 GLY A C 1
ATOM 2671 O O . GLY A 1 346 ? 29.516 9.600 -17.029 1.00 65.00 346 GLY A O 1
ATOM 2672 N N . HIS A 1 347 ? 29.912 11.572 -18.046 1.00 77.19 347 HIS A N 1
ATOM 2673 C CA . HIS A 1 347 ? 29.079 11.322 -19.226 1.00 77.19 347 HIS A CA 1
ATOM 2674 C C . HIS A 1 347 ? 29.781 10.370 -20.204 1.00 77.19 347 HIS A C 1
ATOM 2676 O O . HIS A 1 347 ? 31.007 10.384 -20.326 1.00 77.19 347 HIS A O 1
ATOM 2682 N N . LEU A 1 348 ? 29.009 9.514 -20.877 1.00 74.31 348 LEU A N 1
ATOM 2683 C CA . LEU A 1 348 ? 29.557 8.508 -21.781 1.00 74.31 348 LEU A CA 1
ATOM 2684 C C . LEU A 1 348 ? 30.107 9.178 -23.050 1.00 74.31 348 LEU A C 1
ATOM 2686 O O . LEU A 1 348 ? 29.362 9.789 -23.818 1.00 74.31 348 LEU A O 1
ATOM 2690 N N . GLU A 1 349 ? 31.407 9.025 -23.304 1.00 70.62 349 GLU A N 1
ATOM 2691 C CA . GLU A 1 349 ? 32.003 9.474 -24.563 1.00 70.62 349 GLU A CA 1
ATOM 2692 C C . GLU A 1 349 ? 31.349 8.726 -25.741 1.00 70.62 349 GLU A C 1
ATOM 2694 O O . GLU A 1 349 ? 31.304 7.497 -25.762 1.00 70.62 349 GLU A O 1
ATOM 2699 N N . ASN A 1 350 ? 30.844 9.473 -26.728 1.00 81.75 350 ASN A N 1
ATOM 2700 C CA . ASN A 1 350 ? 30.146 8.953 -27.913 1.00 81.75 350 ASN A CA 1
ATOM 2701 C C . ASN A 1 350 ? 28.834 8.198 -27.621 1.00 81.75 350 ASN A C 1
ATOM 2703 O O . ASN A 1 350 ? 28.507 7.238 -28.319 1.00 81.75 350 ASN A O 1
ATOM 2707 N N . GLU A 1 351 ? 28.043 8.653 -26.643 1.00 86.06 351 GLU A N 1
ATOM 2708 C CA . GLU A 1 351 ? 26.734 8.062 -26.316 1.00 86.06 351 GLU A CA 1
ATOM 2709 C C . GLU A 1 351 ? 25.864 7.770 -27.545 1.00 86.06 351 GLU A C 1
ATOM 2711 O O . GLU A 1 351 ? 25.363 6.658 -27.674 1.00 86.06 351 GLU A O 1
ATOM 2716 N N . GLY A 1 352 ? 25.764 8.693 -28.506 1.00 87.12 352 GLY A N 1
ATOM 2717 C CA . GLY A 1 352 ? 24.978 8.467 -29.723 1.00 87.12 352 GLY A CA 1
ATOM 2718 C C . GLY A 1 352 ? 25.381 7.215 -30.519 1.00 87.12 352 GLY A C 1
ATOM 2719 O O . GLY A 1 352 ? 24.512 6.541 -31.071 1.00 87.12 352 GLY A O 1
ATOM 2720 N N . GLU A 1 353 ? 26.668 6.854 -30.542 1.00 88.56 353 GLU A N 1
ATOM 2721 C CA . GLU A 1 353 ? 27.139 5.616 -31.178 1.00 88.56 353 GLU A CA 1
ATOM 2722 C C . GLU A 1 353 ? 26.750 4.381 -30.359 1.00 88.56 353 GLU A C 1
ATOM 2724 O O . GLU A 1 353 ? 26.318 3.378 -30.927 1.00 88.56 353 GLU A O 1
ATOM 2729 N N . ALA A 1 354 ? 26.840 4.462 -29.029 1.00 88.12 354 ALA A N 1
ATOM 2730 C CA . ALA A 1 354 ? 26.427 3.385 -28.133 1.00 88.12 354 ALA A CA 1
ATOM 2731 C C . ALA A 1 354 ? 24.906 3.138 -28.186 1.00 88.12 354 ALA A C 1
ATOM 2733 O O . ALA A 1 354 ? 24.468 1.988 -28.233 1.00 88.12 354 ALA A O 1
ATOM 2734 N N . VAL A 1 355 ? 24.098 4.203 -28.248 1.00 90.31 355 VAL A N 1
ATOM 2735 C CA . VAL A 1 355 ? 22.637 4.122 -28.410 1.00 90.31 355 VAL A CA 1
ATOM 2736 C C . VAL A 1 355 ? 22.278 3.487 -29.754 1.00 90.31 355 VAL A C 1
ATOM 2738 O O . VAL A 1 355 ? 21.449 2.576 -29.810 1.00 90.31 355 VAL A O 1
ATOM 2741 N N . ALA A 1 356 ? 22.945 3.905 -30.833 1.00 90.56 356 ALA A N 1
ATOM 2742 C CA . ALA A 1 356 ? 22.743 3.319 -32.155 1.00 90.56 356 ALA A CA 1
ATOM 2743 C C . ALA A 1 356 ? 23.164 1.840 -32.206 1.00 90.56 356 ALA A C 1
ATOM 2745 O O . ALA A 1 356 ? 22.477 1.031 -32.831 1.00 90.56 356 ALA A O 1
ATOM 2746 N N . ALA A 1 357 ? 24.251 1.464 -31.524 1.00 90.12 357 ALA A N 1
ATOM 2747 C CA . ALA A 1 357 ? 24.700 0.075 -31.420 1.00 90.12 357 ALA A CA 1
ATOM 2748 C C . ALA A 1 357 ? 23.689 -0.818 -30.680 1.00 90.12 357 ALA A C 1
ATOM 2750 O O . ALA A 1 357 ? 23.545 -1.988 -31.031 1.00 90.12 357 ALA A O 1
ATOM 2751 N N . ALA A 1 358 ? 22.949 -0.259 -29.717 1.00 87.38 358 ALA A N 1
ATOM 2752 C CA . ALA A 1 358 ? 21.828 -0.923 -29.052 1.00 87.38 358 ALA A CA 1
ATOM 2753 C C . ALA A 1 358 ? 20.535 -0.945 -29.900 1.00 87.38 358 ALA A C 1
ATOM 2755 O O . ALA A 1 358 ? 19.532 -1.507 -29.475 1.00 87.38 358 ALA A O 1
ATOM 2756 N N . GLY A 1 359 ? 20.527 -0.351 -31.101 1.00 90.44 359 GLY A N 1
ATOM 2757 C CA . GLY A 1 359 ? 19.359 -0.322 -31.990 1.00 90.44 359 GLY A CA 1
ATOM 2758 C C . GLY A 1 359 ? 18.293 0.711 -31.609 1.00 90.44 359 GLY A C 1
ATOM 2759 O O . GLY A 1 359 ? 17.154 0.613 -32.066 1.00 90.44 359 GLY A O 1
ATOM 2760 N N . LEU A 1 360 ? 18.647 1.697 -30.786 1.00 91.69 360 LEU A N 1
ATOM 2761 C CA . LEU A 1 360 ? 17.749 2.745 -30.304 1.00 91.69 360 LEU A CA 1
ATOM 2762 C C . LEU A 1 360 ? 17.940 4.052 -31.088 1.00 91.69 360 LEU A C 1
ATOM 2764 O O . LEU A 1 360 ? 19.001 4.316 -31.655 1.00 91.69 360 LEU A O 1
ATOM 2768 N N . SER A 1 361 ? 16.909 4.902 -31.105 1.00 94.62 361 SER A N 1
ATOM 2769 C CA . SER A 1 361 ? 17.032 6.266 -31.651 1.00 94.62 361 SER A CA 1
ATOM 2770 C C . SER A 1 361 ? 17.651 7.217 -30.623 1.00 94.62 361 SER A C 1
ATOM 2772 O O . SER A 1 361 ? 17.349 7.112 -29.438 1.00 94.62 361 SER A O 1
ATOM 2774 N N . PHE A 1 362 ? 18.464 8.177 -31.067 1.00 94.62 362 PHE A N 1
ATOM 2775 C CA . PHE A 1 362 ? 19.159 9.126 -30.191 1.00 94.62 362 PHE A CA 1
ATOM 2776 C C . PHE A 1 362 ? 18.908 10.580 -30.598 1.00 94.62 362 PHE A C 1
ATOM 2778 O O . PHE A 1 362 ? 18.965 10.911 -31.785 1.00 94.62 362 PHE A O 1
ATOM 2785 N N . ALA A 1 363 ? 18.699 11.455 -29.615 1.00 94.62 363 ALA A N 1
ATOM 2786 C CA . ALA A 1 363 ? 18.716 12.902 -29.790 1.00 94.62 363 ALA A CA 1
ATOM 2787 C C . ALA A 1 363 ? 19.454 13.577 -28.625 1.00 94.62 363 ALA A C 1
ATOM 2789 O O . ALA A 1 363 ? 19.169 13.298 -27.464 1.00 94.62 363 ALA A O 1
ATOM 2790 N N . ALA A 1 364 ? 20.360 14.504 -28.938 1.00 92.25 364 ALA A N 1
ATOM 2791 C CA . ALA A 1 364 ? 21.022 15.346 -27.945 1.00 92.25 364 ALA A CA 1
ATOM 2792 C C . ALA A 1 364 ? 20.370 16.735 -27.919 1.00 92.25 364 ALA A C 1
ATOM 2794 O O . ALA A 1 364 ? 20.307 17.416 -28.946 1.00 92.25 364 ALA A O 1
ATOM 2795 N N . ALA A 1 365 ? 19.901 17.158 -26.749 1.00 93.19 365 ALA A N 1
ATOM 2796 C CA . ALA A 1 365 ? 19.297 18.464 -26.513 1.00 93.19 365 ALA A CA 1
ATOM 2797 C C . ALA A 1 365 ? 19.800 19.047 -25.176 1.00 93.19 365 ALA A C 1
ATOM 2799 O O . ALA A 1 365 ? 19.079 19.041 -24.175 1.00 93.19 365 ALA A O 1
ATOM 2800 N N . PRO A 1 366 ? 21.063 19.509 -25.138 1.00 90.69 366 PRO A N 1
ATOM 2801 C CA . PRO A 1 366 ? 21.763 19.846 -23.903 1.00 90.69 366 PRO A CA 1
ATOM 2802 C C . PRO A 1 366 ? 21.106 21.011 -23.156 1.00 90.69 366 PRO A C 1
ATOM 2804 O O . PRO A 1 366 ? 20.860 22.068 -23.736 1.00 90.69 366 PRO A O 1
ATOM 2807 N N . ILE A 1 367 ? 20.908 20.852 -21.844 1.00 88.88 367 ILE A N 1
ATOM 2808 C CA . ILE A 1 367 ? 20.498 21.935 -20.939 1.00 88.88 367 ILE A CA 1
ATOM 2809 C C . ILE A 1 367 ? 21.661 22.231 -19.980 1.00 88.88 367 ILE A C 1
ATOM 2811 O O . ILE A 1 367 ?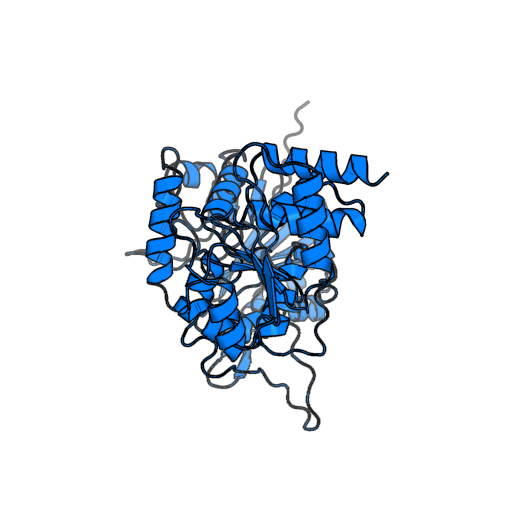 22.008 21.359 -19.177 1.00 88.88 367 ILE A O 1
ATOM 2815 N N . PRO A 1 368 ? 22.260 23.437 -20.004 1.00 85.44 368 PRO A N 1
ATOM 2816 C CA . PRO A 1 368 ? 23.377 23.779 -19.128 1.00 85.44 368 PRO A CA 1
ATOM 2817 C C . PRO A 1 368 ? 23.036 23.614 -17.636 1.00 85.44 368 PRO A C 1
ATOM 2819 O O . PRO A 1 368 ? 21.951 24.011 -17.205 1.00 85.44 368 PRO A O 1
ATOM 2822 N N . PRO A 1 369 ? 23.953 23.078 -16.806 1.00 77.62 369 PRO A N 1
ATOM 2823 C CA . PRO A 1 369 ? 23.711 22.921 -15.370 1.00 77.62 369 PRO A CA 1
ATOM 2824 C C . PRO A 1 369 ? 23.662 24.263 -14.618 1.00 77.62 369 PRO A C 1
ATOM 2826 O O . PRO A 1 369 ? 23.092 24.341 -13.529 1.00 77.62 369 PRO A O 1
ATOM 2829 N N . SER A 1 370 ? 24.253 25.320 -15.183 1.00 81.06 370 SER A N 1
ATOM 2830 C CA . SER A 1 370 ? 24.232 26.682 -14.652 1.00 81.06 370 SER A CA 1
ATOM 2831 C C . SER A 1 370 ? 23.692 27.659 -15.697 1.00 81.06 370 SER A C 1
ATOM 2833 O O . SER A 1 370 ? 24.131 27.673 -16.842 1.00 81.06 370 SER A O 1
ATOM 2835 N N . GLY A 1 371 ? 22.727 28.484 -15.282 1.00 81.69 371 GLY A N 1
ATOM 2836 C CA . GLY A 1 371 ? 22.065 29.460 -16.153 1.00 81.69 371 GLY A CA 1
ATOM 2837 C C . GLY A 1 371 ? 21.268 28.863 -17.324 1.00 81.69 371 GLY A C 1
ATOM 2838 O O . GLY A 1 371 ? 21.409 29.389 -18.427 1.00 81.69 371 GLY A O 1
ATOM 2839 N N . PRO A 1 372 ? 20.455 27.800 -17.133 1.00 87.12 372 PRO A N 1
ATOM 2840 C CA . PRO A 1 372 ? 19.627 27.273 -18.214 1.00 87.12 372 PRO A CA 1
ATOM 2841 C C . PRO A 1 372 ? 18.617 28.326 -18.686 1.00 87.12 372 PRO A C 1
ATOM 2843 O O . PRO A 1 372 ? 18.066 29.081 -17.881 1.00 87.12 372 PRO A O 1
ATOM 2846 N N . THR A 1 373 ? 18.363 28.367 -19.990 1.00 90.81 373 THR A N 1
ATOM 2847 C CA . THR A 1 373 ? 17.460 29.337 -20.614 1.00 90.81 373 THR A CA 1
ATOM 2848 C C . THR A 1 373 ? 16.175 28.682 -21.113 1.00 90.81 373 THR A C 1
ATOM 2850 O O . THR A 1 373 ? 16.106 27.475 -21.352 1.00 90.81 373 THR A O 1
ATOM 2853 N N . VAL A 1 374 ? 15.138 29.497 -21.331 1.00 89.75 374 VAL A N 1
ATOM 2854 C CA . VAL A 1 374 ? 13.887 29.043 -21.961 1.00 89.75 374 VAL A CA 1
ATOM 2855 C C . VAL A 1 374 ? 14.141 28.449 -23.352 1.00 89.75 374 VAL A C 1
ATOM 2857 O O . VAL A 1 374 ? 13.452 27.510 -23.746 1.00 89.75 374 VAL A O 1
ATOM 2860 N N . ALA A 1 375 ? 15.141 28.946 -24.089 1.00 90.50 375 ALA A N 1
ATOM 2861 C CA . ALA A 1 375 ? 15.505 28.408 -25.398 1.00 90.50 375 ALA A CA 1
ATOM 2862 C C . ALA A 1 375 ? 16.061 26.978 -25.295 1.00 90.50 375 ALA A C 1
ATOM 2864 O O . ALA A 1 375 ? 15.660 26.122 -26.083 1.00 90.50 375 ALA A O 1
ATOM 2865 N N . ASP A 1 376 ? 16.899 26.707 -24.289 1.00 91.75 376 ASP A N 1
ATOM 2866 C CA . ASP A 1 376 ? 17.446 25.367 -24.034 1.00 91.75 376 ASP A CA 1
ATOM 2867 C C . ASP A 1 376 ? 16.320 24.376 -23.716 1.00 91.75 376 ASP A C 1
ATOM 2869 O O . ASP A 1 376 ? 16.218 23.310 -24.325 1.00 91.75 376 ASP A O 1
ATOM 2873 N N . LEU A 1 377 ? 15.406 24.766 -22.818 1.00 91.44 377 LEU A N 1
ATOM 2874 C CA . LEU A 1 377 ? 14.249 23.938 -22.474 1.00 91.44 377 LEU A CA 1
ATOM 2875 C C . LEU A 1 377 ? 13.311 23.741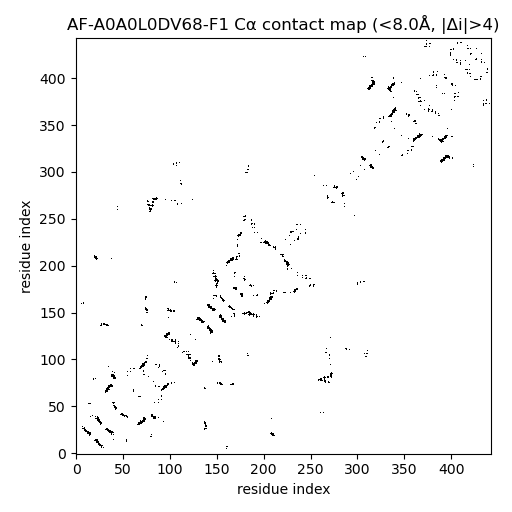 -23.676 1.00 91.44 377 LEU A C 1
ATOM 2877 O O . LEU A 1 377 ? 12.802 22.643 -23.880 1.00 91.44 377 LEU A O 1
ATOM 2881 N N . THR A 1 378 ? 13.120 24.764 -24.511 1.00 92.44 378 THR A N 1
ATOM 2882 C CA . THR A 1 378 ? 12.301 24.662 -25.730 1.00 92.44 378 THR A CA 1
ATOM 2883 C C . THR A 1 378 ? 12.879 23.645 -26.712 1.00 92.44 378 THR A C 1
ATOM 2885 O O . THR A 1 378 ? 12.136 22.822 -27.246 1.00 92.44 378 THR A O 1
ATOM 2888 N N . ALA A 1 379 ? 14.196 23.668 -26.932 1.00 93.31 379 ALA A N 1
ATOM 2889 C CA . ALA A 1 379 ? 14.868 22.706 -27.800 1.00 93.31 379 ALA A CA 1
ATOM 2890 C C . ALA A 1 379 ? 14.758 21.273 -27.253 1.00 93.31 379 ALA A C 1
ATOM 2892 O O . ALA A 1 379 ? 14.463 20.346 -28.008 1.00 93.31 379 ALA A O 1
ATOM 2893 N N . ALA A 1 380 ? 14.921 21.095 -25.939 1.00 93.94 380 ALA A N 1
ATOM 2894 C CA . ALA A 1 380 ? 14.787 19.794 -25.290 1.00 93.94 380 ALA A CA 1
ATOM 2895 C C . ALA A 1 380 ? 13.356 19.240 -25.325 1.00 93.94 380 ALA A C 1
ATOM 2897 O O . ALA A 1 380 ? 13.170 18.056 -25.602 1.00 93.94 380 ALA A O 1
ATOM 2898 N N . VAL A 1 381 ? 12.337 20.084 -25.128 1.00 93.31 381 VAL A N 1
ATOM 2899 C CA . VAL A 1 381 ? 10.928 19.681 -25.283 1.00 93.31 381 VAL A CA 1
ATOM 2900 C C . VAL A 1 381 ? 10.631 19.282 -26.730 1.00 93.31 381 VAL A C 1
ATOM 2902 O O . VAL A 1 381 ? 9.982 18.266 -26.953 1.00 93.31 381 VAL A O 1
ATOM 2905 N N . ALA A 1 382 ? 11.154 20.008 -27.722 1.00 93.88 382 ALA A N 1
ATOM 2906 C CA . ALA A 1 382 ? 10.981 19.641 -29.128 1.00 93.88 382 ALA A CA 1
ATOM 2907 C C . ALA A 1 382 ? 11.639 18.290 -29.470 1.00 93.88 382 ALA A C 1
ATOM 2909 O O . ALA A 1 382 ? 11.049 17.483 -30.190 1.00 93.88 382 ALA A O 1
ATOM 2910 N N . ALA A 1 383 ? 12.834 18.020 -28.932 1.00 95.19 383 ALA A N 1
ATOM 2911 C CA . ALA A 1 383 ? 13.499 16.726 -29.087 1.00 95.19 383 ALA A CA 1
ATOM 2912 C C . ALA A 1 383 ? 12.694 15.594 -28.429 1.00 95.19 383 ALA A C 1
ATOM 2914 O O . ALA A 1 383 ? 12.506 14.541 -29.033 1.00 95.19 383 ALA A O 1
ATOM 2915 N N . PHE A 1 384 ? 12.164 15.832 -27.227 1.00 94.62 384 PHE A N 1
ATOM 2916 C CA . PHE A 1 384 ? 11.286 14.895 -26.531 1.00 94.62 384 PHE A CA 1
ATOM 2917 C C . PHE A 1 384 ? 9.994 14.599 -27.307 1.00 94.62 384 PHE A C 1
ATOM 2919 O O . PHE A 1 384 ? 9.616 13.430 -27.423 1.00 94.62 384 PHE A O 1
ATOM 2926 N N . ASP A 1 385 ? 9.325 15.624 -27.840 1.00 92.75 385 ASP A N 1
ATOM 2927 C CA . ASP A 1 385 ? 8.074 15.490 -28.598 1.00 92.75 385 ASP A CA 1
ATOM 2928 C C . ASP A 1 385 ? 8.288 14.699 -29.904 1.00 92.75 385 ASP A C 1
ATOM 2930 O O . ASP A 1 385 ? 7.427 13.918 -30.307 1.00 92.75 385 ASP A O 1
ATOM 2934 N N . ALA A 1 386 ? 9.448 14.860 -30.551 1.00 94.25 386 ALA A N 1
ATOM 2935 C CA . ALA A 1 386 ? 9.790 14.173 -31.798 1.00 94.25 386 ALA A CA 1
ATOM 2936 C C . ALA A 1 386 ? 10.294 12.727 -31.609 1.00 94.25 386 ALA A C 1
ATOM 2938 O O . ALA A 1 386 ? 10.350 11.964 -32.576 1.00 94.25 386 ALA A O 1
ATOM 2939 N N . ALA A 1 387 ? 10.693 12.350 -30.393 1.00 94.62 387 ALA A N 1
ATOM 2940 C CA . ALA A 1 387 ? 11.333 11.070 -30.117 1.00 94.62 387 ALA A CA 1
ATOM 2941 C C . ALA A 1 387 ? 10.333 9.887 -30.143 1.00 94.62 387 ALA A C 1
ATOM 2943 O O . ALA A 1 387 ? 9.258 9.983 -29.536 1.00 94.62 387 ALA A O 1
ATOM 2944 N N . PRO A 1 388 ? 10.676 8.744 -30.779 1.00 92.88 388 PRO A N 1
ATOM 2945 C CA . PRO A 1 388 ? 9.862 7.526 -30.736 1.00 92.88 388 PRO A CA 1
ATOM 2946 C C . PRO A 1 388 ? 9.593 7.043 -29.304 1.00 92.88 388 PRO A C 1
ATOM 2948 O O . PRO A 1 388 ? 10.526 6.893 -28.516 1.00 92.88 388 PRO A O 1
ATOM 2951 N N . LYS A 1 389 ? 8.332 6.765 -28.963 1.00 84.81 389 LYS A N 1
ATOM 2952 C CA . LYS A 1 389 ? 7.951 6.267 -27.632 1.00 84.81 389 LYS A CA 1
ATOM 2953 C C . LYS A 1 389 ? 8.028 4.728 -27.562 1.00 84.81 389 LYS A C 1
ATOM 2955 O O . LYS A 1 389 ? 7.763 4.086 -28.582 1.00 84.81 389 LYS A O 1
ATOM 2960 N N . PRO A 1 390 ? 8.365 4.132 -26.402 1.00 87.19 390 PRO A N 1
ATOM 2961 C CA . PRO A 1 390 ? 8.707 4.796 -25.138 1.00 87.19 390 PRO A CA 1
ATOM 2962 C C . PRO A 1 390 ? 10.078 5.491 -25.190 1.00 87.19 390 PRO A C 1
ATOM 2964 O O . PRO A 1 390 ? 11.020 4.956 -25.769 1.00 87.19 390 PRO A O 1
ATOM 2967 N N . VAL A 1 391 ? 10.203 6.690 -24.618 1.00 91.44 391 VAL A N 1
ATOM 2968 C CA . VAL A 1 391 ? 11.453 7.473 -24.614 1.00 91.44 391 VAL A CA 1
ATOM 2969 C C . VAL A 1 391 ? 12.039 7.564 -23.213 1.00 91.44 391 VAL A C 1
ATOM 2971 O O . VAL A 1 391 ? 11.315 7.823 -22.253 1.00 91.44 391 VAL A O 1
ATOM 2974 N N . LEU A 1 392 ? 13.359 7.425 -23.099 1.00 89.06 392 LEU A N 1
ATOM 2975 C CA . LEU A 1 392 ? 14.100 7.788 -21.895 1.00 89.06 392 LEU A CA 1
ATOM 2976 C C . LEU A 1 392 ? 14.732 9.171 -22.061 1.00 89.06 392 LEU A C 1
ATOM 2978 O O . LEU A 1 392 ? 15.575 9.373 -22.931 1.00 89.06 392 LEU A O 1
ATOM 2982 N N . VAL A 1 393 ? 14.345 10.118 -21.206 1.00 91.25 393 VAL A N 1
ATOM 2983 C CA . VAL A 1 393 ? 15.015 11.418 -21.084 1.00 91.25 393 VAL A CA 1
ATOM 2984 C C . VAL A 1 393 ? 15.988 11.343 -19.919 1.00 91.25 393 VAL A C 1
ATOM 2986 O O . VAL A 1 393 ? 15.601 10.953 -18.817 1.00 91.25 393 VAL A O 1
ATOM 2989 N N . HIS A 1 394 ? 17.247 11.715 -20.112 1.00 88.25 394 HIS A N 1
ATOM 2990 C CA . HIS A 1 394 ? 18.223 11.539 -19.043 1.00 88.25 394 HIS A CA 1
ATOM 2991 C C . HIS A 1 394 ? 19.271 12.648 -18.967 1.00 88.25 394 HIS A C 1
ATOM 2993 O O . HIS A 1 394 ? 19.526 13.387 -19.912 1.00 88.25 394 HIS A O 1
ATOM 2999 N N . CYS A 1 395 ? 19.814 12.818 -17.765 1.00 85.88 395 CYS A N 1
ATOM 3000 C CA . CYS A 1 395 ? 20.903 13.740 -17.444 1.00 85.88 395 CYS A CA 1
ATOM 3001 C C . CYS A 1 395 ? 21.541 13.294 -16.127 1.00 85.88 395 CYS A C 1
ATOM 3003 O O . CYS A 1 395 ? 20.890 12.563 -15.395 1.00 85.88 395 CYS A O 1
ATOM 3005 N N . ARG A 1 396 ? 22.714 13.810 -15.737 1.00 80.62 396 ARG A N 1
ATOM 3006 C CA . ARG A 1 396 ? 23.447 13.387 -14.520 1.00 80.62 396 ARG A CA 1
ATOM 3007 C C . ARG A 1 396 ? 22.597 12.994 -13.298 1.00 80.62 396 ARG A C 1
ATOM 3009 O O . ARG A 1 396 ? 22.827 11.940 -12.722 1.00 80.62 396 ARG A O 1
ATOM 3016 N N . SER A 1 397 ? 21.646 13.838 -12.888 1.00 72.75 397 SER A N 1
ATOM 3017 C CA . SER A 1 397 ? 20.815 13.625 -11.690 1.00 72.75 397 SER A CA 1
ATOM 3018 C C . SER A 1 397 ? 19.322 13.432 -11.982 1.00 72.75 397 SER A C 1
ATOM 3020 O O . SER A 1 397 ? 18.514 13.553 -11.069 1.00 72.75 397 SER A O 1
ATOM 3022 N N . GLY A 1 398 ? 18.917 13.273 -13.247 1.00 76.25 398 GLY A N 1
ATOM 3023 C CA . GLY A 1 398 ? 17.505 13.212 -13.665 1.00 76.25 398 GLY A CA 1
ATOM 3024 C C . GLY A 1 398 ? 16.708 14.529 -13.579 1.00 76.25 398 GLY A C 1
ATOM 3025 O O . GLY A 1 398 ? 15.715 14.682 -14.281 1.00 76.25 398 GLY A O 1
ATOM 3026 N N . ALA A 1 399 ? 17.152 15.529 -12.810 1.00 78.88 399 ALA A N 1
ATOM 3027 C CA . ALA A 1 399 ? 16.376 16.751 -12.543 1.00 78.88 399 ALA A CA 1
ATOM 3028 C C . ALA A 1 399 ? 16.047 17.595 -13.794 1.00 78.88 399 ALA A C 1
ATOM 3030 O O . ALA A 1 399 ? 14.940 18.120 -13.913 1.00 78.88 399 ALA A O 1
ATOM 3031 N N . ARG A 1 400 ? 16.985 17.720 -14.745 1.00 86.69 400 ARG A N 1
ATOM 3032 C CA . ARG A 1 400 ? 16.739 18.429 -16.018 1.00 86.69 400 ARG A CA 1
ATOM 3033 C C . ARG A 1 400 ? 15.790 17.642 -16.913 1.00 86.69 400 ARG A C 1
ATOM 3035 O O . ARG A 1 400 ? 14.892 18.220 -17.510 1.00 86.69 400 ARG A O 1
ATOM 3042 N N . ALA A 1 401 ? 15.955 16.325 -16.949 1.00 87.12 401 ALA A N 1
ATOM 3043 C CA . ALA A 1 401 ? 15.066 15.437 -17.681 1.00 87.12 401 ALA A CA 1
ATOM 3044 C C . ALA A 1 401 ? 13.625 15.503 -17.135 1.00 87.12 401 ALA A C 1
ATOM 3046 O O . ALA A 1 401 ? 12.686 15.635 -17.917 1.00 87.12 401 ALA A O 1
ATOM 3047 N N . ALA A 1 402 ? 13.447 15.548 -15.810 1.00 82.50 402 ALA A N 1
ATOM 3048 C CA . ALA A 1 402 ? 12.145 15.788 -15.185 1.00 82.50 402 ALA A CA 1
ATOM 3049 C C . ALA A 1 402 ? 11.545 17.146 -15.595 1.00 82.50 402 ALA A C 1
ATOM 3051 O O . ALA A 1 402 ? 10.360 17.217 -15.913 1.00 82.50 402 ALA A O 1
ATOM 3052 N N . ALA A 1 403 ? 12.360 18.207 -15.667 1.00 85.62 403 ALA A N 1
ATOM 3053 C CA . ALA A 1 403 ? 11.910 19.526 -16.121 1.00 85.62 403 ALA A CA 1
ATOM 3054 C C . ALA A 1 403 ? 11.406 19.517 -17.574 1.00 85.62 403 ALA A C 1
ATOM 3056 O O . ALA A 1 403 ? 10.388 20.139 -17.866 1.00 85.62 403 ALA A O 1
ATOM 3057 N N . VAL A 1 404 ? 12.073 18.780 -18.469 1.00 89.50 404 VAL A N 1
ATOM 3058 C CA . VAL A 1 404 ? 11.636 18.605 -19.866 1.00 89.50 404 VAL A CA 1
ATOM 3059 C C . VAL A 1 404 ? 10.283 17.903 -19.930 1.00 89.50 404 VAL A C 1
ATOM 3061 O O . VAL A 1 404 ? 9.365 18.394 -20.585 1.00 89.50 404 VAL A O 1
ATOM 3064 N N . VAL A 1 405 ? 10.133 16.789 -19.209 1.00 86.81 405 VAL A N 1
ATOM 3065 C CA . VAL A 1 405 ? 8.885 16.012 -19.199 1.00 86.81 405 VAL A CA 1
ATOM 3066 C C . VAL A 1 405 ? 7.734 16.819 -18.595 1.00 86.81 405 VAL A C 1
ATOM 3068 O O . VAL A 1 405 ? 6.647 16.858 -19.170 1.00 86.81 405 VAL A O 1
ATOM 3071 N N . ALA A 1 406 ? 7.964 17.517 -17.482 1.00 83.00 406 ALA A N 1
ATOM 3072 C CA . ALA A 1 406 ? 6.950 18.367 -16.868 1.00 83.00 406 ALA A CA 1
ATOM 3073 C C . ALA A 1 406 ? 6.548 19.540 -17.772 1.00 83.00 406 ALA A C 1
ATOM 3075 O O . ALA A 1 406 ? 5.359 19.822 -17.899 1.00 83.00 406 ALA A O 1
ATOM 3076 N N . ALA A 1 407 ? 7.504 20.188 -18.447 1.00 86.19 407 ALA A N 1
ATOM 3077 C CA . ALA A 1 407 ? 7.221 21.261 -19.400 1.00 86.19 407 ALA A CA 1
ATOM 3078 C C . ALA A 1 407 ? 6.384 20.775 -20.594 1.00 86.19 407 ALA A C 1
ATOM 3080 O O . ALA A 1 407 ? 5.431 21.446 -20.995 1.00 86.19 407 ALA A O 1
ATOM 3081 N N . ALA A 1 408 ? 6.699 19.593 -21.133 1.00 86.25 408 ALA A N 1
ATOM 3082 C CA . ALA A 1 408 ? 5.932 18.984 -22.216 1.00 86.25 408 ALA A CA 1
ATOM 3083 C C . ALA A 1 408 ? 4.493 18.644 -21.783 1.00 86.25 408 ALA A C 1
ATOM 3085 O O . ALA A 1 408 ? 3.544 18.893 -22.524 1.00 86.25 408 ALA A O 1
ATOM 3086 N N . ARG A 1 409 ? 4.310 18.132 -20.559 1.00 79.44 409 ARG A N 1
ATOM 3087 C CA . ARG A 1 409 ? 2.993 17.739 -20.028 1.00 79.44 409 ARG A CA 1
ATOM 3088 C C . ARG A 1 409 ? 2.125 18.915 -19.604 1.00 79.44 409 ARG A C 1
ATOM 3090 O O . ARG A 1 409 ? 0.937 18.923 -19.909 1.00 79.44 409 ARG A O 1
ATOM 3097 N N . ALA A 1 410 ? 2.710 19.933 -18.978 1.00 74.12 410 ALA A N 1
ATOM 3098 C CA . ALA A 1 410 ? 1.990 21.133 -18.557 1.00 74.12 410 ALA A CA 1
ATOM 3099 C C . ALA A 1 410 ? 1.417 21.936 -19.745 1.00 74.12 410 ALA A C 1
ATOM 3101 O O . ALA A 1 410 ? 0.466 22.695 -19.579 1.00 74.12 410 ALA A O 1
ATOM 3102 N N . ARG A 1 411 ? 1.944 21.740 -20.967 1.00 72.00 411 ARG A N 1
ATOM 3103 C CA . ARG A 1 411 ? 1.322 22.242 -22.209 1.00 72.00 411 ARG A CA 1
ATOM 3104 C C . ARG A 1 411 ? 0.017 21.523 -22.566 1.00 72.00 411 ARG A C 1
ATOM 3106 O O . ARG A 1 411 ? -0.832 22.118 -23.223 1.00 72.00 411 ARG A O 1
ATOM 3113 N N . ALA A 1 412 ? -0.125 20.253 -22.188 1.00 61.16 412 ALA A N 1
ATOM 3114 C CA . ALA A 1 412 ? -1.244 19.390 -22.567 1.00 61.16 412 ALA A CA 1
ATOM 3115 C C . ALA A 1 412 ? -2.387 19.379 -21.533 1.00 61.16 412 ALA A C 1
ATOM 3117 O O . ALA A 1 412 ? -3.535 19.142 -21.907 1.00 61.16 412 ALA A O 1
ATOM 31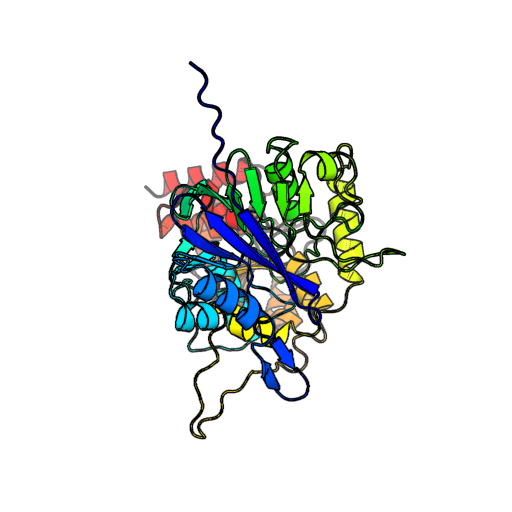18 N N . ALA A 1 413 ? -2.098 19.669 -20.261 1.00 57.25 413 ALA A N 1
ATOM 3119 C CA . ALA A 1 413 ? -3.088 19.838 -19.200 1.00 57.25 413 ALA A CA 1
ATOM 3120 C C . ALA A 1 413 ? -2.594 20.878 -18.173 1.00 57.25 413 ALA A C 1
ATOM 3122 O O . ALA A 1 413 ? -1.431 20.817 -17.773 1.00 57.25 413 ALA A O 1
ATOM 3123 N N . PRO A 1 414 ? -3.441 21.823 -17.725 1.00 52.88 414 PRO A N 1
ATOM 3124 C CA . PRO A 1 414 ? -3.056 22.870 -16.782 1.00 52.88 414 PRO A CA 1
ATOM 3125 C C . PRO A 1 414 ? -3.028 22.350 -15.334 1.00 52.88 414 PRO A C 1
ATOM 3127 O O . PRO A 1 414 ? -3.659 22.927 -14.450 1.00 52.88 414 PRO A O 1
ATOM 3130 N N . ASP A 1 415 ? -2.317 21.253 -15.081 1.00 54.81 415 ASP A N 1
ATOM 3131 C CA . ASP A 1 415 ? -1.925 20.897 -13.718 1.00 54.81 415 ASP A CA 1
ATOM 3132 C C . ASP A 1 415 ? -0.823 21.852 -13.243 1.00 54.81 415 ASP A C 1
ATOM 3134 O O . ASP A 1 415 ? -0.059 22.412 -14.038 1.00 54.81 415 ASP A O 1
ATOM 3138 N N . THR A 1 416 ? -0.732 22.090 -11.932 1.00 63.72 416 THR A N 1
ATOM 3139 C CA . THR A 1 416 ? 0.294 23.008 -11.426 1.00 63.72 416 THR A CA 1
ATOM 3140 C C . THR A 1 416 ? 1.681 22.385 -11.605 1.00 63.72 416 THR A C 1
ATOM 3142 O O . THR A 1 416 ? 1.888 21.210 -11.303 1.00 63.72 416 THR A O 1
ATOM 3145 N N . VAL A 1 417 ? 2.648 23.177 -12.085 1.00 62.50 417 VAL A N 1
ATOM 3146 C CA . VAL A 1 417 ? 4.060 22.773 -12.279 1.00 62.50 417 VAL A CA 1
ATOM 3147 C C . VAL A 1 417 ? 4.632 22.081 -11.037 1.00 62.50 417 VAL A C 1
ATOM 3149 O O . VAL A 1 417 ? 5.456 21.179 -11.155 1.00 62.50 417 VAL A O 1
ATOM 3152 N N . ASP A 1 418 ? 4.180 22.485 -9.849 1.00 58.81 418 ASP A N 1
ATOM 3153 C CA . ASP A 1 418 ? 4.594 21.894 -8.582 1.00 58.81 418 ASP A CA 1
ATOM 3154 C C . ASP A 1 418 ? 4.071 20.463 -8.389 1.00 58.81 418 ASP A C 1
ATOM 3156 O O . ASP A 1 418 ? 4.844 19.617 -7.945 1.00 58.81 418 ASP A O 1
ATOM 3160 N N . THR A 1 419 ? 2.831 20.165 -8.795 1.00 60.22 419 THR A N 1
ATOM 3161 C CA . THR A 1 419 ? 2.256 18.809 -8.762 1.00 60.22 419 THR A CA 1
ATOM 3162 C C . THR A 1 419 ? 3.032 17.874 -9.684 1.00 60.22 419 THR A C 1
ATOM 3164 O O . THR A 1 419 ? 3.625 16.909 -9.206 1.00 60.22 419 THR A O 1
ATOM 3167 N N . LEU A 1 420 ? 3.144 18.222 -10.971 1.00 60.00 420 LEU A N 1
ATOM 3168 C CA . LEU A 1 420 ? 3.825 17.393 -11.975 1.00 60.00 420 LEU A CA 1
ATOM 3169 C C . LEU A 1 420 ? 5.288 17.130 -11.602 1.00 60.00 420 LEU A C 1
ATOM 3171 O O . LEU A 1 420 ? 5.777 16.015 -11.716 1.00 60.00 420 LEU A O 1
ATOM 3175 N N . MET A 1 421 ? 6.002 18.144 -11.110 1.00 63.91 421 MET A N 1
ATOM 3176 C CA . MET A 1 421 ? 7.410 17.978 -10.749 1.00 63.91 421 MET A CA 1
ATOM 3177 C C . MET A 1 421 ? 7.591 17.152 -9.471 1.00 63.91 421 MET A C 1
ATOM 3179 O O . MET A 1 421 ? 8.530 16.361 -9.408 1.00 63.91 421 MET A O 1
ATOM 3183 N N . SER A 1 422 ? 6.696 17.296 -8.483 1.00 58.16 422 SER A N 1
ATOM 3184 C CA . SER A 1 422 ? 6.724 16.500 -7.245 1.00 58.16 422 SER A CA 1
ATOM 3185 C C . SER A 1 422 ? 6.389 15.021 -7.457 1.00 58.16 422 SER A C 1
ATOM 3187 O O . SER A 1 422 ? 6.923 14.179 -6.742 1.00 58.16 422 SER A O 1
ATOM 3189 N N . GLU A 1 423 ? 5.578 14.700 -8.471 1.00 53.94 423 GLU A N 1
ATOM 3190 C CA . GLU A 1 423 ? 5.270 13.321 -8.871 1.00 53.94 423 GLU A CA 1
ATOM 3191 C C . GLU A 1 423 ? 6.494 12.595 -9.448 1.00 53.94 423 GLU A C 1
ATOM 3193 O O . GLU A 1 423 ? 6.579 11.369 -9.373 1.00 53.94 423 GLU A O 1
ATOM 3198 N N . TYR A 1 424 ? 7.454 13.335 -10.017 1.00 54.94 424 TYR A N 1
ATOM 3199 C CA . TYR A 1 424 ? 8.588 12.749 -10.733 1.00 54.94 424 TYR A CA 1
ATOM 3200 C C . TYR A 1 424 ? 9.851 12.657 -9.879 1.00 54.94 424 TYR A C 1
ATOM 3202 O O . TYR A 1 424 ? 10.480 11.602 -9.906 1.00 54.94 424 TYR A O 1
ATOM 3210 N N . MET A 1 425 ? 10.232 13.701 -9.121 1.00 55.22 425 MET A N 1
ATOM 3211 C CA . MET A 1 425 ? 11.331 13.692 -8.128 1.00 55.22 425 MET A CA 1
ATOM 3212 C C . MET A 1 425 ? 11.439 15.015 -7.340 1.00 55.22 425 MET A C 1
ATOM 3214 O O . MET A 1 425 ? 10.803 16.006 -7.683 1.00 55.22 425 MET A O 1
ATOM 3218 N N . VAL A 1 426 ? 12.302 15.090 -6.315 1.00 56.28 426 VAL A N 1
ATOM 3219 C CA . VAL A 1 426 ? 12.624 16.371 -5.657 1.00 56.28 426 VAL A CA 1
ATOM 3220 C C . VAL A 1 426 ? 13.415 17.257 -6.623 1.00 56.28 426 VAL A C 1
ATOM 3222 O O . VAL A 1 426 ? 14.612 17.066 -6.845 1.00 56.28 426 VAL A O 1
ATOM 3225 N N . VAL A 1 427 ? 12.743 18.240 -7.222 1.00 62.00 427 VAL A N 1
ATOM 3226 C CA . VAL A 1 427 ? 13.362 19.163 -8.179 1.00 62.00 427 VAL A CA 1
ATOM 3227 C C . VAL A 1 427 ? 13.668 20.521 -7.537 1.00 62.00 427 VAL A C 1
ATOM 3229 O O . VAL A 1 427 ? 12.792 21.153 -6.948 1.00 62.00 427 VAL A O 1
ATOM 3232 N N . LYS A 1 428 ? 14.912 21.002 -7.704 1.00 66.44 428 LYS A N 1
ATOM 3233 C CA . LYS A 1 428 ? 15.373 22.327 -7.240 1.00 66.44 428 LYS A CA 1
ATOM 3234 C C . LYS A 1 428 ? 14.531 23.469 -7.827 1.00 66.44 428 LYS A C 1
ATOM 3236 O O . LYS A 1 428 ? 14.198 23.433 -9.014 1.00 66.44 428 LYS A O 1
ATOM 3241 N N . ASP A 1 429 ? 14.326 24.535 -7.050 1.00 72.44 429 ASP A N 1
ATOM 3242 C CA . ASP A 1 429 ? 13.514 25.706 -7.433 1.00 72.44 429 ASP A CA 1
ATOM 3243 C C . ASP A 1 429 ? 13.914 26.340 -8.767 1.00 72.44 429 ASP A C 1
ATOM 3245 O O . ASP A 1 429 ? 13.052 26.786 -9.519 1.00 72.44 429 ASP A O 1
ATOM 3249 N N . VAL A 1 430 ? 15.206 26.314 -9.109 1.00 72.75 430 VAL A N 1
ATOM 3250 C CA . VAL A 1 430 ? 15.708 26.837 -10.389 1.00 72.75 430 VAL A CA 1
ATOM 3251 C C . VAL A 1 430 ? 15.055 26.162 -11.602 1.00 72.75 430 VAL A C 1
ATOM 3253 O O . VAL A 1 430 ? 14.710 26.839 -12.564 1.00 72.75 430 VAL A O 1
ATOM 3256 N N . HIS A 1 431 ? 14.814 24.849 -11.554 1.00 77.56 431 HIS A N 1
ATOM 3257 C CA . HIS A 1 431 ? 14.181 24.132 -12.664 1.00 77.56 431 HIS A CA 1
ATOM 3258 C C . HIS A 1 431 ? 12.662 24.315 -12.652 1.00 77.56 431 HIS A C 1
ATOM 3260 O O . HIS A 1 431 ? 12.054 24.402 -13.712 1.00 77.56 431 HIS A O 1
ATOM 3266 N N . LYS A 1 432 ? 12.043 24.430 -11.469 1.00 79.25 432 LYS A N 1
ATOM 3267 C CA . LYS A 1 432 ? 10.619 24.783 -11.366 1.00 79.25 432 LYS A CA 1
ATOM 3268 C C . LYS A 1 432 ? 10.358 26.159 -11.974 1.00 79.25 432 LYS A C 1
ATOM 3270 O O . LYS A 1 432 ? 9.412 26.321 -12.739 1.00 79.25 432 LYS A O 1
ATOM 3275 N N . GLN A 1 433 ? 11.218 27.133 -11.673 1.00 80.19 433 GLN A N 1
ATOM 3276 C CA . GLN A 1 433 ? 11.133 28.470 -12.248 1.00 80.19 433 GLN A CA 1
ATOM 3277 C C . GLN A 1 433 ? 11.355 28.439 -13.762 1.00 80.19 433 GLN A C 1
ATOM 3279 O O . GLN A 1 433 ? 10.561 29.025 -14.486 1.00 80.19 433 GLN A O 1
ATOM 3284 N N . LEU A 1 434 ? 12.339 27.674 -14.245 1.00 81.94 434 LEU A N 1
ATOM 3285 C CA . LEU A 1 434 ? 12.580 27.499 -15.679 1.00 81.94 434 LEU A CA 1
ATOM 3286 C C . LEU A 1 434 ? 11.345 26.963 -16.425 1.00 81.94 434 LEU A C 1
ATOM 3288 O O . LEU A 1 434 ? 11.016 27.460 -17.500 1.00 81.94 434 LEU A O 1
ATOM 3292 N N . VAL A 1 435 ? 10.638 25.980 -15.855 1.00 82.50 435 VAL A N 1
ATOM 3293 C CA . VAL A 1 435 ? 9.396 25.448 -16.443 1.00 82.50 435 VAL A CA 1
ATOM 3294 C C . VAL A 1 435 ? 8.289 26.507 -16.445 1.00 82.50 435 VAL A C 1
ATOM 3296 O O . VAL A 1 435 ? 7.591 26.650 -17.446 1.00 82.50 435 VAL A O 1
ATOM 3299 N N . ARG A 1 436 ? 8.143 27.290 -15.367 1.00 84.12 436 ARG A N 1
ATOM 3300 C CA . ARG A 1 436 ? 7.173 28.401 -15.318 1.00 84.12 436 ARG A CA 1
ATOM 3301 C C . ARG A 1 436 ? 7.481 29.473 -16.366 1.00 84.12 436 ARG A C 1
ATOM 3303 O O . ARG A 1 436 ? 6.571 29.895 -17.074 1.00 84.12 436 ARG A O 1
ATOM 3310 N N . ASP A 1 437 ? 8.746 29.867 -16.495 1.00 84.81 437 ASP A N 1
ATOM 3311 C CA . ASP A 1 437 ? 9.199 30.859 -17.475 1.00 84.81 437 ASP A CA 1
ATOM 3312 C C . ASP A 1 437 ? 8.984 30.357 -18.909 1.00 84.81 437 ASP A C 1
ATOM 3314 O O . ASP A 1 437 ? 8.542 31.112 -19.775 1.00 84.81 437 ASP A O 1
ATOM 3318 N N . TYR A 1 438 ? 9.227 29.065 -19.153 1.00 86.56 438 TYR A N 1
ATOM 3319 C CA . TYR A 1 438 ? 8.916 28.419 -20.425 1.00 86.56 438 TYR A CA 1
ATOM 3320 C C . TYR A 1 438 ? 7.425 28.480 -20.747 1.00 86.56 438 TYR A C 1
ATOM 3322 O O . TYR A 1 438 ? 7.074 28.939 -21.829 1.00 86.56 438 TYR A O 1
ATOM 3330 N N . LEU A 1 439 ? 6.551 28.077 -19.820 1.00 84.12 439 LEU A N 1
ATOM 3331 C CA . LEU A 1 439 ? 5.102 28.106 -20.036 1.00 84.12 439 LEU A CA 1
ATOM 3332 C C . LEU A 1 439 ? 4.595 29.528 -20.290 1.00 84.12 439 LEU A C 1
ATOM 3334 O O . LEU A 1 439 ? 3.795 29.727 -21.198 1.00 84.12 439 LEU A O 1
ATOM 3338 N N . ALA A 1 440 ? 5.104 30.520 -19.553 1.00 83.94 440 ALA A N 1
ATOM 3339 C CA . ALA A 1 440 ? 4.770 31.926 -19.773 1.00 83.94 440 ALA A CA 1
ATOM 3340 C C . ALA A 1 440 ? 5.185 32.424 -21.169 1.00 83.94 440 ALA A C 1
ATOM 3342 O O . ALA A 1 440 ? 4.509 33.277 -21.736 1.00 83.94 440 ALA A O 1
ATOM 3343 N N . ALA A 1 441 ? 6.267 31.884 -21.737 1.00 83.12 441 ALA A N 1
ATOM 3344 C CA . ALA A 1 441 ? 6.735 32.216 -23.081 1.00 83.12 441 ALA A CA 1
ATOM 3345 C C . ALA A 1 441 ? 5.967 31.501 -24.214 1.00 83.12 441 ALA A C 1
ATOM 3347 O O . ALA A 1 441 ? 6.190 31.826 -25.379 1.00 83.12 441 ALA A O 1
ATOM 3348 N N . GLN A 1 442 ? 5.096 30.531 -23.898 1.00 75.12 442 GLN A N 1
ATOM 3349 C CA . GLN A 1 442 ? 4.242 29.834 -24.876 1.00 75.12 442 GLN A CA 1
ATOM 3350 C C . GLN A 1 442 ? 2.833 30.450 -25.015 1.00 75.12 442 GLN A C 1
ATOM 3352 O O . GLN A 1 442 ? 2.052 29.958 -25.831 1.00 75.12 442 GLN A O 1
ATOM 3357 N N . VAL A 1 443 ? 2.498 31.473 -24.212 1.00 62.81 443 VAL A N 1
ATOM 3358 C CA . VAL A 1 443 ? 1.185 32.156 -24.184 1.00 62.81 443 VAL A CA 1
ATOM 3359 C C . VAL A 1 443 ? 1.111 33.310 -25.176 1.00 62.81 443 VAL A C 1
ATOM 3361 O O . VAL A 1 443 ? 2.090 34.086 -25.264 1.00 62.81 443 VAL A O 1
#

Foldseek 3Di:
DDPPPPQAWDWDWFADPQLQFTWIWTARPVQLFTEIEQAFFDADPVPRDTDCVRVVVVVCVCVVSVHQYAEYEYQFLDQQGAFCSVVSCVRRNHFYEFAQCLLVLQQVVCLVQVDPPRDSRLPLGRYHDDQQDWDDRRPFIWGWHQQAALHNGGIWTDGAPEEIEGEQLAFQQVVAHHAQLPQRHALLSSLVSLVVLLVHDQAHKYFYGGDPQPDPGPDGDGIDGSVNNCCRRPQRHPPDDSVVSRVVSVVVNLVDDGHPRRQVSSVQSSNSSDFAQADPVRDTDGGDDPPPCVVSVVVSVVSVAWPDPGQFEIFGAADDLVRLLVCLVSVSWQAEEEQADPPDPPHDDPVCVSNVVSVHHYDYQHADPPPGALVSLVSSLVVSVPGDTSYYYYYHGRQSVLLSVLLNVCVVPVDQSCVSSVSGHPHDPVSSVSSVVNVVVVD

Organism: NCBI:txid461836